Protein AF-A0AAD7C985-F1 (afdb_monomer)

Foldseek 3Di:
DDDDPDDDPPPVVVVVPPDDPDDDDDDDDDDDDDDDDDDDDDDDDDDDDDDDDDDPPPVPVVVVVVVPPDDLDDPVCPVVLSVLVLLLQLDALLADQPADNALVRSLVVSLVVNVVVCVVVVNVNNNVVCCVQDSPPVNVCVRHQHVDNFADLDDVSVVVVVVVVCCCPVPVVVPDPDDPVSSVCCVPPPNVVVVVVLVCQQPDPPVDDRPDDPVLVVVVVVLVCLCPDDDDPPRDPSWDADLVQLHTNDSCLSSDSQSHHSRNSNQWDDDDPCCSVDWDATRHTVRIDDPRSHGDDPDDDDPDPDDDDPPPDPDPPPPDPCPPPPPVPPCPPPPPVDDPVNVVVVVVVVVVVVVVVVVVCVVVVDVVVVVCCCVVCVVVVLLVVLLVVVLVQVPDPDDDDDDPPPPSCVSNVPRDHDDDPDDD

Solvent-accessible surface area (backbone atoms only — not comparable to full-atom values): 27130 Å² total; per-residue (Å²): 134,89,89,79,90,74,81,91,66,68,62,76,58,53,76,77,75,70,88,85,88,75,88,82,76,82,84,77,92,76,84,86,83,84,90,84,90,89,79,88,88,88,81,91,89,78,92,79,92,84,89,78,94,74,84,86,84,60,74,73,55,62,59,54,52,59,74,67,56,76,68,67,72,58,78,82,53,49,64,54,53,50,54,50,50,50,54,49,36,42,36,35,52,94,53,50,70,75,54,48,68,46,48,69,47,34,51,54,50,44,48,49,55,53,48,50,57,25,62,78,70,70,32,59,63,42,45,56,54,44,33,78,63,42,63,37,70,85,34,29,71,75,68,35,46,28,74,50,98,55,53,71,88,64,62,67,66,60,54,51,53,50,52,53,46,48,49,40,60,79,74,36,69,90,48,82,84,67,55,68,67,59,52,51,47,43,45,62,71,53,48,46,56,53,52,49,57,52,49,50,61,70,70,47,87,63,91,58,90,73,85,67,67,70,66,43,61,57,46,50,55,54,48,56,50,30,62,72,46,84,81,68,80,77,70,60,85,74,52,52,68,40,43,88,44,52,37,46,21,42,68,58,25,54,68,30,89,80,54,55,35,40,67,39,53,64,37,28,50,89,68,59,80,63,49,71,77,66,56,44,78,50,47,51,83,43,43,63,52,49,96,62,72,37,51,63,76,96,72,72,94,72,95,69,91,72,78,90,78,83,79,82,66,83,86,76,89,72,82,65,86,80,77,72,76,79,76,75,72,81,74,66,82,78,81,81,82,72,47,77,62,56,61,49,51,53,56,50,48,53,55,51,49,51,51,51,50,55,61,62,52,59,78,74,68,55,63,65,62,52,51,48,50,54,63,79,38,37,68,60,53,52,41,53,49,31,39,53,48,52,38,52,52,76,70,42,96,84,62,84,82,78,65,98,76,44,74,67,52,62,77,28,61,85,61,78,67,77,79,78,82,78,88,127

Organism: NCBI:txid1738132

InterPro domains:
  IPR007527 Zinc finger, SWIM-type [PS50966] (239-272)

Mean predicted aligned error: 19.88 Å

Secondary structure (DSSP, 8-state):
-------SSHHHHHTTSS---------------------------------------SHHHHHHHHHHS--SS-HHHHHHHHHHHHHHHT--TTS-SSS-SSHHHHHHHHHHHHHHHHHHTT-HHHHHHHIIIIISHHHHHHH-GGGSSS--SS-HHHHHHHHHHHIIIIITTT-SS--HHHHHHIIIIIIHHHHHHHHHHHHS--SS-----THHHHHHHHHHHHHTSPPPSSPPTT--EETTTTEE-SHHHHH-TTS--HHHHHTB----TTHHHH-EE-SSSSSEE-TT--BPP------------------------------------------HHHHHHHHHHHHHHHHHHHHHHGGG--HHHHHHHHHHTHHHHHHHHHHHHHHHHHH-SS-PPPPTT-HHHHHTTTPPPPPPPP--

Structure (mmCIF, N/CA/C/O backbone):
data_AF-A0AAD7C985-F1
#
_entry.id   AF-A0AAD7C985-F1
#
loop_
_atom_site.group_PDB
_atom_site.id
_atom_site.type_symbol
_atom_site.label_atom_id
_atom_site.label_alt_id
_atom_site.label_comp_id
_atom_site.label_asym_id
_atom_site.label_entity_id
_atom_site.label_seq_id
_atom_site.pdbx_PDB_ins_code
_atom_site.Cartn_x
_atom_site.Cartn_y
_atom_site.Cartn_z
_atom_site.occupancy
_atom_site.B_iso_or_equiv
_atom_site.auth_seq_id
_atom_site.auth_comp_id
_atom_site.auth_asym_id
_atom_site.auth_atom_id
_atom_site.pdbx_PDB_model_num
ATOM 1 N N . MET A 1 1 ? -13.093 -25.417 -8.597 1.00 26.53 1 MET A N 1
ATOM 2 C CA . MET A 1 1 ? -12.738 -24.517 -7.471 1.00 26.53 1 MET A CA 1
ATOM 3 C C . MET A 1 1 ? -13.458 -23.190 -7.682 1.00 26.53 1 MET A C 1
ATOM 5 O O . MET A 1 1 ? -13.309 -22.627 -8.757 1.00 26.53 1 MET A O 1
ATOM 9 N N . ARG A 1 2 ? -14.305 -22.729 -6.747 1.00 22.62 2 ARG A N 1
ATOM 10 C CA . ARG A 1 2 ? -15.149 -21.534 -6.967 1.00 22.62 2 ARG A CA 1
ATOM 11 C C . ARG A 1 2 ? -14.347 -20.245 -6.746 1.00 22.62 2 ARG A C 1
ATOM 13 O O . ARG A 1 2 ? -13.898 -19.976 -5.637 1.00 22.62 2 ARG A O 1
ATOM 20 N N . THR A 1 3 ? -14.184 -19.459 -7.805 1.00 29.61 3 THR A N 1
ATOM 21 C CA . THR A 1 3 ? -13.484 -18.169 -7.811 1.00 29.61 3 THR A CA 1
ATOM 22 C C . THR A 1 3 ? -14.316 -17.083 -7.127 1.00 29.61 3 THR A C 1
ATOM 24 O O . THR A 1 3 ? -15.326 -16.644 -7.668 1.00 29.61 3 THR A O 1
ATOM 27 N N . GLY A 1 4 ? -13.872 -16.632 -5.951 1.00 27.05 4 GLY A N 1
ATOM 28 C CA . GLY A 1 4 ? -14.490 -15.549 -5.170 1.00 27.05 4 GLY A CA 1
ATOM 29 C C . GLY A 1 4 ? -13.485 -14.477 -4.734 1.00 27.05 4 GLY A C 1
ATOM 30 O O . GLY A 1 4 ? -13.589 -13.945 -3.635 1.00 27.05 4 GLY A O 1
ATOM 31 N N . HIS A 1 5 ? -12.462 -14.215 -5.553 1.00 38.38 5 HIS A N 1
ATOM 32 C CA . HIS A 1 5 ? -11.367 -13.286 -5.248 1.00 38.38 5 HIS A CA 1
ATOM 33 C C . HIS A 1 5 ? -11.362 -12.076 -6.188 1.00 38.38 5 HIS A C 1
ATOM 35 O O . HIS A 1 5 ? -10.422 -11.860 -6.946 1.00 38.38 5 HIS A O 1
ATOM 41 N N . LEU A 1 6 ? -12.423 -11.277 -6.104 1.00 38.41 6 LEU A N 1
ATOM 42 C CA . LEU A 1 6 ? -12.477 -9.892 -6.573 1.00 38.41 6 LEU A CA 1
ATOM 43 C C . LEU A 1 6 ? -13.304 -9.068 -5.571 1.00 38.41 6 LEU A C 1
ATOM 45 O O . LEU A 1 6 ? -13.923 -9.631 -4.671 1.00 38.41 6 LEU A O 1
ATOM 49 N N . TRP A 1 7 ? -13.316 -7.745 -5.761 1.00 39.91 7 TRP A N 1
ATOM 50 C CA . TRP A 1 7 ? -14.138 -6.765 -5.031 1.00 39.91 7 TRP A CA 1
ATOM 51 C C . TRP A 1 7 ? -13.684 -6.397 -3.609 1.00 39.91 7 TRP A C 1
ATOM 53 O O . TRP A 1 7 ? -14.272 -6.795 -2.611 1.00 39.91 7 TRP A O 1
ATOM 63 N N . CYS A 1 8 ? -12.702 -5.492 -3.518 1.00 38.53 8 CYS A N 1
ATOM 64 C CA . CYS A 1 8 ? -12.596 -4.603 -2.347 1.00 38.53 8 CYS A CA 1
ATOM 65 C C . CYS A 1 8 ? -12.147 -3.156 -2.659 1.00 38.53 8 CYS A C 1
ATOM 67 O O . CYS A 1 8 ? -12.119 -2.321 -1.758 1.00 38.53 8 CYS A O 1
ATOM 69 N N . ARG A 1 9 ? -11.804 -2.821 -3.916 1.00 35.59 9 ARG A N 1
ATOM 70 C CA . ARG A 1 9 ? -11.485 -1.438 -4.340 1.00 35.59 9 ARG A CA 1
ATOM 71 C C . ARG A 1 9 ? -12.227 -0.919 -5.584 1.00 35.59 9 ARG A C 1
ATOM 73 O O . ARG A 1 9 ? -12.579 0.257 -5.557 1.00 35.59 9 ARG A O 1
ATOM 80 N N . PRO A 1 10 ? -12.538 -1.717 -6.628 1.00 31.08 10 PRO A N 1
ATOM 81 C CA . PRO A 1 10 ? -13.248 -1.181 -7.797 1.00 31.08 10 PRO A CA 1
ATOM 82 C C . PRO A 1 10 ? -14.712 -0.783 -7.527 1.00 31.08 10 PRO A C 1
ATOM 84 O O . PRO A 1 10 ? -15.149 0.272 -7.976 1.00 31.08 10 PRO A O 1
ATOM 87 N N . TYR A 1 11 ? -15.466 -1.580 -6.756 1.00 31.45 11 TYR A N 1
ATOM 88 C CA . TYR A 1 11 ? -16.925 -1.398 -6.631 1.00 31.45 11 TYR A CA 1
ATOM 89 C C . TYR A 1 11 ? -17.343 -0.139 -5.856 1.00 31.45 11 TYR A C 1
ATOM 91 O O . TYR A 1 11 ? -18.351 0.479 -6.175 1.00 31.45 11 TYR A O 1
ATOM 99 N N . ILE A 1 12 ? -16.533 0.306 -4.889 1.00 39.19 12 ILE A N 1
ATOM 100 C CA . ILE A 1 12 ? -16.826 1.515 -4.097 1.00 39.19 12 ILE A CA 1
ATOM 101 C C . ILE A 1 12 ? -16.729 2.787 -4.964 1.00 39.19 12 ILE A C 1
ATOM 103 O O . ILE A 1 12 ? -17.393 3.780 -4.677 1.00 39.19 12 ILE A O 1
ATOM 107 N N . ARG A 1 13 ? -15.966 2.759 -6.070 1.00 31.72 13 ARG A N 1
ATOM 108 C CA . ARG A 1 13 ? -15.892 3.882 -7.021 1.00 31.72 13 ARG A CA 1
ATOM 109 C C . ARG A 1 13 ? -17.055 3.897 -8.023 1.00 31.72 13 ARG A C 1
ATOM 111 O O . ARG A 1 13 ? -17.411 4.974 -8.486 1.00 31.72 13 ARG A O 1
ATOM 118 N N . ALA A 1 14 ? -17.677 2.749 -8.308 1.00 30.48 14 ALA A N 1
ATOM 119 C CA . ALA A 1 14 ? -18.812 2.650 -9.234 1.00 30.48 14 ALA A CA 1
ATOM 120 C C . ALA A 1 14 ? -20.079 3.352 -8.701 1.00 30.48 14 ALA A C 1
ATOM 122 O O . ALA A 1 14 ? -20.796 3.991 -9.465 1.00 30.48 14 ALA A O 1
ATOM 123 N N . CYS A 1 15 ? -20.291 3.367 -7.378 1.00 31.36 15 CYS A N 1
ATOM 124 C CA . CYS A 1 15 ? -21.374 4.134 -6.744 1.00 31.36 15 CYS A CA 1
ATOM 125 C C . CYS A 1 15 ? -21.214 5.671 -6.818 1.00 31.36 15 CYS A C 1
ATOM 127 O O . CYS A 1 15 ? -22.058 6.381 -6.282 1.00 31.36 15 CYS A O 1
ATOM 129 N N . ARG A 1 16 ? -20.157 6.208 -7.453 1.00 35.59 16 ARG A N 1
ATOM 130 C CA . ARG A 1 16 ? -20.010 7.651 -7.745 1.00 35.59 16 ARG A CA 1
ATOM 131 C C . ARG A 1 16 ? -20.419 8.050 -9.171 1.00 35.59 16 ARG A C 1
ATOM 133 O O . ARG A 1 16 ? -20.313 9.226 -9.496 1.00 35.59 16 ARG A O 1
ATOM 140 N N . GLN A 1 17 ? -20.830 7.107 -10.023 1.00 32.94 17 GLN A N 1
ATOM 141 C CA . GLN A 1 17 ? -21.141 7.366 -11.441 1.00 32.94 17 GLN A CA 1
ATOM 142 C C . GLN A 1 17 ? -22.491 6.774 -11.895 1.00 32.94 17 GLN A C 1
ATOM 144 O O . GLN A 1 17 ? -22.714 6.572 -13.085 1.00 32.94 17 GLN A O 1
ATOM 149 N N . GLY A 1 18 ? -23.410 6.527 -10.954 1.00 31.42 18 GLY A N 1
ATOM 150 C CA . GLY A 1 18 ? -24.818 6.234 -11.237 1.00 31.42 18 GLY A CA 1
ATOM 151 C C . GLY A 1 18 ? -25.695 7.442 -10.901 1.00 31.42 18 GLY A C 1
ATOM 152 O O . GLY A 1 18 ? -25.755 7.821 -9.738 1.00 31.42 18 GLY A O 1
ATOM 153 N N . HIS A 1 19 ? -26.378 7.985 -11.915 1.00 31.58 19 HIS A N 1
ATOM 154 C CA . HIS A 1 19 ? -27.201 9.211 -11.943 1.00 31.58 19 HIS A CA 1
ATOM 155 C C . HIS A 1 19 ? -26.451 10.540 -12.142 1.00 31.58 19 HIS A C 1
ATOM 157 O O . HIS A 1 19 ? -25.822 11.099 -11.250 1.00 31.58 19 HIS A O 1
ATOM 163 N N . GLY A 1 20 ? -26.587 11.058 -13.364 1.00 27.17 20 GLY A N 1
ATOM 164 C CA . GLY A 1 20 ? -26.083 12.356 -13.823 1.00 27.17 20 GLY A CA 1
ATOM 165 C C . GLY A 1 20 ? -26.562 12.689 -15.240 1.00 27.17 20 GLY A C 1
ATOM 166 O O . GLY A 1 20 ? -25.875 13.385 -15.980 1.00 27.17 20 GLY A O 1
ATOM 167 N N . GLY A 1 21 ? -27.706 12.128 -15.639 1.00 30.89 21 GLY A N 1
ATOM 168 C CA . GLY A 1 21 ? -28.330 12.340 -16.938 1.00 30.89 21 GLY A CA 1
ATOM 169 C C . GLY A 1 21 ? -29.630 13.105 -16.773 1.00 30.89 21 GLY A C 1
ATOM 170 O O . GLY A 1 21 ? -30.683 12.522 -16.985 1.00 30.89 21 GLY A O 1
ATOM 171 N N . ASP A 1 22 ? -29.550 14.382 -16.395 1.00 25.94 22 ASP A N 1
ATOM 172 C CA . ASP A 1 22 ? -30.698 15.280 -16.503 1.00 25.94 22 ASP A CA 1
ATOM 173 C C . ASP A 1 22 ? -30.292 16.709 -16.872 1.00 25.94 22 ASP A C 1
ATOM 175 O O . ASP A 1 22 ? -29.299 17.262 -16.387 1.00 25.94 22 ASP A O 1
ATOM 179 N N . ARG A 1 23 ? -31.047 17.297 -17.802 1.00 28.61 23 ARG A N 1
ATOM 180 C CA . ARG A 1 23 ? -30.722 18.580 -18.437 1.00 28.61 23 ARG A CA 1
ATOM 181 C C . ARG A 1 23 ? -31.345 19.732 -17.653 1.00 28.61 23 ARG A C 1
ATOM 183 O O . ARG A 1 23 ? -32.473 20.128 -17.931 1.00 28.61 23 ARG A O 1
ATOM 190 N N . VAL A 1 24 ? -30.589 20.358 -16.753 1.00 26.11 24 VAL A N 1
ATOM 191 C CA . VAL A 1 24 ? -31.020 21.637 -16.158 1.00 26.11 24 VAL A CA 1
ATOM 192 C C . VAL A 1 24 ? -30.734 22.782 -17.132 1.00 26.11 24 VAL A C 1
ATOM 194 O O . VAL A 1 24 ? -29.626 23.323 -17.194 1.00 26.11 24 VAL A O 1
ATOM 197 N N . ALA A 1 25 ? -31.752 23.169 -17.900 1.00 25.16 25 ALA A N 1
ATOM 198 C CA . ALA A 1 25 ? -31.733 24.403 -18.674 1.00 25.16 25 ALA A CA 1
ATOM 199 C C . ALA A 1 25 ? -31.660 25.615 -17.725 1.00 25.16 25 ALA A C 1
ATOM 201 O O . ALA A 1 25 ? -32.510 25.790 -16.852 1.00 25.16 25 ALA A O 1
ATOM 202 N N . LYS A 1 26 ? -30.655 26.482 -17.900 1.00 25.45 26 LYS A N 1
ATOM 203 C CA . LYS A 1 26 ? -30.573 27.744 -17.151 1.00 25.45 26 LYS A CA 1
ATOM 204 C C . LYS A 1 26 ? -31.596 28.737 -17.698 1.00 25.45 26 LYS A C 1
ATOM 206 O O . LYS A 1 26 ? -31.405 29.286 -18.780 1.00 25.45 26 LYS A O 1
ATOM 211 N N . ALA A 1 27 ? -32.645 29.005 -16.928 1.00 23.98 27 ALA A N 1
ATOM 212 C CA . ALA A 1 27 ? -33.577 30.087 -17.211 1.00 23.98 27 ALA A CA 1
ATOM 213 C C . ALA A 1 27 ? -32.914 31.451 -16.932 1.00 23.98 27 ALA A C 1
ATOM 215 O O . ALA A 1 27 ? -32.742 31.846 -15.781 1.00 23.98 27 ALA A O 1
ATOM 216 N N . THR A 1 28 ? -32.547 32.185 -17.984 1.00 26.77 28 THR A N 1
ATOM 217 C CA . THR A 1 28 ? -32.153 33.599 -17.884 1.00 26.77 28 THR A CA 1
ATOM 218 C C . THR A 1 28 ? -33.376 34.504 -17.990 1.00 26.77 28 THR A C 1
ATOM 220 O O . THR A 1 28 ? -34.052 34.538 -19.015 1.00 26.77 28 THR A O 1
ATOM 223 N N . THR A 1 29 ? -33.643 35.274 -16.937 1.00 26.00 29 THR A N 1
ATOM 224 C CA . THR A 1 29 ? -34.715 36.276 -16.886 1.00 26.00 29 THR A CA 1
ATOM 225 C C . THR A 1 29 ? -34.456 37.453 -17.828 1.00 26.00 29 THR A C 1
ATOM 227 O O . THR A 1 29 ? -33.622 38.308 -17.529 1.00 26.00 29 THR A O 1
ATOM 230 N N . THR A 1 30 ? -35.240 37.575 -18.902 1.00 27.05 30 THR A N 1
ATOM 231 C CA . THR A 1 30 ? -35.362 38.813 -19.694 1.00 27.05 30 THR A CA 1
ATOM 232 C C . THR A 1 30 ? -36.818 39.130 -20.072 1.00 27.05 30 THR A C 1
ATOM 234 O O . THR A 1 30 ? -37.659 38.259 -20.273 1.00 27.05 30 THR A O 1
ATOM 237 N N . ARG A 1 31 ? -37.116 40.435 -20.083 1.00 25.02 31 ARG A N 1
ATOM 238 C CA . ARG A 1 31 ? -38.437 41.097 -20.151 1.00 25.02 31 ARG A CA 1
ATOM 239 C C . ARG A 1 31 ? -39.382 40.641 -21.285 1.00 25.02 31 ARG A C 1
ATOM 241 O O . ARG A 1 31 ? -38.967 40.487 -22.427 1.00 25.02 31 ARG A O 1
ATOM 248 N N . LYS A 1 32 ? -40.695 40.635 -20.987 1.00 24.62 32 LYS A N 1
ATOM 249 C CA . LYS A 1 32 ? -41.815 40.643 -21.964 1.00 24.62 32 LYS A CA 1
ATOM 250 C C . LYS A 1 32 ? -41.697 41.801 -22.975 1.00 24.62 32 LYS A C 1
ATOM 252 O O . LYS A 1 32 ? -41.335 42.908 -22.573 1.00 24.62 32 LYS A O 1
ATOM 257 N N . PRO A 1 33 ? -42.204 41.613 -24.212 1.00 24.20 33 PRO A N 1
ATOM 258 C CA . PRO A 1 33 ? -43.354 42.438 -24.611 1.00 24.20 33 PRO A CA 1
ATOM 259 C C . PRO A 1 33 ? -44.510 41.729 -25.368 1.00 24.20 33 PRO A C 1
ATOM 261 O O . PRO A 1 33 ? -44.347 40.768 -26.105 1.00 24.20 33 PRO A O 1
ATOM 264 N N . ARG A 1 34 ? -45.701 42.301 -25.139 1.00 23.78 34 ARG A N 1
ATOM 265 C CA . ARG A 1 34 ? -47.045 42.222 -25.772 1.00 23.78 34 ARG A CA 1
ATOM 266 C C . ARG A 1 34 ? -47.331 41.441 -27.090 1.00 23.78 34 ARG A C 1
ATOM 268 O O . ARG A 1 34 ? -46.803 41.762 -28.141 1.00 23.78 34 ARG A O 1
ATOM 275 N N . LYS A 1 35 ? -48.469 40.716 -27.020 1.00 24.61 35 LYS A N 1
ATOM 276 C CA . LYS A 1 35 ? -49.621 40.609 -27.969 1.00 24.61 35 LYS A CA 1
ATOM 277 C C . LYS A 1 35 ? -49.397 40.196 -29.446 1.00 24.61 35 LYS A C 1
ATOM 279 O O . LYS A 1 35 ? -49.024 41.037 -30.256 1.00 24.61 35 LYS A O 1
ATOM 284 N N . ARG A 1 36 ? -50.069 39.099 -29.850 1.00 25.47 36 ARG A N 1
ATOM 285 C CA . ARG A 1 36 ? -51.282 39.148 -30.718 1.00 25.47 36 ARG A CA 1
ATOM 286 C C . ARG A 1 36 ? -52.086 37.827 -30.713 1.00 25.47 36 ARG A C 1
ATOM 288 O O . ARG A 1 36 ? -51.522 36.769 -30.486 1.00 25.47 36 ARG A O 1
ATOM 295 N N . LYS A 1 37 ? -53.409 37.925 -30.928 1.00 25.62 37 LYS A N 1
ATOM 296 C CA . LYS A 1 37 ? -54.379 36.806 -31.040 1.00 25.62 37 LYS A CA 1
ATOM 297 C C . LYS A 1 37 ? -54.281 36.094 -32.403 1.00 25.62 37 LYS A C 1
ATOM 299 O O . LYS A 1 37 ? -54.021 36.772 -33.397 1.00 25.62 37 LYS A O 1
ATOM 304 N N . ARG A 1 38 ? -54.695 34.818 -32.473 1.00 25.20 38 ARG A N 1
ATOM 305 C CA . ARG A 1 38 ? -55.370 34.231 -33.654 1.00 25.20 38 ARG A CA 1
ATOM 306 C C . ARG A 1 38 ? -56.416 33.167 -33.267 1.00 25.20 38 ARG A C 1
ATOM 308 O O . ARG A 1 38 ? -56.330 32.616 -32.178 1.00 25.20 38 ARG A O 1
ATOM 315 N N . VAL A 1 39 ? -57.430 33.011 -34.128 1.00 25.73 39 VAL A N 1
ATOM 316 C CA . VAL A 1 39 ? -58.789 32.447 -33.910 1.00 25.73 39 VAL A CA 1
ATOM 317 C C . VAL A 1 39 ? -59.334 31.995 -35.290 1.00 25.73 39 VAL A C 1
ATOM 319 O O . VAL A 1 39 ? -58.946 32.624 -36.275 1.00 25.73 39 VAL A O 1
ATOM 322 N N . ALA A 1 40 ? -60.220 31.000 -35.466 1.00 27.14 40 ALA A N 1
ATOM 323 C CA . ALA A 1 40 ? -60.817 30.053 -34.504 1.00 27.14 40 ALA A CA 1
ATOM 324 C C . ALA A 1 40 ? -60.159 28.645 -34.615 1.00 27.14 40 ALA A C 1
ATOM 326 O O . ALA A 1 40 ? -58.948 28.620 -34.416 1.00 27.14 40 ALA A O 1
ATOM 327 N N . VAL A 1 41 ? -60.773 27.476 -34.883 1.00 28.64 41 VAL A N 1
ATOM 328 C CA . VAL A 1 41 ? -62.131 27.043 -35.322 1.00 28.64 41 VAL A CA 1
ATOM 329 C C . VAL A 1 41 ? -62.548 25.798 -34.521 1.00 28.64 41 VAL A C 1
ATOM 331 O O . VAL A 1 41 ? -61.690 25.000 -34.155 1.00 28.64 41 VAL A O 1
ATOM 334 N N . ALA A 1 42 ? -63.847 25.674 -34.239 1.00 28.95 42 ALA A N 1
ATOM 335 C CA . ALA A 1 42 ? -64.464 24.585 -33.481 1.00 28.95 42 ALA A CA 1
ATOM 336 C C . ALA A 1 42 ? -65.159 23.552 -34.387 1.00 28.95 42 ALA A C 1
ATOM 338 O O . ALA A 1 42 ? -65.466 23.847 -35.543 1.00 28.95 42 ALA A O 1
ATOM 339 N N . SER A 1 43 ? -65.475 22.397 -33.807 1.00 29.95 43 SER A N 1
ATOM 340 C CA . SER A 1 43 ? -66.659 21.595 -34.131 1.00 29.95 43 SER A CA 1
ATOM 341 C C . SER A 1 43 ? -67.044 20.803 -32.880 1.00 29.95 43 SER A C 1
ATOM 343 O O . SER A 1 43 ? -66.165 20.215 -32.248 1.00 29.95 43 SER A O 1
ATOM 345 N N . ASP A 1 44 ? -68.319 20.872 -32.519 1.00 28.97 44 ASP A N 1
ATOM 346 C CA . ASP A 1 44 ? -68.897 20.390 -31.262 1.00 28.97 44 ASP A CA 1
ATOM 347 C C . ASP A 1 44 ? -69.239 18.884 -31.279 1.00 28.97 44 ASP A C 1
ATOM 349 O O . ASP A 1 44 ? -69.109 18.237 -32.319 1.00 28.97 44 ASP A O 1
ATOM 353 N N . ASP A 1 45 ? -69.629 18.374 -30.101 1.00 31.77 45 ASP A N 1
ATOM 354 C CA . ASP A 1 45 ? -70.628 17.314 -29.815 1.00 31.77 45 ASP A CA 1
ATOM 355 C C . ASP A 1 45 ? -70.166 16.374 -28.673 1.00 31.77 45 ASP A C 1
ATOM 357 O O . ASP A 1 45 ? -68.989 16.025 -28.592 1.00 31.77 45 ASP A O 1
ATOM 361 N N . ASP A 1 46 ? -71.038 15.792 -27.841 1.00 31.72 46 ASP A N 1
ATOM 362 C CA . ASP A 1 46 ? -72.042 16.359 -26.911 1.00 31.72 46 ASP A CA 1
ATOM 363 C C . ASP A 1 46 ? -72.341 15.261 -25.850 1.00 31.72 46 ASP A C 1
ATOM 365 O O . ASP A 1 46 ? -72.200 14.082 -26.179 1.00 31.72 46 ASP A O 1
ATOM 369 N N . LEU A 1 47 ? -72.814 15.620 -24.643 1.00 31.55 47 LEU A N 1
ATOM 370 C CA . LEU A 1 47 ? -73.397 14.714 -23.611 1.00 31.55 47 LEU A CA 1
ATOM 371 C C . LEU A 1 47 ? -72.476 13.598 -23.024 1.00 31.55 47 LEU A C 1
ATOM 373 O O . LEU A 1 47 ? -71.548 13.116 -23.659 1.00 31.55 47 LEU A O 1
ATOM 377 N N . SER A 1 48 ? -72.658 13.077 -21.803 1.00 32.72 48 SER A N 1
ATOM 378 C CA . SER A 1 48 ? -73.406 13.499 -20.604 1.00 32.72 48 SER A CA 1
ATOM 379 C C . SER A 1 48 ? -72.788 12.824 -19.362 1.00 32.72 48 SER A C 1
ATOM 381 O O . SER A 1 48 ? -71.993 11.893 -19.482 1.00 32.72 48 SER A O 1
ATOM 383 N N . GLU A 1 49 ? -73.159 13.289 -18.171 1.00 35.03 49 GLU A N 1
ATOM 384 C CA . GLU A 1 49 ? -72.748 12.727 -16.876 1.00 35.03 49 GLU A CA 1
ATOM 385 C C . GLU A 1 49 ? -73.266 11.291 -16.668 1.00 35.03 49 GLU A C 1
ATOM 387 O O . GLU A 1 49 ? -74.401 10.998 -17.039 1.00 35.03 49 GLU A O 1
ATOM 392 N N . ASP A 1 50 ? -72.485 10.438 -15.994 1.00 31.86 50 ASP A N 1
ATOM 393 C CA . ASP A 1 50 ? -73.019 9.656 -14.870 1.00 31.86 50 ASP A CA 1
ATOM 394 C C . ASP A 1 50 ? -71.905 9.198 -13.909 1.00 31.86 50 ASP A C 1
ATOM 396 O O . ASP A 1 50 ? -70.752 9.005 -14.306 1.00 31.86 50 ASP A O 1
ATOM 400 N N . VAL A 1 51 ? -72.243 9.075 -12.624 1.00 43.16 51 VAL A N 1
ATOM 401 C CA . VAL A 1 51 ? -71.295 8.839 -11.519 1.00 43.16 51 VAL A CA 1
ATOM 402 C C . VAL A 1 51 ? -71.372 7.390 -11.036 1.00 43.16 51 VAL A C 1
ATOM 404 O O . VAL A 1 51 ? -72.454 6.886 -10.748 1.00 43.16 51 VAL A O 1
ATOM 407 N N . SER A 1 52 ? -70.221 6.747 -10.824 1.00 31.86 52 SER A N 1
ATOM 408 C CA . SER A 1 52 ? -70.131 5.564 -9.958 1.00 31.86 52 SER A CA 1
ATOM 409 C C . SER A 1 52 ? -68.850 5.592 -9.128 1.00 31.86 52 SER A C 1
ATOM 411 O O . SER A 1 52 ? -67.754 5.571 -9.691 1.00 31.86 52 SER A O 1
ATOM 413 N N . ASP A 1 53 ? -68.998 5.621 -7.803 1.00 42.88 53 ASP A N 1
ATOM 414 C CA . ASP A 1 53 ? -67.896 5.559 -6.840 1.00 42.88 53 ASP A CA 1
ATOM 415 C C . ASP A 1 53 ? -67.001 4.328 -7.053 1.00 42.88 53 ASP A C 1
ATOM 417 O O . ASP A 1 53 ? -67.481 3.207 -7.235 1.00 42.88 53 ASP A O 1
ATOM 421 N N . GLY A 1 54 ? -65.686 4.546 -6.986 1.00 34.78 54 GLY A N 1
ATOM 422 C CA . GLY A 1 54 ? -64.664 3.533 -7.246 1.00 34.78 54 GLY A CA 1
ATOM 423 C C . GLY A 1 54 ? -63.365 3.813 -6.496 1.00 34.78 54 GLY A C 1
ATOM 424 O O . GLY A 1 54 ? -62.362 4.128 -7.121 1.00 34.78 54 GLY A O 1
ATOM 425 N N . ASP A 1 55 ? -63.436 3.730 -5.165 1.00 40.28 55 ASP A N 1
ATOM 426 C CA . ASP A 1 55 ? -62.353 3.396 -4.221 1.00 40.28 55 ASP A CA 1
ATOM 427 C C . ASP A 1 55 ? -60.896 3.651 -4.686 1.00 40.28 55 ASP A C 1
ATOM 429 O O . ASP A 1 55 ? -60.176 2.726 -5.065 1.00 40.28 55 ASP A O 1
ATOM 433 N N . ASP A 1 56 ? -60.425 4.903 -4.601 1.00 39.44 56 ASP A N 1
ATOM 434 C CA . ASP A 1 56 ? -59.000 5.236 -4.785 1.00 39.44 56 ASP A CA 1
ATOM 435 C C . ASP A 1 56 ? -58.202 5.056 -3.479 1.00 39.44 56 ASP A C 1
ATOM 437 O O . ASP A 1 56 ? -57.598 5.984 -2.937 1.00 39.44 56 ASP A O 1
ATOM 441 N N . SER A 1 57 ? -58.215 3.832 -2.948 1.00 44.22 57 SER A N 1
ATOM 442 C CA . SER A 1 57 ? -57.381 3.416 -1.814 1.00 44.22 57 SER A CA 1
ATOM 443 C C . SER A 1 57 ? -56.156 2.624 -2.288 1.00 44.22 57 SER A C 1
ATOM 445 O O . SER A 1 57 ? -55.876 1.524 -1.821 1.00 44.22 57 SER A O 1
ATOM 447 N N . SER A 1 58 ? -55.423 3.174 -3.266 1.00 47.97 58 SER A N 1
ATOM 448 C CA . SER A 1 58 ? -54.229 2.527 -3.843 1.00 47.97 58 SER A CA 1
ATOM 449 C C . SER A 1 58 ? -52.947 3.372 -3.759 1.00 47.97 58 SER A C 1
ATOM 451 O O . SER A 1 58 ? -51.856 2.823 -3.606 1.00 47.97 58 SER A O 1
ATOM 453 N N . GLY A 1 59 ? -53.053 4.708 -3.765 1.00 42.72 59 GLY A N 1
ATOM 454 C CA . GLY A 1 59 ? -51.886 5.601 -3.713 1.00 42.72 59 GLY A CA 1
ATOM 455 C C . GLY A 1 59 ? -51.173 5.678 -2.354 1.00 42.72 59 GLY A C 1
ATOM 456 O O . GLY A 1 59 ? -49.972 5.931 -2.304 1.00 42.72 59 GLY A O 1
ATOM 457 N N . GLU A 1 60 ? -51.878 5.448 -1.241 1.00 41.34 60 GLU A N 1
ATOM 458 C CA . GLU A 1 60 ? -51.292 5.588 0.103 1.00 41.34 60 GLU A CA 1
ATOM 459 C C . GLU A 1 60 ? -50.476 4.376 0.582 1.00 41.34 60 GLU A C 1
ATOM 461 O O . GLU A 1 60 ? -49.683 4.516 1.518 1.00 41.34 60 GLU A O 1
ATOM 466 N N . GLU A 1 61 ? -50.662 3.192 -0.007 1.00 44.66 61 GLU A N 1
ATOM 467 C CA . GLU A 1 61 ? -49.930 1.986 0.402 1.00 44.66 61 GLU A CA 1
ATOM 468 C C . GLU A 1 61 ? -48.552 1.894 -0.274 1.00 44.66 61 GLU A C 1
ATOM 470 O O . GLU A 1 61 ? -47.564 1.614 0.408 1.00 44.66 61 GLU A O 1
ATOM 475 N N . GLU A 1 62 ? -48.433 2.235 -1.565 1.00 46.16 62 GLU A N 1
ATOM 476 C CA . GLU A 1 62 ? -47.151 2.168 -2.293 1.00 46.16 62 GLU A CA 1
ATOM 477 C C . GLU A 1 62 ? -46.061 3.094 -1.720 1.00 46.16 62 GLU A C 1
ATOM 479 O O . GLU A 1 62 ? -44.869 2.768 -1.774 1.00 46.16 62 GLU A O 1
ATOM 484 N N . ASP A 1 63 ? -46.430 4.256 -1.173 1.00 44.50 63 ASP A N 1
ATOM 485 C CA . ASP A 1 63 ? -45.461 5.170 -0.554 1.00 44.50 63 ASP A CA 1
ATOM 486 C C . ASP A 1 63 ? -45.093 4.754 0.884 1.00 44.50 63 ASP A C 1
ATOM 488 O O . ASP A 1 63 ? -43.934 4.913 1.284 1.00 44.50 63 ASP A O 1
ATOM 492 N N . LYS A 1 64 ? -45.995 4.080 1.617 1.00 44.03 64 LYS A N 1
ATOM 493 C CA . LYS A 1 64 ? -45.677 3.420 2.902 1.00 44.03 64 LYS A CA 1
ATOM 494 C C . LYS A 1 64 ? -44.795 2.171 2.700 1.00 44.03 64 LYS A C 1
ATOM 496 O O . LYS A 1 64 ? -43.909 1.892 3.516 1.00 44.03 64 LYS A O 1
ATOM 501 N N . GLU A 1 65 ? -44.938 1.445 1.588 1.00 49.56 65 GLU A N 1
ATOM 502 C CA . GLU A 1 65 ? -44.032 0.339 1.226 1.00 49.56 65 GLU A CA 1
ATOM 503 C C . GLU A 1 65 ? -42.592 0.804 0.935 1.00 49.56 65 GLU A C 1
ATOM 505 O O . GLU A 1 65 ? -41.628 0.096 1.243 1.00 49.56 65 GLU A O 1
ATOM 510 N N . LYS A 1 66 ? -42.401 2.011 0.384 1.00 49.16 66 LYS A N 1
ATOM 511 C CA . LYS A 1 66 ? -41.054 2.568 0.148 1.00 49.16 66 LYS A CA 1
ATOM 512 C C . LYS A 1 66 ? -40.350 2.934 1.457 1.00 49.16 66 LYS A C 1
ATOM 514 O O . LYS A 1 66 ? -39.148 2.691 1.573 1.00 49.16 66 LYS A O 1
ATOM 519 N N . GLU A 1 67 ? -41.081 3.441 2.451 1.00 50.66 67 GLU A N 1
ATOM 520 C CA . GLU A 1 67 ? -40.546 3.752 3.787 1.00 50.66 67 GLU A CA 1
ATOM 521 C C . GLU A 1 67 ? -40.174 2.497 4.598 1.00 50.66 67 GLU A C 1
ATOM 523 O O . GLU A 1 67 ? -39.173 2.485 5.318 1.00 50.66 67 GLU A O 1
ATOM 528 N N . THR A 1 68 ? -40.925 1.402 4.447 1.00 56.59 68 THR A N 1
ATOM 529 C CA . THR A 1 68 ? -40.652 0.134 5.154 1.00 56.59 68 THR A CA 1
ATOM 530 C C . THR A 1 68 ? -39.518 -0.694 4.536 1.00 56.59 68 THR A C 1
ATOM 532 O O . THR A 1 68 ? -38.990 -1.613 5.177 1.00 56.59 68 THR A O 1
ATOM 535 N N . ARG A 1 69 ? -39.073 -0.370 3.314 1.00 62.66 69 ARG A N 1
ATOM 536 C CA . ARG A 1 69 ? -38.039 -1.124 2.591 1.00 62.66 69 ARG A CA 1
ATOM 537 C C . ARG A 1 69 ? -36.631 -0.843 3.131 1.00 62.66 69 ARG A C 1
ATOM 539 O O . ARG A 1 69 ? -35.858 -0.077 2.555 1.00 62.66 69 ARG A O 1
ATOM 546 N N . ARG A 1 70 ? -36.279 -1.526 4.231 1.00 68.31 70 ARG A N 1
ATOM 547 C CA . ARG A 1 70 ? -34.960 -1.481 4.898 1.00 68.31 70 ARG A CA 1
ATOM 548 C C . ARG A 1 70 ? -33.799 -1.397 3.900 1.00 68.31 70 ARG A C 1
A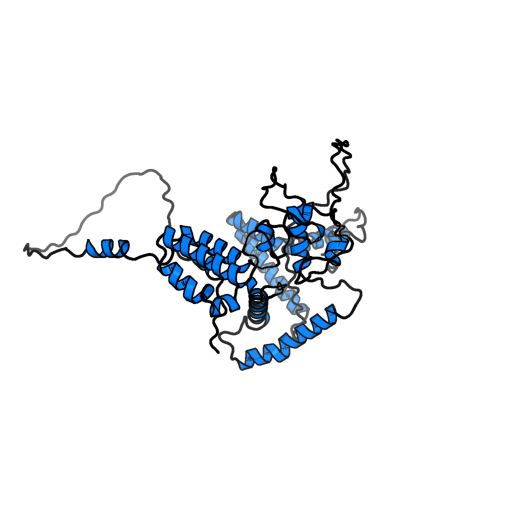TOM 550 O O . ARG A 1 70 ? -33.506 -2.337 3.159 1.00 68.31 70 ARG A O 1
ATOM 557 N N . THR A 1 71 ? -33.093 -0.269 3.920 1.00 79.94 71 THR A N 1
ATOM 558 C CA . THR A 1 71 ? -31.930 -0.041 3.058 1.00 79.94 71 THR A CA 1
ATOM 559 C C . THR A 1 71 ? -30.745 -0.872 3.545 1.00 79.94 71 THR A C 1
ATOM 561 O O . THR A 1 71 ? -30.195 -0.600 4.608 1.00 79.94 71 THR A O 1
ATOM 564 N N . PHE A 1 72 ? -30.301 -1.836 2.728 1.00 83.00 72 PHE A N 1
ATOM 565 C CA . PHE A 1 72 ? -29.239 -2.799 3.066 1.00 83.00 72 PHE A CA 1
ATOM 566 C C . PHE A 1 72 ? -27.988 -2.183 3.715 1.00 83.00 72 PHE A C 1
ATOM 568 O O . PHE A 1 72 ? -27.411 -2.787 4.609 1.00 83.00 72 PHE A O 1
ATOM 575 N N . CYS A 1 73 ? -27.538 -1.009 3.258 1.00 84.56 73 CYS A N 1
ATOM 576 C CA . CYS A 1 73 ? -26.444 -0.271 3.891 1.00 84.56 73 CYS A CA 1
ATOM 577 C C . CYS A 1 73 ? -26.573 1.238 3.595 1.00 84.56 73 CYS A C 1
ATOM 579 O O . CYS A 1 73 ? -26.268 1.652 2.463 1.00 84.56 73 CYS A O 1
ATOM 581 N N . PRO A 1 74 ? -27.012 2.066 4.565 1.00 87.75 74 PRO A N 1
ATOM 582 C CA . PRO A 1 74 ? -27.101 3.521 4.419 1.00 87.75 74 PRO A CA 1
ATOM 583 C C . PRO A 1 74 ? -25.756 4.146 4.035 1.00 87.75 74 PRO A C 1
ATOM 585 O O . PRO A 1 74 ? -24.700 3.653 4.431 1.00 87.75 74 PRO A O 1
ATOM 588 N N . ALA A 1 75 ? -25.778 5.222 3.243 1.00 88.38 75 ALA A N 1
ATOM 589 C CA . ALA A 1 75 ? -24.560 5.824 2.692 1.00 88.38 75 ALA A CA 1
ATOM 590 C C . ALA A 1 75 ? -23.583 6.319 3.776 1.00 88.38 75 ALA A C 1
ATOM 592 O O . ALA A 1 75 ? -22.374 6.140 3.635 1.00 88.38 75 ALA A O 1
ATOM 593 N N . GLU A 1 76 ? -24.123 6.860 4.867 1.00 90.38 76 GLU A N 1
ATOM 594 C CA . GLU A 1 76 ? -23.405 7.446 6.006 1.00 90.38 76 GLU A CA 1
ATOM 595 C C . GLU A 1 76 ? -22.413 6.472 6.660 1.00 90.38 76 GLU A C 1
ATOM 597 O O . GLU A 1 76 ? -21.268 6.826 6.948 1.00 90.38 76 GLU A O 1
ATOM 602 N N . TYR A 1 77 ? -22.813 5.209 6.835 1.00 90.75 77 TYR A N 1
ATOM 603 C CA . TYR A 1 77 ? -22.007 4.218 7.551 1.00 90.75 77 TYR A CA 1
ATOM 604 C C . TYR A 1 77 ? -20.966 3.513 6.673 1.00 90.75 77 TYR A C 1
ATOM 606 O O . TYR A 1 77 ? -20.021 2.926 7.208 1.00 90.75 77 TYR A O 1
ATOM 614 N N . ARG A 1 78 ? -21.083 3.583 5.336 1.00 91.31 78 ARG A N 1
ATOM 615 C CA . ARG A 1 78 ? -20.210 2.852 4.390 1.00 91.31 78 ARG A CA 1
ATOM 616 C C . ARG A 1 78 ? -18.733 3.159 4.618 1.00 91.31 78 ARG A C 1
ATOM 618 O O . ARG A 1 78 ? -17.931 2.241 4.785 1.00 91.31 78 ARG A O 1
ATOM 625 N N . ASP A 1 79 ? -18.381 4.438 4.693 1.00 93.19 79 ASP A N 1
ATOM 626 C CA . ASP A 1 79 ? -16.996 4.872 4.899 1.00 93.19 79 ASP A CA 1
ATOM 627 C C . ASP A 1 79 ? -16.448 4.446 6.267 1.00 93.19 79 ASP A C 1
ATOM 629 O O . ASP A 1 79 ? -15.260 4.135 6.386 1.00 93.19 79 ASP A O 1
ATOM 633 N N . HIS A 1 80 ? -17.288 4.403 7.305 1.00 93.56 80 HIS A N 1
ATOM 634 C CA . HIS A 1 80 ? -16.863 3.965 8.632 1.00 93.56 80 HIS A CA 1
ATOM 635 C C . HIS A 1 80 ? -16.642 2.447 8.686 1.00 93.56 80 HIS A C 1
ATOM 637 O O . HIS A 1 80 ? -15.595 2.002 9.161 1.00 93.56 80 HIS A O 1
ATOM 643 N N . ILE A 1 81 ? -17.552 1.660 8.101 1.00 94.06 81 ILE A N 1
ATOM 644 C CA . ILE A 1 81 ? -17.408 0.205 7.941 1.00 94.06 81 ILE A CA 1
ATOM 645 C C . ILE A 1 81 ? -16.128 -0.119 7.163 1.00 94.06 81 ILE A C 1
ATOM 647 O O . ILE A 1 81 ? -15.341 -0.955 7.604 1.00 94.06 81 ILE A O 1
ATOM 651 N N . VAL A 1 82 ? -15.863 0.575 6.050 1.00 93.00 82 VAL A N 1
ATOM 652 C CA . VAL A 1 82 ? -14.658 0.367 5.226 1.00 93.00 82 VAL A CA 1
ATOM 653 C C . VAL A 1 82 ? -13.378 0.699 6.001 1.00 93.00 82 VAL A C 1
ATOM 655 O O . VAL A 1 82 ? -12.445 -0.107 5.998 1.00 93.00 82 VAL A O 1
ATOM 658 N N . LYS A 1 83 ? -13.331 1.827 6.725 1.00 93.25 83 LYS A N 1
ATOM 659 C CA . LYS A 1 83 ? -12.193 2.181 7.601 1.00 93.25 83 LYS A CA 1
ATOM 660 C C . LYS A 1 83 ? -11.975 1.130 8.695 1.00 93.25 83 LYS A C 1
ATOM 662 O O . LYS A 1 83 ? -10.836 0.763 8.986 1.00 93.25 83 LYS A O 1
ATOM 667 N N . MET A 1 84 ? -13.056 0.612 9.276 1.00 94.19 84 MET A N 1
ATOM 668 C CA . MET A 1 84 ? -13.004 -0.430 10.298 1.00 94.19 84 MET A CA 1
ATOM 669 C C . MET A 1 84 ? -12.520 -1.772 9.722 1.00 94.19 84 MET A C 1
ATOM 671 O O . MET A 1 84 ? -11.645 -2.407 10.307 1.00 94.19 84 MET A O 1
ATOM 675 N N . MET A 1 85 ? -12.986 -2.168 8.533 1.00 94.25 85 MET A N 1
ATOM 676 C CA . MET A 1 85 ? -12.473 -3.340 7.815 1.00 94.25 85 MET A CA 1
ATOM 677 C C . MET A 1 85 ? -10.992 -3.194 7.447 1.00 94.25 85 MET A C 1
ATOM 679 O O . MET A 1 85 ? -10.243 -4.156 7.597 1.00 94.25 85 MET A O 1
ATOM 683 N N . GLU A 1 86 ? -10.528 -2.015 7.019 1.00 91.75 86 GLU A N 1
ATOM 684 C CA . GLU A 1 86 ? -9.102 -1.786 6.748 1.00 91.75 86 GLU A CA 1
ATOM 685 C C . GLU A 1 86 ? -8.254 -1.870 8.028 1.00 91.75 86 GLU A C 1
ATOM 687 O O . GLU A 1 86 ? -7.185 -2.487 8.013 1.00 91.75 86 GLU A O 1
ATOM 692 N N . LYS A 1 87 ? -8.752 -1.344 9.155 1.00 91.88 87 LYS A N 1
ATOM 693 C CA . LYS A 1 87 ? -8.144 -1.516 10.484 1.00 91.88 87 LYS A CA 1
ATOM 694 C C . LYS A 1 87 ? -8.049 -3.002 10.863 1.00 91.88 87 LYS A C 1
ATOM 696 O O 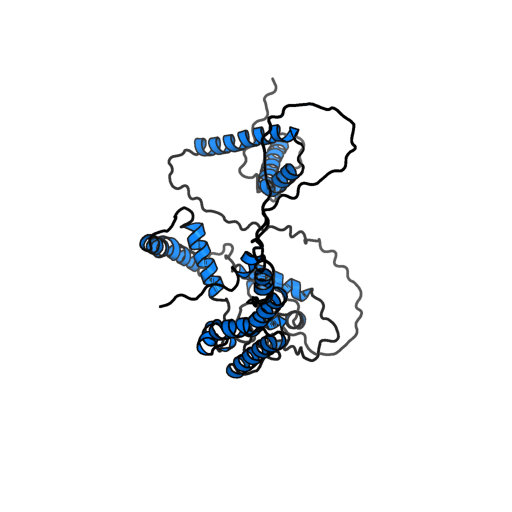. LYS A 1 87 ? -6.983 -3.457 11.268 1.00 91.88 87 LYS A O 1
ATOM 701 N N . HIS A 1 88 ? -9.119 -3.776 10.680 1.00 93.94 88 HIS A N 1
ATOM 702 C CA . HIS A 1 88 ? -9.147 -5.213 10.980 1.00 93.94 88 HIS A CA 1
ATOM 703 C C . HIS A 1 88 ? -8.226 -6.029 10.052 1.00 93.94 88 HIS A C 1
ATOM 705 O O . HIS A 1 88 ? -7.481 -6.885 10.527 1.00 93.94 88 HIS A O 1
ATOM 711 N N . TYR A 1 89 ? -8.190 -5.707 8.753 1.00 91.94 89 TYR A N 1
ATOM 712 C CA . TYR A 1 89 ? -7.247 -6.276 7.782 1.00 91.94 89 TYR A CA 1
ATOM 713 C C . TYR A 1 89 ? -5.788 -6.035 8.180 1.00 91.94 89 TYR A C 1
ATOM 715 O O . TYR A 1 89 ? -4.932 -6.901 7.993 1.00 91.94 89 TYR A O 1
ATOM 723 N N . CYS A 1 90 ? -5.484 -4.840 8.691 1.00 91.25 90 CYS A N 1
ATOM 724 C CA . CYS A 1 90 ? -4.126 -4.431 9.031 1.00 91.25 90 CYS A CA 1
ATOM 725 C C . CYS A 1 90 ? -3.625 -4.963 10.381 1.00 91.25 90 CYS A C 1
ATOM 727 O O . CYS A 1 90 ? -2.446 -4.773 10.693 1.00 91.25 90 CYS A O 1
ATOM 729 N N . ALA A 1 91 ? -4.479 -5.606 11.179 1.00 92.25 91 ALA A N 1
ATOM 730 C CA . ALA A 1 91 ? -4.122 -6.084 12.508 1.00 92.25 91 ALA A CA 1
ATOM 731 C C . ALA A 1 91 ? -3.199 -7.305 12.435 1.00 92.25 91 ALA A C 1
ATOM 733 O O . ALA A 1 91 ? -3.391 -8.210 11.620 1.00 92.25 91 ALA A O 1
ATOM 734 N N . HIS A 1 92 ? -2.157 -7.303 13.268 1.00 92.75 92 HIS A N 1
ATOM 735 C CA . HIS A 1 92 ? -1.109 -8.318 13.268 1.00 92.75 92 HIS A CA 1
ATOM 736 C C . HIS A 1 92 ? -0.390 -8.356 14.626 1.00 92.75 92 HIS A C 1
ATOM 738 O O . HIS A 1 92 ? -0.105 -7.280 15.149 1.00 92.75 92 HIS A O 1
ATOM 744 N N . PRO A 1 93 ? -0.010 -9.533 15.161 1.00 91.56 93 PRO A N 1
ATOM 745 C CA . PRO A 1 93 ? 0.719 -9.643 16.433 1.00 91.56 93 PRO A CA 1
ATOM 746 C C . PRO A 1 93 ? 2.003 -8.800 16.519 1.00 91.56 93 PRO A C 1
ATOM 748 O O . PRO A 1 93 ? 2.299 -8.221 17.557 1.00 91.56 93 PRO A O 1
ATOM 751 N N . LEU A 1 94 ? 2.745 -8.677 15.409 1.00 90.38 94 LEU A N 1
ATOM 752 C CA . LEU A 1 94 ? 3.971 -7.857 15.330 1.00 90.38 94 LEU A CA 1
ATOM 753 C C . LEU A 1 94 ? 3.727 -6.330 15.338 1.00 90.38 94 LEU A C 1
ATOM 755 O O . LEU A 1 94 ? 4.686 -5.568 15.257 1.00 90.38 94 LEU A O 1
ATOM 759 N N . LEU A 1 95 ? 2.471 -5.872 15.370 1.00 88.19 95 LEU A N 1
ATOM 760 C CA . LEU A 1 95 ? 2.091 -4.456 15.375 1.00 88.19 95 LEU A CA 1
ATOM 761 C C . LEU A 1 95 ? 1.342 -4.145 16.685 1.00 88.19 95 LEU A C 1
ATOM 763 O O . LEU A 1 95 ? 0.109 -4.178 16.703 1.00 88.19 95 LEU A O 1
ATOM 767 N N . PRO A 1 96 ? 2.068 -3.902 17.794 1.00 78.19 96 PRO A N 1
ATOM 768 C CA . PRO A 1 96 ? 1.478 -3.810 19.127 1.00 78.19 96 PRO A CA 1
ATOM 769 C C . PRO A 1 96 ? 0.591 -2.570 19.323 1.00 78.19 96 PRO A C 1
ATOM 771 O O . PRO A 1 96 ? 0.644 -1.600 18.569 1.00 78.19 96 PRO A O 1
ATOM 774 N N . GLY A 1 97 ? -0.195 -2.585 20.403 1.00 75.69 97 GLY A N 1
ATOM 775 C CA . GLY A 1 97 ? -0.868 -1.411 20.969 1.00 75.69 97 GLY A CA 1
ATOM 776 C C . GLY A 1 97 ? -2.321 -1.209 20.545 1.00 75.69 97 GLY A C 1
ATOM 777 O O . GLY A 1 97 ? -3.179 -1.077 21.408 1.00 75.69 97 GLY A O 1
ATOM 778 N N . TYR A 1 98 ? -2.628 -1.205 19.245 1.00 78.12 98 TYR A N 1
ATOM 779 C CA . TYR A 1 98 ? -3.987 -0.864 18.782 1.00 78.12 98 TYR A CA 1
ATOM 780 C C . TYR A 1 98 ? -4.966 -2.052 18.698 1.00 78.12 98 TYR A C 1
ATOM 782 O O . TYR A 1 98 ? -6.170 -1.848 18.515 1.00 78.12 98 TYR A O 1
ATOM 790 N N . ALA A 1 99 ? -4.449 -3.279 18.780 1.00 84.19 99 ALA A N 1
ATOM 791 C CA . ALA A 1 99 ? -5.185 -4.533 18.648 1.00 84.19 99 ALA A CA 1
ATOM 792 C C . ALA A 1 99 ? -4.649 -5.581 19.640 1.00 84.19 99 ALA A C 1
ATOM 794 O O . ALA A 1 99 ? -3.582 -5.412 20.231 1.00 84.19 99 ALA A O 1
ATOM 795 N N . HIS A 1 100 ? -5.393 -6.675 19.816 1.00 85.69 100 HIS A N 1
ATOM 796 C CA . HIS A 1 100 ? -5.017 -7.774 20.709 1.00 85.69 100 HIS A CA 1
ATOM 797 C C . HIS A 1 100 ? -3.670 -8.422 20.298 1.00 85.69 100 HIS A C 1
ATOM 799 O O . HIS A 1 100 ? -3.420 -8.564 19.102 1.00 85.69 100 HIS A O 1
ATOM 805 N N . PRO A 1 101 ? -2.813 -8.878 21.234 1.00 86.88 101 PRO A N 1
ATOM 806 C CA . PRO A 1 101 ? -1.498 -9.438 20.890 1.00 86.88 101 PRO A CA 1
ATOM 807 C C . PRO A 1 101 ? -1.542 -10.801 20.173 1.00 86.88 101 PRO A C 1
ATOM 809 O O . PRO A 1 101 ? -0.615 -11.132 19.440 1.00 86.88 101 PRO A O 1
ATOM 812 N N . SER A 1 102 ? -2.594 -11.608 20.358 1.00 91.50 102 SER A N 1
ATOM 813 C CA . SER A 1 102 ? -2.722 -12.940 19.730 1.00 91.50 102 SER A CA 1
ATOM 814 C C . SER A 1 102 ? -3.626 -12.957 18.480 1.00 91.50 102 SER A C 1
ATOM 816 O O . SER A 1 102 ? -4.664 -12.289 18.494 1.00 91.50 102 SER A O 1
ATOM 818 N N . PRO A 1 103 ? -3.331 -13.773 17.440 1.00 92.25 103 PRO A N 1
ATOM 819 C CA . PRO A 1 103 ? -4.155 -13.901 16.225 1.00 92.25 103 PRO A CA 1
ATOM 820 C C . PRO A 1 103 ? -5.642 -14.178 16.481 1.00 92.25 103 PRO A C 1
ATOM 822 O O . PRO A 1 103 ? -6.521 -13.519 15.927 1.00 92.25 103 PRO A O 1
ATOM 825 N N . GLU A 1 104 ? -5.933 -15.136 17.366 1.00 92.44 104 GLU A N 1
ATOM 826 C CA . GLU A 1 104 ? -7.301 -15.484 17.760 1.00 92.44 104 GLU A CA 1
ATOM 827 C C . GLU A 1 104 ? -8.021 -14.304 18.421 1.00 92.44 104 GLU A C 1
ATOM 829 O O . GLU A 1 104 ? -9.184 -14.039 18.116 1.00 92.44 104 GLU A O 1
ATOM 834 N N . GLY A 1 105 ? -7.334 -13.585 19.312 1.00 93.38 105 GLY A N 1
ATOM 835 C CA . GLY A 1 105 ? -7.907 -12.428 19.984 1.00 93.38 105 GLY A CA 1
ATOM 836 C C . GLY A 1 105 ? -8.079 -11.229 19.054 1.00 93.38 105 GLY A C 1
ATOM 837 O O . GLY A 1 105 ? -9.060 -10.512 19.211 1.00 93.38 105 GLY A O 1
ATOM 838 N N . ILE A 1 106 ? -7.229 -11.059 18.030 1.00 94.75 106 ILE A N 1
ATOM 839 C CA . ILE A 1 106 ? -7.442 -10.058 16.969 1.00 94.75 106 ILE A CA 1
ATOM 840 C C . ILE A 1 106 ? -8.757 -10.350 16.243 1.00 94.75 106 ILE A C 1
ATOM 842 O O . ILE A 1 106 ? -9.563 -9.437 16.078 1.00 94.75 106 ILE A O 1
ATOM 846 N N . ARG A 1 107 ? -9.020 -11.612 15.866 1.00 95.19 107 ARG A N 1
ATOM 847 C CA . ARG A 1 107 ? -10.307 -11.990 15.258 1.00 95.19 107 ARG A CA 1
ATOM 848 C C . ARG A 1 107 ? -11.472 -11.688 16.200 1.00 95.19 107 ARG A C 1
ATOM 850 O O . ARG A 1 107 ? -12.426 -11.048 15.779 1.00 95.19 107 ARG A O 1
ATOM 857 N N . ARG A 1 108 ? -11.404 -12.122 17.466 1.00 95.31 108 ARG A N 1
ATOM 858 C CA . ARG A 1 108 ? -12.481 -11.905 18.458 1.00 95.31 108 ARG A CA 1
ATOM 859 C C . ARG A 1 108 ? -12.760 -10.413 18.680 1.00 95.31 108 ARG A C 1
ATOM 861 O O . ARG A 1 108 ? -13.916 -10.010 18.670 1.00 95.31 108 ARG A O 1
ATOM 868 N N . TRP A 1 109 ? -11.712 -9.602 18.812 1.00 95.25 109 TRP A N 1
ATOM 869 C CA . TRP A 1 109 ? -11.794 -8.146 18.929 1.00 95.25 109 TRP A CA 1
ATOM 870 C C . TRP A 1 109 ? -12.431 -7.501 17.690 1.00 95.25 109 TRP A C 1
ATOM 872 O O . TRP A 1 109 ? -13.383 -6.741 17.831 1.00 95.25 109 TRP A O 1
ATOM 882 N N . ALA A 1 110 ? -11.973 -7.854 16.486 1.00 95.69 110 ALA A N 1
ATOM 883 C CA . ALA A 1 110 ? -12.486 -7.312 15.228 1.00 95.69 110 ALA A CA 1
ATOM 884 C C . ALA A 1 110 ? -13.960 -7.687 14.975 1.00 95.69 110 ALA A C 1
ATOM 886 O O . ALA A 1 110 ? -14.763 -6.842 14.576 1.00 95.69 110 ALA A O 1
ATOM 887 N N . VAL A 1 111 ? -14.321 -8.947 15.252 1.00 96.19 111 VAL A N 1
ATOM 888 C CA . VAL A 1 111 ? -15.703 -9.456 15.229 1.00 96.19 111 VAL A CA 1
ATOM 889 C C . VAL A 1 111 ? -16.576 -8.653 16.189 1.00 96.19 111 VAL A C 1
ATOM 891 O O . VAL A 1 111 ? -17.607 -8.134 15.778 1.00 96.19 111 VAL A O 1
ATOM 894 N N . LEU A 1 112 ? -16.150 -8.509 17.449 1.00 96.19 112 LEU A N 1
ATOM 895 C CA . LEU A 1 112 ? -16.921 -7.806 18.473 1.00 96.19 112 LEU A CA 1
ATOM 896 C C . LEU A 1 112 ? -17.052 -6.306 18.174 1.00 96.19 112 LEU A C 1
ATOM 898 O O . LEU A 1 112 ? -18.120 -5.745 18.402 1.00 96.19 112 LEU A O 1
ATOM 902 N N . GLN A 1 113 ? -16.000 -5.663 17.652 1.00 95.19 113 GLN A N 1
ATOM 903 C CA . GLN A 1 113 ? -16.029 -4.246 17.279 1.00 95.19 113 GLN A CA 1
ATOM 904 C C . GLN A 1 113 ? -17.038 -4.003 16.144 1.00 95.19 113 GLN A C 1
ATOM 906 O O . GLN A 1 113 ? -17.873 -3.109 16.259 1.00 95.19 113 GLN A O 1
ATOM 911 N N . MET A 1 114 ? -17.001 -4.820 15.084 1.00 95.94 114 MET A N 1
ATOM 912 C CA . MET A 1 114 ? -17.933 -4.688 13.958 1.00 95.94 114 MET A CA 1
ATOM 913 C C . MET A 1 114 ? -19.370 -5.055 14.350 1.00 95.94 114 MET A C 1
ATOM 915 O O . MET A 1 114 ? -20.300 -4.353 13.965 1.00 95.94 114 MET A O 1
ATOM 919 N N . TYR A 1 115 ? -19.561 -6.110 15.150 1.00 96.69 115 TYR A N 1
ATOM 920 C CA . TYR A 1 115 ? -20.882 -6.513 15.633 1.00 96.69 115 TYR A CA 1
ATOM 921 C C . TYR A 1 115 ? -21.539 -5.418 16.479 1.00 96.69 115 TYR A C 1
ATOM 923 O O . TYR A 1 115 ? -22.666 -5.028 16.188 1.00 96.69 115 TYR A O 1
ATOM 931 N N . LYS A 1 116 ? -20.824 -4.869 17.474 1.00 96.88 116 LYS A N 1
ATOM 932 C CA . LYS A 1 116 ? -21.332 -3.770 18.313 1.00 96.88 116 LYS A CA 1
ATOM 933 C C . LYS A 1 116 ? -21.751 -2.566 17.472 1.00 96.88 116 LYS A C 1
ATOM 935 O O . LYS A 1 116 ? -22.863 -2.088 17.641 1.00 96.88 116 LYS A O 1
ATOM 940 N N . PHE A 1 117 ? -20.908 -2.156 16.523 1.00 95.75 117 PHE A N 1
ATOM 941 C CA . PHE A 1 117 ? -21.213 -1.054 15.610 1.00 95.75 117 PHE A CA 1
ATOM 942 C C . PHE A 1 117 ? -22.463 -1.314 14.750 1.00 95.75 117 PHE A C 1
ATOM 944 O O . PHE A 1 117 ? -23.258 -0.409 14.523 1.00 95.75 117 PHE A O 1
ATOM 951 N N . CYS A 1 118 ? -22.668 -2.552 14.286 1.00 94.94 118 CYS A N 1
ATOM 952 C CA . CYS A 1 118 ? -23.874 -2.892 13.532 1.00 94.94 118 CYS A CA 1
ATOM 953 C C . CYS A 1 118 ? -25.129 -2.916 14.420 1.00 94.94 118 CYS A C 1
ATOM 955 O O . CYS A 1 118 ? -26.186 -2.499 13.965 1.00 94.94 118 CYS A O 1
ATOM 957 N N . VAL A 1 119 ? -25.028 -3.368 15.675 1.00 95.25 119 VAL A N 1
ATOM 958 C CA . VAL A 1 119 ? -26.152 -3.367 16.633 1.00 95.25 119 VAL A CA 1
ATOM 959 C C . VAL A 1 119 ? -26.546 -1.942 17.037 1.00 95.25 119 VAL A C 1
ATOM 961 O O . VAL A 1 119 ? -27.730 -1.631 17.073 1.00 95.25 119 VAL A O 1
ATOM 964 N N . GLU A 1 120 ? -25.569 -1.067 17.283 1.00 95.88 120 GLU A N 1
ATOM 965 C CA . GLU A 1 120 ? -25.767 0.338 17.681 1.00 95.88 120 GLU A CA 1
ATOM 966 C C . GLU A 1 120 ? -26.492 1.185 16.616 1.00 95.88 120 GLU A C 1
ATOM 968 O O . GLU A 1 120 ? -27.127 2.186 16.943 1.00 95.88 120 GLU A O 1
ATOM 973 N N . HIS A 1 121 ? -26.445 0.767 15.347 1.00 92.81 121 HIS A N 1
ATOM 974 C CA . HIS A 1 121 ? -27.094 1.443 14.216 1.00 92.81 121 HIS A CA 1
ATOM 975 C C . HIS A 1 121 ? -28.153 0.574 13.499 1.00 92.81 121 HIS A C 1
ATOM 977 O O . HIS A 1 121 ? -28.518 0.860 12.363 1.00 92.81 121 HIS A O 1
ATOM 983 N N . ASP A 1 122 ? -28.617 -0.507 14.139 1.00 92.62 122 ASP A N 1
ATOM 984 C CA . ASP A 1 122 ? -29.596 -1.490 13.626 1.00 92.62 122 ASP A CA 1
ATOM 985 C C . ASP A 1 122 ? -29.289 -2.112 12.236 1.00 92.62 122 ASP A C 1
ATOM 987 O O . ASP A 1 122 ? -30.172 -2.589 11.521 1.00 92.62 122 ASP A O 1
ATOM 991 N N . LEU A 1 123 ? -28.008 -2.181 11.865 1.00 92.50 123 LEU A N 1
ATOM 992 C CA . LEU A 1 123 ? -27.490 -2.667 10.580 1.00 92.50 123 LEU A CA 1
ATOM 993 C C . LEU A 1 123 ? -27.389 -4.207 10.522 1.00 92.50 123 LEU A C 1
ATOM 995 O O . LEU A 1 123 ? -26.314 -4.781 10.307 1.00 92.50 123 LEU A O 1
ATOM 999 N N . ARG A 1 124 ? -28.507 -4.905 10.739 1.00 91.00 124 ARG A N 1
ATOM 1000 C CA . ARG A 1 124 ? -28.559 -6.379 10.863 1.00 91.00 124 ARG A CA 1
ATOM 1001 C C . ARG A 1 124 ? -28.159 -7.092 9.570 1.00 91.00 124 ARG A C 1
ATOM 1003 O O . ARG A 1 124 ? -27.427 -8.081 9.593 1.00 91.00 124 ARG A O 1
ATOM 1010 N N . GLU A 1 125 ? -28.608 -6.559 8.443 1.00 91.00 125 GLU A N 1
ATOM 1011 C CA . GLU A 1 125 ? -28.401 -7.081 7.094 1.00 91.00 125 GLU A CA 1
ATOM 1012 C C . GLU A 1 125 ? -26.933 -6.905 6.668 1.00 91.00 125 GLU A C 1
ATOM 1014 O O . GLU A 1 125 ? -26.314 -7.835 6.140 1.00 91.00 125 GLU A O 1
ATOM 1019 N N . VAL A 1 126 ? -26.337 -5.749 7.003 1.00 93.12 126 VAL A N 1
ATOM 1020 C CA . VAL A 1 126 ? -24.892 -5.499 6.872 1.00 93.12 126 VAL A CA 1
ATOM 1021 C C . VAL A 1 126 ? -24.105 -6.516 7.688 1.00 93.12 126 VAL A C 1
ATOM 1023 O O . VAL A 1 126 ? -23.162 -7.113 7.168 1.00 93.12 126 VAL A O 1
ATOM 1026 N N . TRP A 1 127 ? -24.479 -6.738 8.954 1.00 95.38 127 TRP A N 1
ATOM 1027 C CA . TRP A 1 127 ? -23.776 -7.684 9.816 1.00 95.38 127 TRP A CA 1
ATOM 1028 C C . TRP A 1 127 ? -23.813 -9.109 9.257 1.00 95.38 127 TRP A C 1
ATOM 1030 O O . TRP A 1 127 ? -22.761 -9.740 9.153 1.00 95.38 127 TRP A O 1
ATOM 1040 N N . ALA A 1 128 ? -24.983 -9.597 8.834 1.00 94.50 128 ALA A N 1
ATOM 1041 C CA . ALA A 1 128 ? -25.125 -10.923 8.233 1.00 94.50 128 ALA A CA 1
ATOM 1042 C C . ALA A 1 128 ? -24.234 -11.088 6.986 1.00 94.50 128 ALA A C 1
ATOM 1044 O O . ALA A 1 128 ? -23.508 -12.078 6.854 1.00 94.50 128 ALA A O 1
ATOM 1045 N N . TYR A 1 129 ? -24.214 -10.080 6.107 1.00 94.31 129 TYR A N 1
ATOM 1046 C CA . TYR A 1 129 ? -23.353 -10.064 4.925 1.00 94.31 129 TYR A CA 1
ATOM 1047 C C . TYR A 1 129 ? -21.857 -10.031 5.274 1.00 94.31 129 TYR A C 1
ATOM 1049 O O . TYR A 1 129 ? -21.066 -10.781 4.691 1.00 94.31 129 TYR A O 1
ATOM 1057 N N . LEU A 1 130 ? -21.458 -9.190 6.234 1.00 94.88 130 LEU A N 1
ATOM 1058 C CA . LEU A 1 130 ? -20.073 -9.082 6.691 1.00 94.88 130 LEU A CA 1
ATOM 1059 C C . LEU A 1 130 ? -19.593 -10.378 7.358 1.00 94.88 130 LEU A C 1
ATOM 1061 O O . LEU A 1 130 ? -18.452 -10.802 7.141 1.00 94.88 130 LEU A O 1
ATOM 1065 N N . TRP A 1 131 ? -20.460 -11.024 8.137 1.00 95.44 131 TRP A N 1
ATOM 1066 C CA . TRP A 1 131 ? -20.185 -12.293 8.797 1.00 95.44 131 TRP A CA 1
ATOM 1067 C C . TRP A 1 131 ? -19.855 -13.397 7.791 1.00 95.44 131 TRP A C 1
ATOM 1069 O O . TRP A 1 131 ? -18.742 -13.927 7.823 1.00 95.44 131 TRP A O 1
ATOM 1079 N N . GLU A 1 132 ? -20.760 -13.692 6.855 1.00 95.19 132 GLU A N 1
ATOM 1080 C CA . GLU A 1 132 ? -20.604 -14.821 5.925 1.00 95.19 132 GLU A CA 1
ATOM 1081 C C . GLU A 1 132 ? -19.463 -14.661 4.910 1.00 95.19 132 GLU A C 1
ATOM 1083 O O . GLU A 1 132 ? -18.916 -15.656 4.419 1.00 95.19 132 GLU A O 1
ATOM 1088 N N . ASN A 1 133 ? -19.067 -13.421 4.612 1.00 92.88 133 ASN A N 1
ATOM 1089 C CA . ASN A 1 133 ? -18.046 -13.132 3.606 1.00 92.88 133 ASN A CA 1
ATOM 1090 C C . ASN A 1 133 ? -16.656 -12.818 4.188 1.00 92.88 133 ASN A C 1
ATOM 1092 O O . ASN A 1 133 ? -15.664 -13.167 3.548 1.00 92.88 133 ASN A O 1
ATOM 1096 N N . TRP A 1 134 ? -16.552 -12.233 5.393 1.00 94.00 134 TRP A N 1
ATOM 1097 C CA . TRP A 1 134 ? -15.262 -11.821 5.981 1.00 94.00 134 TRP A CA 1
ATOM 1098 C C . TRP A 1 134 ? -15.017 -12.305 7.415 1.00 94.00 134 TRP A C 1
ATOM 1100 O O . TRP A 1 134 ? -13.915 -12.772 7.706 1.00 94.00 134 TRP A O 1
ATOM 1110 N N . TYR A 1 135 ? -15.981 -12.177 8.331 1.00 95.12 135 TYR A N 1
ATOM 1111 C CA . TYR A 1 135 ? -15.709 -12.367 9.769 1.00 95.12 135 TYR A CA 1
ATOM 1112 C C . TYR A 1 135 ? -15.835 -13.818 10.265 1.00 95.12 135 TYR A C 1
ATOM 1114 O O . TYR A 1 135 ? -15.226 -14.173 11.280 1.00 95.12 135 TYR A O 1
ATOM 1122 N N . ARG A 1 136 ? -16.543 -14.685 9.530 1.00 94.56 136 ARG A N 1
ATOM 1123 C CA . ARG A 1 136 ? -16.580 -16.140 9.752 1.00 94.56 136 ARG A CA 1
ATOM 1124 C C . ARG A 1 136 ? -15.164 -16.734 9.694 1.00 94.56 136 ARG A C 1
ATOM 1126 O O . ARG A 1 136 ? -14.382 -16.382 8.816 1.00 94.56 136 ARG A O 1
ATOM 1133 N N . ARG A 1 137 ? -14.829 -17.673 10.594 1.00 92.88 137 ARG A N 1
ATOM 1134 C CA . ARG A 1 137 ? -13.454 -18.204 10.782 1.00 92.88 137 ARG A CA 1
ATOM 1135 C C . ARG A 1 137 ? -12.760 -18.628 9.475 1.00 92.88 137 ARG A C 1
ATOM 1137 O O . ARG A 1 137 ? -11.675 -18.137 9.188 1.00 92.88 137 ARG A O 1
ATOM 1144 N N . SER A 1 138 ? -13.423 -19.448 8.659 1.00 92.12 138 SER A N 1
ATOM 1145 C CA . SER A 1 138 ? -12.903 -19.930 7.368 1.00 92.12 138 SER A CA 1
ATOM 1146 C C . SER A 1 138 ? -12.751 -18.845 6.295 1.00 92.12 138 SER A C 1
ATOM 1148 O O . SER A 1 138 ? -12.032 -19.041 5.320 1.00 92.12 138 SER A O 1
ATOM 1150 N N . ARG A 1 139 ? -13.428 -17.698 6.441 1.00 92.94 139 ARG A N 1
ATOM 1151 C CA . ARG A 1 139 ? -13.230 -16.525 5.581 1.00 92.94 139 ARG A CA 1
ATOM 1152 C C . ARG A 1 139 ? -12.105 -15.648 6.094 1.00 92.94 139 ARG A C 1
ATOM 1154 O O . ARG A 1 139 ? -11.274 -15.237 5.295 1.00 92.94 139 ARG A O 1
ATOM 1161 N N . TRP A 1 140 ? -12.052 -15.412 7.405 1.00 93.56 140 TRP A N 1
ATOM 1162 C CA . TRP A 1 140 ? -11.021 -14.616 8.076 1.00 93.56 140 TRP A CA 1
ATOM 1163 C C . TRP A 1 140 ? -9.606 -15.032 7.659 1.00 93.56 140 TRP A C 1
ATOM 1165 O O . TRP A 1 140 ? -8.788 -14.186 7.306 1.00 93.56 140 TRP A O 1
ATOM 1175 N N . GLU A 1 141 ? -9.366 -16.342 7.597 1.00 92.06 141 GLU A N 1
ATOM 1176 C CA . GLU A 1 141 ? -8.108 -16.973 7.173 1.00 92.06 141 GLU A CA 1
ATOM 1177 C C . GLU A 1 141 ? -7.670 -16.634 5.732 1.00 92.06 141 GLU A C 1
ATOM 1179 O O . GLU A 1 141 ? -6.488 -16.740 5.420 1.00 92.06 141 GLU A O 1
ATOM 1184 N N . LEU A 1 142 ? -8.580 -16.159 4.871 1.00 88.94 142 LEU A N 1
ATOM 1185 C CA . LEU A 1 142 ? -8.302 -15.805 3.472 1.00 88.94 142 LEU A CA 1
ATOM 1186 C C . LEU A 1 142 ? -7.979 -14.318 3.246 1.00 88.94 142 LEU A C 1
ATOM 1188 O O . LEU A 1 142 ? -7.465 -13.972 2.182 1.00 88.94 142 LEU A O 1
ATOM 1192 N N . TRP A 1 143 ? -8.304 -13.424 4.192 1.00 88.75 143 TRP A N 1
ATOM 1193 C CA . TRP A 1 143 ? -8.091 -11.975 4.019 1.00 88.75 143 TRP A CA 1
ATOM 1194 C C . TRP A 1 143 ? -7.327 -11.304 5.160 1.00 88.75 143 TRP A C 1
ATOM 1196 O O . TRP A 1 143 ? -6.633 -10.322 4.907 1.00 88.75 143 TRP A O 1
ATOM 1206 N N . ALA A 1 144 ? -7.427 -11.778 6.402 1.00 91.38 144 ALA A N 1
ATOM 1207 C CA . ALA A 1 144 ? -6.847 -11.078 7.540 1.00 91.38 144 ALA A CA 1
ATOM 1208 C C . ALA A 1 144 ? -5.335 -11.318 7.661 1.00 91.38 144 ALA A C 1
ATOM 1210 O O . ALA A 1 144 ? -4.869 -12.454 7.733 1.00 91.38 144 ALA A O 1
ATOM 1211 N N . ARG A 1 145 ? -4.556 -10.234 7.787 1.00 90.50 145 ARG A N 1
ATOM 1212 C CA . ARG A 1 145 ? -3.091 -10.303 7.946 1.00 90.50 145 ARG A CA 1
ATOM 1213 C C . ARG A 1 145 ? -2.677 -11.115 9.180 1.00 90.50 145 ARG A C 1
ATOM 1215 O O . ARG A 1 145 ? -1.692 -11.838 9.114 1.00 90.50 145 ARG A O 1
ATOM 1222 N N . SER A 1 146 ? -3.439 -11.007 10.272 1.00 92.25 146 SER A N 1
ATOM 1223 C CA . SER A 1 146 ? -3.174 -11.621 11.588 1.00 92.25 146 SER A CA 1
ATOM 1224 C C . SER A 1 146 ? -3.012 -13.143 11.614 1.00 92.25 146 SER A C 1
ATOM 1226 O O . SER A 1 146 ? -2.501 -13.661 12.602 1.00 92.25 146 SER A O 1
ATOM 1228 N N . VAL A 1 147 ? -3.460 -13.855 10.578 1.00 91.25 147 VAL A N 1
ATOM 1229 C CA . VAL A 1 147 ? -3.429 -15.327 10.511 1.00 91.25 147 VAL A CA 1
ATOM 1230 C C . VAL A 1 147 ? -2.042 -15.848 10.126 1.00 91.25 147 VAL A C 1
ATOM 1232 O O . VAL A 1 147 ? -1.675 -16.965 10.486 1.00 91.25 147 VAL A O 1
ATOM 1235 N N . HIS A 1 148 ? -1.244 -15.037 9.434 1.00 89.88 148 HIS A N 1
ATOM 1236 C CA . HIS A 1 148 ? 0.137 -15.370 9.107 1.00 89.88 148 HIS A CA 1
ATOM 1237 C C . HIS A 1 148 ? 1.086 -14.894 10.213 1.00 89.88 148 HIS A C 1
ATOM 1239 O O . HIS A 1 148 ? 0.821 -13.912 10.896 1.00 89.88 148 HIS A O 1
ATOM 1245 N N . THR A 1 149 ? 2.223 -15.572 10.376 1.00 90.56 149 THR A N 1
ATOM 1246 C CA . THR A 1 149 ? 3.286 -15.168 11.317 1.00 90.56 149 THR A CA 1
ATOM 1247 C C . THR A 1 149 ? 4.079 -13.950 10.833 1.00 90.56 149 THR A C 1
ATOM 1249 O O . THR A 1 149 ? 4.638 -13.201 11.631 1.00 90.56 149 THR A O 1
ATOM 1252 N N . ASN A 1 150 ? 4.126 -13.761 9.514 1.00 91.50 150 ASN A N 1
ATOM 1253 C CA . ASN A 1 150 ? 4.988 -12.825 8.805 1.00 91.50 150 ASN A CA 1
ATOM 1254 C C . ASN A 1 150 ? 4.154 -11.847 7.972 1.00 91.50 150 ASN A C 1
ATOM 1256 O O . ASN A 1 150 ? 3.255 -12.263 7.237 1.00 91.50 150 ASN A O 1
ATOM 1260 N N . ILE A 1 151 ? 4.504 -10.558 7.988 1.00 90.06 151 ILE A N 1
ATOM 1261 C CA . ILE A 1 151 ? 3.804 -9.558 7.175 1.00 90.06 151 ILE A CA 1
ATOM 1262 C C . ILE A 1 151 ? 4.284 -9.635 5.720 1.00 90.06 151 ILE A C 1
ATOM 1264 O O . ILE A 1 151 ? 5.474 -9.533 5.423 1.00 90.06 151 ILE A O 1
ATOM 1268 N N . ALA A 1 152 ? 3.349 -9.800 4.783 1.00 85.38 152 ALA A N 1
ATOM 1269 C CA . ALA A 1 152 ? 3.650 -9.812 3.355 1.00 85.38 152 ALA A CA 1
ATOM 1270 C C . ALA A 1 152 ? 4.115 -8.433 2.843 1.00 85.38 152 ALA A C 1
ATOM 1272 O O . ALA A 1 152 ? 3.568 -7.396 3.214 1.00 85.38 152 ALA A O 1
ATOM 1273 N N . PHE A 1 153 ? 5.091 -8.422 1.927 1.00 81.25 153 PHE A N 1
ATOM 1274 C CA . PHE A 1 153 ? 5.600 -7.191 1.308 1.00 81.25 153 PHE A CA 1
ATOM 1275 C C . PHE A 1 153 ? 4.553 -6.464 0.450 1.00 81.25 153 PHE A C 1
ATOM 1277 O O . PHE A 1 153 ? 4.507 -5.233 0.425 1.00 81.25 153 PHE A O 1
ATOM 1284 N N . LEU A 1 154 ? 3.723 -7.225 -0.263 1.00 74.19 154 LEU A N 1
ATOM 1285 C CA . LEU A 1 154 ? 2.705 -6.738 -1.188 1.00 74.19 154 LEU A CA 1
ATOM 1286 C C . LEU A 1 154 ? 1.382 -7.453 -0.904 1.00 74.19 154 LEU A C 1
ATOM 1288 O O . LEU A 1 154 ? 1.377 -8.614 -0.491 1.00 74.19 154 LEU A O 1
ATOM 1292 N N . LYS A 1 155 ? 0.258 -6.773 -1.155 1.00 73.62 155 LYS A N 1
ATOM 1293 C CA . LYS A 1 155 ? -1.061 -7.417 -1.158 1.00 73.62 155 LYS A CA 1
ATOM 1294 C C . LYS A 1 155 ? -1.163 -8.256 -2.438 1.00 73.62 155 LYS A C 1
ATOM 1296 O O . LYS A 1 155 ? -0.981 -7.715 -3.527 1.00 73.62 155 LYS A O 1
ATOM 1301 N N . THR A 1 156 ? -1.450 -9.551 -2.323 1.00 67.88 156 THR A N 1
ATOM 1302 C CA . THR A 1 156 ? -1.538 -10.481 -3.470 1.00 67.88 156 THR A CA 1
ATOM 1303 C C . THR A 1 156 ? -2.556 -10.022 -4.513 1.00 67.88 156 THR A C 1
ATOM 1305 O O . THR A 1 156 ? -2.272 -10.079 -5.707 1.00 67.88 156 THR A O 1
ATOM 1308 N N . THR A 1 157 ? -3.684 -9.461 -4.069 1.00 70.38 157 THR A N 1
ATOM 1309 C CA . THR A 1 157 ? -4.701 -8.843 -4.933 1.00 70.38 157 THR A CA 1
ATOM 1310 C C . THR A 1 157 ? -4.131 -7.750 -5.832 1.00 70.38 157 THR A C 1
ATOM 1312 O O . THR A 1 157 ? -4.428 -7.745 -7.017 1.00 70.38 157 THR A O 1
ATOM 1315 N N . MET A 1 158 ? -3.244 -6.882 -5.330 1.00 71.12 158 MET A N 1
ATOM 1316 C CA . MET A 1 158 ? -2.625 -5.825 -6.144 1.00 71.12 158 MET A CA 1
ATOM 1317 C C . MET A 1 158 ? -1.697 -6.389 -7.227 1.00 71.12 158 MET A C 1
ATOM 1319 O O . MET A 1 158 ? -1.632 -5.833 -8.321 1.00 71.12 158 MET A O 1
ATOM 1323 N N . MET A 1 159 ? -0.987 -7.488 -6.942 1.00 75.00 159 MET A N 1
ATOM 1324 C CA . MET A 1 159 ? -0.136 -8.141 -7.944 1.00 75.00 159 MET A CA 1
ATOM 1325 C C . MET A 1 159 ? -0.983 -8.794 -9.039 1.00 75.00 159 MET A C 1
ATOM 1327 O O . MET A 1 159 ? -0.696 -8.611 -10.218 1.00 75.00 159 MET A O 1
ATOM 1331 N N . LEU A 1 160 ? -2.052 -9.499 -8.652 1.00 80.00 160 LEU A N 1
ATOM 1332 C CA . LEU A 1 160 ? -2.980 -10.139 -9.585 1.00 80.00 160 LEU A CA 1
ATOM 1333 C C . LEU A 1 160 ? -3.740 -9.106 -10.429 1.00 80.00 160 LEU A C 1
ATOM 1335 O O . LEU A 1 160 ? -3.776 -9.237 -11.646 1.00 80.00 160 LEU A O 1
ATOM 1339 N N . GLU A 1 161 ? -4.298 -8.056 -9.821 1.00 83.62 161 GLU A N 1
ATOM 1340 C CA . GLU A 1 161 ? -4.994 -6.976 -10.538 1.00 83.62 161 GLU A CA 1
ATOM 1341 C C . GLU A 1 161 ? -4.073 -6.266 -11.541 1.00 83.62 161 GLU A C 1
ATOM 1343 O O . GLU A 1 161 ? -4.493 -6.000 -12.666 1.00 83.62 161 GLU A O 1
ATOM 1348 N N . SER A 1 162 ? -2.817 -5.993 -11.165 1.00 81.75 162 SER A N 1
ATOM 1349 C CA . SER A 1 162 ? -1.821 -5.392 -12.062 1.00 81.75 162 SER A CA 1
ATOM 1350 C C . SER A 1 162 ? -1.449 -6.331 -13.218 1.00 81.75 162 SER A C 1
ATOM 1352 O O . SER A 1 162 ? -1.492 -5.934 -14.380 1.00 81.75 162 SER A O 1
ATOM 1354 N N . HIS A 1 163 ? -1.184 -7.606 -12.922 1.00 84.56 163 HIS A N 1
ATOM 1355 C CA . HIS A 1 163 ? -0.886 -8.630 -13.925 1.00 84.56 163 HIS A CA 1
ATOM 1356 C C . HIS A 1 163 ? -2.036 -8.808 -14.931 1.00 84.56 163 HIS A C 1
ATOM 1358 O O . HIS A 1 163 ? -1.812 -8.763 -16.139 1.00 84.56 163 HIS A O 1
ATOM 1364 N N . TRP A 1 164 ? -3.282 -8.913 -14.455 1.00 86.38 164 TRP A N 1
ATOM 1365 C CA . TRP A 1 164 ? -4.467 -9.003 -15.315 1.00 86.38 164 TRP A CA 1
ATOM 1366 C C . TRP A 1 164 ? -4.772 -7.708 -16.071 1.00 86.38 164 TRP A C 1
ATOM 1368 O O . TRP A 1 164 ? -5.280 -7.778 -17.189 1.00 86.38 164 TRP A O 1
ATOM 1378 N N . ARG A 1 165 ? -4.474 -6.528 -15.508 1.00 87.69 165 ARG A N 1
ATOM 1379 C CA . ARG A 1 165 ? -4.550 -5.262 -16.256 1.00 87.69 165 ARG A CA 1
ATOM 1380 C C . ARG A 1 165 ? -3.592 -5.297 -17.437 1.00 87.69 165 ARG A C 1
ATOM 1382 O O . ARG A 1 165 ? -4.033 -5.041 -18.546 1.00 87.69 165 ARG A O 1
ATOM 1389 N N . ARG A 1 166 ? -2.338 -5.679 -17.196 1.00 86.00 166 ARG A N 1
ATOM 1390 C CA . ARG A 1 166 ? -1.287 -5.760 -18.211 1.00 86.00 166 ARG A CA 1
ATOM 1391 C C . ARG A 1 166 ? -1.603 -6.787 -19.301 1.00 86.00 166 ARG A C 1
ATOM 1393 O O . ARG A 1 166 ? -1.460 -6.503 -20.475 1.00 86.00 166 ARG A O 1
ATOM 1400 N N . ILE A 1 167 ? -2.153 -7.950 -18.943 1.00 89.12 167 ILE A N 1
ATOM 1401 C CA . ILE A 1 167 ? -2.649 -8.918 -19.939 1.00 89.12 167 ILE A CA 1
ATOM 1402 C C . ILE A 1 167 ? -3.750 -8.305 -20.817 1.00 89.12 167 ILE A C 1
ATOM 1404 O O . ILE A 1 167 ? -3.726 -8.456 -22.038 1.00 89.12 167 ILE A O 1
ATOM 1408 N N . LYS A 1 168 ? -4.714 -7.608 -20.202 1.00 87.06 168 LYS A N 1
ATOM 1409 C CA . LYS A 1 168 ? -5.830 -7.000 -20.932 1.00 87.06 168 LYS A CA 1
ATOM 1410 C C . LYS A 1 168 ? -5.402 -5.830 -21.814 1.00 87.06 168 LYS A C 1
ATOM 1412 O O . LYS A 1 168 ? -5.870 -5.752 -22.940 1.00 87.06 168 LYS A O 1
ATOM 1417 N N . HIS A 1 169 ? -4.537 -4.958 -21.306 1.00 86.25 169 HIS A N 1
ATOM 1418 C CA . HIS A 1 169 ? -4.079 -3.765 -22.006 1.00 86.25 169 HIS A CA 1
ATOM 1419 C C . HIS A 1 169 ? -3.053 -4.112 -23.086 1.00 86.25 169 HIS A C 1
ATOM 1421 O O . HIS A 1 169 ? -3.299 -3.832 -24.246 1.00 86.25 169 HIS A O 1
ATOM 1427 N N . ASP A 1 170 ? -1.967 -4.813 -22.758 1.00 85.44 170 ASP A N 1
ATOM 1428 C CA . ASP A 1 170 ? -0.869 -5.063 -23.701 1.00 85.44 170 ASP A CA 1
ATOM 1429 C C . ASP A 1 170 ? -1.251 -6.073 -24.806 1.00 85.44 170 ASP A C 1
ATOM 1431 O O . ASP A 1 170 ? -0.763 -5.973 -25.929 1.00 85.44 170 ASP A O 1
ATOM 1435 N N . PHE A 1 171 ? -2.096 -7.076 -24.507 1.00 87.44 171 PHE A N 1
ATOM 1436 C CA . PHE A 1 171 ? -2.302 -8.231 -25.404 1.00 87.44 171 PHE A CA 1
ATOM 1437 C C . PHE A 1 171 ? -3.747 -8.498 -25.836 1.00 87.44 171 PHE A C 1
ATOM 1439 O O . PHE A 1 171 ? -3.938 -9.140 -26.868 1.00 87.44 171 PHE A O 1
ATOM 1446 N N . LEU A 1 172 ? -4.756 -8.073 -25.066 1.00 87.94 172 LEU A N 1
ATOM 1447 C CA . LEU A 1 172 ? -6.165 -8.409 -25.328 1.00 87.94 172 LEU A CA 1
ATOM 1448 C C . LEU A 1 172 ? -7.053 -7.197 -25.655 1.00 87.94 172 LEU A C 1
ATOM 1450 O O . LEU A 1 172 ? -8.266 -7.360 -25.741 1.00 87.94 172 LEU A O 1
ATOM 1454 N N . HIS A 1 173 ? -6.486 -6.006 -25.867 1.00 85.25 173 HIS A N 1
ATOM 1455 C CA . HIS A 1 173 ? -7.258 -4.776 -26.087 1.00 85.25 173 HIS A CA 1
ATOM 1456 C C . HIS A 1 173 ? -8.151 -4.837 -27.341 1.00 85.25 173 HIS A C 1
ATOM 1458 O O . HIS A 1 173 ? -9.278 -4.356 -27.301 1.00 85.25 173 HIS A O 1
ATOM 1464 N N . HIS A 1 174 ? -7.698 -5.508 -28.406 1.00 84.56 174 HIS A N 1
ATOM 1465 C CA . HIS A 1 174 ? -8.486 -5.763 -29.622 1.00 84.56 174 HIS A CA 1
ATOM 1466 C C . HIS A 1 174 ? -9.349 -7.041 -29.573 1.00 84.56 174 HIS A C 1
ATOM 1468 O O . HIS A 1 174 ? -10.092 -7.320 -30.512 1.00 84.56 174 HIS A O 1
ATOM 1474 N N . PHE A 1 175 ? -9.263 -7.852 -28.512 1.00 83.88 175 PHE A N 1
ATOM 1475 C CA . PHE A 1 175 ? -9.936 -9.151 -28.452 1.00 83.88 175 PHE A CA 1
ATOM 1476 C C . PHE A 1 175 ? -11.188 -9.102 -27.572 1.00 83.88 175 PHE A C 1
ATOM 1478 O O . PHE A 1 175 ? -11.121 -9.184 -26.344 1.00 83.88 175 PHE A O 1
ATOM 1485 N N . HIS A 1 176 ? -12.357 -9.068 -28.208 1.00 81.69 176 HIS A N 1
ATOM 1486 C CA . HIS A 1 176 ? -13.626 -9.317 -27.528 1.00 81.69 176 HIS A CA 1
ATOM 1487 C C . HIS A 1 176 ? -13.785 -10.820 -27.248 1.00 81.69 176 HIS A C 1
ATOM 1489 O O . HIS A 1 176 ? -13.767 -11.632 -28.167 1.00 81.69 176 HIS A O 1
ATOM 1495 N N . MET A 1 177 ? -13.942 -11.189 -25.970 1.00 81.44 177 MET A N 1
ATOM 1496 C CA . MET A 1 177 ? -14.116 -12.579 -25.500 1.00 81.44 177 MET A CA 1
ATOM 1497 C C . MET A 1 177 ? -13.066 -13.581 -26.048 1.00 81.44 177 MET A C 1
ATOM 1499 O O . MET A 1 177 ? -13.423 -14.564 -26.700 1.00 81.44 177 MET A O 1
ATOM 1503 N N . PRO A 1 178 ? -11.762 -13.370 -25.785 1.00 84.56 178 PRO A N 1
ATOM 1504 C CA . PRO A 1 178 ? -10.706 -14.258 -26.265 1.00 84.56 178 PRO A CA 1
ATOM 1505 C C . PRO A 1 178 ? -10.873 -15.682 -25.717 1.00 84.56 178 PRO A C 1
ATOM 1507 O O . PRO A 1 178 ? -11.110 -15.879 -24.523 1.00 84.56 178 PRO A O 1
ATOM 1510 N N . ARG A 1 179 ? -10.681 -16.685 -26.585 1.00 88.81 179 ARG A N 1
ATOM 1511 C CA . ARG A 1 179 ? -10.660 -18.104 -26.189 1.00 88.81 179 ARG A CA 1
ATOM 1512 C C . ARG A 1 179 ? -9.561 -18.371 -25.156 1.00 88.81 179 ARG A C 1
ATOM 1514 O O . ARG A 1 179 ? -8.483 -17.779 -25.219 1.00 88.81 179 ARG A O 1
ATOM 1521 N N . CYS A 1 180 ? -9.800 -19.324 -24.255 1.00 89.69 180 CYS A N 1
ATOM 1522 C CA . CYS A 1 180 ? -8.827 -19.715 -23.231 1.00 89.69 180 CYS A CA 1
ATOM 1523 C C . CYS A 1 180 ? -7.479 -20.159 -23.828 1.00 89.69 180 CYS A C 1
ATOM 1525 O O . CYS A 1 180 ? -6.439 -19.842 -23.257 1.00 89.69 180 CYS A O 1
ATOM 1527 N N . ASP A 1 181 ? -7.487 -20.801 -25.000 1.00 93.06 181 ASP A N 1
ATOM 1528 C CA . ASP A 1 181 ? -6.275 -21.237 -25.710 1.00 93.06 181 ASP A CA 1
ATOM 1529 C C . ASP A 1 181 ? -5.390 -20.051 -26.127 1.00 93.06 181 ASP A C 1
ATOM 1531 O O . ASP A 1 181 ? -4.170 -20.093 -25.977 1.00 93.06 181 ASP A O 1
ATOM 1535 N N . LEU A 1 182 ? -6.007 -18.957 -26.597 1.00 89.75 182 LEU A N 1
ATOM 1536 C CA . LEU A 1 182 ? -5.301 -17.728 -26.968 1.00 89.75 182 LEU A CA 1
ATOM 1537 C C . LEU A 1 182 ? -4.670 -17.074 -25.734 1.00 89.75 182 LEU A C 1
ATOM 1539 O O . LEU A 1 182 ? -3.519 -16.643 -25.787 1.00 89.75 182 LEU A O 1
ATOM 1543 N N . LEU A 1 183 ? -5.390 -17.045 -24.608 1.00 90.19 183 LEU A N 1
ATOM 1544 C CA . LEU A 1 183 ? -4.839 -16.573 -23.338 1.00 90.19 183 LEU A CA 1
ATOM 1545 C C . LEU A 1 183 ? -3.656 -17.445 -22.887 1.00 90.19 183 LEU A C 1
ATOM 1547 O O . LEU A 1 183 ? -2.614 -16.901 -22.531 1.00 90.19 183 LEU A O 1
ATOM 1551 N N . ALA A 1 184 ? -3.777 -18.774 -22.937 1.00 92.19 184 ALA A N 1
ATOM 1552 C CA . ALA A 1 184 ? -2.691 -19.688 -22.584 1.00 92.19 184 ALA A CA 1
ATOM 1553 C C . ALA A 1 184 ? -1.452 -19.476 -23.473 1.00 92.19 184 ALA A C 1
ATOM 1555 O O . ALA A 1 184 ? -0.336 -19.368 -22.961 1.00 92.19 184 ALA A O 1
ATOM 1556 N N . TRP A 1 185 ? -1.646 -19.319 -24.786 1.00 93.88 185 TRP A N 1
ATOM 1557 C CA . TRP A 1 185 ? -0.571 -19.005 -25.727 1.00 93.88 185 TRP A CA 1
ATOM 1558 C C . TRP A 1 185 ? 0.088 -17.648 -25.431 1.00 93.88 185 TRP A C 1
ATOM 1560 O O . TRP A 1 185 ? 1.313 -17.569 -25.367 1.00 93.88 185 TRP A O 1
ATOM 1570 N N . ILE A 1 186 ? -0.688 -16.591 -25.154 1.00 91.38 186 ILE A N 1
ATOM 1571 C CA . ILE A 1 186 ? -0.152 -15.279 -24.743 1.00 91.38 186 ILE A CA 1
ATOM 1572 C C . ILE A 1 186 ? 0.680 -15.405 -23.460 1.00 91.38 186 ILE A C 1
ATOM 1574 O O . ILE A 1 186 ? 1.783 -14.858 -23.393 1.00 91.38 186 ILE A O 1
ATOM 1578 N N . LEU A 1 187 ? 0.182 -16.131 -22.454 1.00 91.25 187 LEU A N 1
ATOM 1579 C CA . LEU A 1 187 ? 0.875 -16.324 -21.178 1.00 91.25 187 LEU A CA 1
ATOM 1580 C C . LEU A 1 187 ? 2.231 -17.022 -21.365 1.00 91.25 187 LEU A C 1
ATOM 1582 O O . LEU A 1 187 ? 3.235 -16.547 -20.834 1.00 91.25 187 LEU A O 1
ATOM 1586 N N . VAL A 1 188 ? 2.267 -18.112 -22.137 1.00 93.62 188 VAL A N 1
ATOM 1587 C CA . VAL A 1 188 ? 3.468 -18.942 -22.331 1.00 93.62 188 VAL A CA 1
ATOM 1588 C C . VAL A 1 188 ? 4.456 -18.322 -23.322 1.00 93.62 188 VAL A C 1
ATOM 1590 O O . VAL A 1 188 ? 5.653 -18.312 -23.051 1.00 93.62 188 VAL A O 1
ATOM 1593 N N . VAL A 1 189 ? 3.985 -17.796 -24.456 1.00 92.25 189 VAL A N 1
ATOM 1594 C CA . VAL A 1 189 ? 4.848 -17.395 -25.585 1.00 92.25 189 VAL A CA 1
ATOM 1595 C C . VAL A 1 189 ? 5.228 -15.915 -25.541 1.00 92.25 189 VAL A C 1
ATOM 1597 O O . VAL A 1 189 ? 6.349 -15.561 -25.901 1.00 92.25 189 VAL A O 1
ATOM 1600 N N . LYS A 1 190 ? 4.334 -15.032 -25.074 1.00 89.25 190 LYS A N 1
ATOM 1601 C CA . LYS A 1 190 ? 4.607 -13.584 -24.999 1.00 89.25 190 LYS A CA 1
ATOM 1602 C C . LYS A 1 190 ? 4.985 -13.140 -23.586 1.00 89.25 190 LYS A C 1
ATOM 1604 O O . LYS A 1 190 ? 6.023 -12.510 -23.385 1.00 89.25 190 LYS A O 1
ATOM 1609 N N . LEU A 1 191 ? 4.153 -13.454 -22.595 1.00 90.75 191 LEU A N 1
ATOM 1610 C CA . LEU A 1 191 ? 4.248 -12.840 -21.273 1.00 90.75 191 LEU A CA 1
ATOM 1611 C C . LEU A 1 191 ? 5.378 -13.423 -20.412 1.00 90.75 191 LEU A C 1
ATOM 1613 O O . LEU A 1 191 ? 6.161 -12.655 -19.849 1.00 90.75 191 LEU A O 1
ATOM 1617 N N . ALA A 1 192 ? 5.486 -14.751 -20.312 1.00 90.38 192 ALA A N 1
ATOM 1618 C CA . ALA A 1 192 ? 6.517 -15.391 -19.496 1.00 90.38 192 ALA A CA 1
ATOM 1619 C C . ALA A 1 192 ? 7.950 -15.062 -19.977 1.00 90.38 192 ALA A C 1
ATOM 1621 O O . ALA A 1 192 ? 8.740 -14.616 -19.143 1.00 90.38 192 ALA A O 1
ATOM 1622 N N . PRO A 1 193 ? 8.301 -15.126 -21.282 1.00 92.75 193 PRO A N 1
ATOM 1623 C CA . PRO A 1 193 ? 9.628 -14.729 -21.762 1.00 92.75 193 PRO A CA 1
ATOM 1624 C C . PRO A 1 193 ? 9.955 -13.257 -21.496 1.00 92.75 193 PRO A C 1
ATOM 1626 O O . PRO A 1 193 ? 11.099 -12.931 -21.183 1.00 92.75 193 PRO A O 1
ATOM 1629 N N . ASN A 1 194 ? 8.962 -12.361 -21.554 1.00 87.12 194 ASN A N 1
ATOM 1630 C CA . ASN A 1 194 ? 9.150 -10.958 -21.176 1.00 87.12 194 ASN A CA 1
ATOM 1631 C C . ASN A 1 194 ? 9.473 -10.806 -19.678 1.00 87.12 194 ASN A C 1
ATOM 1633 O O . ASN A 1 194 ? 10.328 -9.994 -19.323 1.00 87.12 194 ASN A O 1
ATOM 1637 N N . TYR A 1 195 ? 8.846 -11.596 -18.799 1.00 87.06 195 TYR A N 1
ATOM 1638 C CA . TYR A 1 195 ? 9.185 -11.602 -17.373 1.00 87.06 195 TYR A CA 1
ATOM 1639 C C . TYR A 1 195 ? 10.557 -12.218 -17.085 1.00 87.06 195 TYR A C 1
ATOM 1641 O O . TYR A 1 195 ? 11.288 -11.638 -16.285 1.00 87.06 195 TYR A O 1
ATOM 1649 N N . TYR A 1 196 ? 10.939 -13.316 -17.747 1.00 89.56 196 TYR A N 1
ATOM 1650 C CA . TYR A 1 196 ? 12.278 -13.899 -17.599 1.00 89.56 196 TYR A CA 1
ATOM 1651 C C . TYR A 1 196 ? 13.363 -12.913 -18.044 1.00 89.56 196 TYR A C 1
ATOM 1653 O O . TYR A 1 196 ? 14.188 -12.531 -17.223 1.00 89.56 196 TYR A O 1
ATOM 1661 N N . ARG A 1 197 ? 13.267 -12.342 -19.256 1.00 86.44 197 ARG A N 1
ATOM 1662 C CA . ARG A 1 197 ? 14.229 -11.324 -19.724 1.00 86.44 197 ARG A CA 1
ATOM 1663 C C . ARG A 1 197 ? 14.313 -10.105 -18.797 1.00 86.44 197 ARG A C 1
ATOM 1665 O O . ARG A 1 197 ? 15.389 -9.529 -18.645 1.00 86.44 197 ARG A O 1
ATOM 1672 N N . LYS A 1 198 ? 13.202 -9.686 -18.175 1.00 83.38 198 LYS A N 1
ATOM 1673 C CA . LYS A 1 198 ? 13.215 -8.592 -17.188 1.00 83.38 198 LYS A CA 1
ATOM 1674 C C . LYS A 1 198 ? 13.862 -9.013 -15.865 1.00 83.38 198 LYS A C 1
ATOM 1676 O O . LYS A 1 198 ? 14.583 -8.214 -15.278 1.00 83.38 198 LYS A O 1
ATOM 1681 N N . LEU A 1 199 ? 13.644 -10.245 -15.408 1.00 85.44 199 LEU A N 1
ATOM 1682 C CA . LEU A 1 199 ? 14.313 -10.794 -14.230 1.00 85.44 199 LEU A CA 1
ATOM 1683 C C . LEU A 1 199 ? 15.828 -10.900 -14.458 1.00 85.44 199 LEU A C 1
ATOM 1685 O O . LEU A 1 199 ? 16.592 -10.429 -13.619 1.00 85.44 199 LEU A O 1
ATOM 1689 N N . ASP A 1 200 ? 16.255 -11.405 -15.615 1.00 85.31 200 ASP A N 1
ATOM 1690 C CA . ASP A 1 200 ? 17.668 -11.530 -15.985 1.00 85.31 200 ASP A CA 1
ATOM 1691 C C . ASP A 1 200 ? 18.369 -10.163 -15.990 1.00 85.31 200 ASP A C 1
ATOM 1693 O O . ASP A 1 200 ? 19.450 -10.026 -15.422 1.00 85.31 200 ASP A O 1
ATOM 1697 N N . ARG A 1 201 ? 17.721 -9.118 -16.531 1.00 79.94 201 ARG A N 1
ATOM 1698 C CA . ARG A 1 201 ? 18.203 -7.720 -16.471 1.00 79.94 201 ARG A CA 1
ATOM 1699 C C . ARG A 1 201 ? 18.278 -7.136 -15.052 1.00 79.94 201 ARG A C 1
ATOM 1701 O O . ARG A 1 201 ? 19.046 -6.212 -14.824 1.00 79.94 201 ARG A O 1
ATOM 1708 N N . LEU A 1 202 ? 17.468 -7.620 -14.106 1.00 76.12 202 LEU A N 1
ATOM 1709 C CA . LEU A 1 202 ? 17.460 -7.142 -12.712 1.00 76.12 202 LEU A CA 1
ATOM 1710 C C . LEU A 1 202 ? 18.480 -7.870 -11.818 1.00 76.12 202 LEU A C 1
ATOM 1712 O O . LEU A 1 202 ? 18.900 -7.321 -10.787 1.00 76.12 202 LEU A O 1
ATOM 1716 N N . LEU A 1 203 ? 18.831 -9.105 -12.194 1.00 79.69 203 LEU A N 1
ATOM 1717 C CA . LEU A 1 203 ? 19.807 -9.963 -11.520 1.00 79.69 203 LEU A CA 1
ATOM 1718 C C . LEU A 1 203 ? 21.229 -9.786 -12.067 1.00 79.69 203 LEU A C 1
ATOM 1720 O O . LEU A 1 203 ? 22.176 -9.816 -11.285 1.00 79.69 203 LEU A O 1
ATOM 1724 N N . THR A 1 204 ? 21.378 -9.586 -13.377 1.00 78.56 204 THR A N 1
ATOM 1725 C CA . THR A 1 204 ? 22.675 -9.357 -14.029 1.00 78.56 204 THR A CA 1
ATOM 1726 C C . THR A 1 204 ? 23.108 -7.914 -13.815 1.00 78.56 204 THR A C 1
ATOM 1728 O O . THR A 1 204 ? 22.371 -6.992 -14.161 1.00 78.56 204 THR A O 1
ATOM 1731 N N . ASP A 1 205 ? 24.311 -7.701 -13.283 1.00 63.06 205 ASP A N 1
ATOM 1732 C CA . ASP A 1 205 ? 24.840 -6.359 -13.020 1.00 63.06 205 ASP A CA 1
ATOM 1733 C C . ASP A 1 205 ? 25.409 -5.718 -14.298 1.00 63.06 205 ASP A C 1
ATOM 1735 O O . ASP A 1 205 ? 26.610 -5.508 -14.468 1.00 63.06 205 ASP A O 1
ATOM 1739 N N . THR A 1 206 ? 24.528 -5.442 -15.262 1.00 59.44 206 THR A N 1
ATOM 1740 C CA . THR A 1 206 ? 24.870 -4.579 -16.391 1.00 59.44 206 THR A CA 1
ATOM 1741 C C . THR A 1 206 ? 24.930 -3.145 -15.874 1.00 59.44 206 THR A C 1
ATOM 1743 O O . THR A 1 206 ? 23.876 -2.555 -15.653 1.00 59.44 206 THR A O 1
ATOM 1746 N N . GLY A 1 207 ? 26.134 -2.582 -15.714 1.00 56.06 207 GLY A N 1
ATOM 1747 C CA . GLY A 1 207 ? 26.409 -1.271 -15.088 1.00 56.06 207 GLY A CA 1
ATOM 1748 C C . GLY A 1 207 ? 25.827 -0.011 -15.762 1.00 56.06 207 GLY A C 1
ATOM 1749 O O . GLY A 1 207 ? 26.353 1.085 -15.589 1.00 56.06 207 GLY A O 1
ATOM 1750 N N . ARG A 1 208 ? 24.753 -0.145 -16.546 1.00 56.78 208 ARG A N 1
ATOM 1751 C CA . ARG A 1 208 ? 23.824 0.942 -16.883 1.00 56.78 208 ARG A CA 1
ATOM 1752 C C . ARG A 1 208 ? 22.811 1.115 -15.743 1.00 56.78 208 ARG A C 1
ATOM 1754 O O . ARG A 1 208 ? 22.772 0.316 -14.813 1.00 56.78 208 ARG A O 1
ATOM 1761 N N . TYR A 1 209 ? 21.978 2.154 -15.827 1.00 56.34 209 TYR A N 1
ATOM 1762 C CA . TYR A 1 209 ? 20.892 2.425 -14.878 1.00 56.34 209 TYR A CA 1
ATOM 1763 C C . TYR A 1 209 ? 20.124 1.151 -14.494 1.00 56.34 209 TYR A C 1
ATOM 1765 O O . TYR A 1 209 ? 19.360 0.604 -15.290 1.00 56.34 209 TYR A O 1
ATOM 1773 N N . ARG A 1 210 ? 20.311 0.691 -13.252 1.00 63.06 210 ARG A N 1
ATOM 1774 C CA . ARG A 1 210 ? 19.557 -0.436 -12.707 1.00 63.06 210 ARG A CA 1
ATOM 1775 C C . ARG A 1 210 ? 18.092 -0.026 -12.618 1.00 63.06 210 ARG A C 1
ATOM 1777 O O . ARG A 1 210 ? 17.778 0.916 -11.892 1.00 63.06 210 ARG A O 1
ATOM 1784 N N . GLU A 1 211 ? 17.201 -0.733 -13.312 1.00 66.56 211 GLU A N 1
ATOM 1785 C CA . GLU A 1 211 ? 15.754 -0.533 -13.173 1.00 66.56 211 GLU A CA 1
ATOM 1786 C C . GLU A 1 211 ? 15.347 -0.775 -11.710 1.00 66.56 211 GLU A C 1
ATOM 1788 O O . GLU A 1 211 ? 15.219 -1.908 -11.239 1.00 66.56 211 GLU A O 1
ATOM 1793 N N . LEU A 1 212 ? 15.191 0.306 -10.948 1.00 73.38 212 LEU A N 1
ATOM 1794 C CA . LEU A 1 212 ? 14.839 0.219 -9.541 1.00 73.38 212 LEU A CA 1
ATOM 1795 C C . LEU A 1 212 ? 13.346 -0.108 -9.389 1.00 73.38 212 LEU A C 1
ATOM 1797 O O . LEU A 1 212 ? 12.517 0.408 -10.139 1.00 73.38 212 LEU A O 1
ATOM 1801 N N . PRO A 1 213 ? 12.957 -0.914 -8.384 1.00 77.69 213 PRO A N 1
ATOM 1802 C CA . PRO A 1 213 ? 11.550 -1.186 -8.123 1.00 77.69 213 PRO A CA 1
ATOM 1803 C C . PRO A 1 213 ? 10.745 0.105 -7.911 1.00 77.69 213 PRO A C 1
ATOM 1805 O O . PRO A 1 213 ? 11.067 0.894 -7.020 1.00 77.69 213 PRO A O 1
ATOM 1808 N N . CYS A 1 214 ? 9.655 0.281 -8.665 1.00 80.88 214 CYS A N 1
ATOM 1809 C CA . CYS A 1 214 ? 8.816 1.491 -8.655 1.00 80.88 214 CYS A CA 1
ATOM 1810 C C . CYS A 1 214 ? 8.342 1.922 -7.252 1.00 80.88 214 CYS A C 1
ATOM 1812 O O . CYS A 1 214 ? 8.207 3.114 -6.975 1.00 80.88 214 CYS A O 1
ATOM 1814 N N . TRP A 1 215 ? 8.191 0.972 -6.316 1.00 85.38 215 TRP A N 1
ATOM 1815 C CA . TRP A 1 215 ? 7.842 1.266 -4.923 1.00 85.38 215 TRP A CA 1
ATOM 1816 C C . TRP A 1 215 ? 8.844 2.192 -4.216 1.00 85.38 215 TRP A C 1
ATOM 1818 O O . TRP A 1 215 ? 8.466 2.806 -3.221 1.00 85.38 215 TRP A O 1
ATOM 1828 N N . ARG A 1 216 ? 10.089 2.329 -4.701 1.00 88.25 216 ARG A N 1
ATOM 1829 C CA . ARG A 1 216 ? 11.087 3.249 -4.130 1.00 88.25 216 ARG A CA 1
ATOM 1830 C C . ARG A 1 216 ? 10.711 4.729 -4.323 1.00 88.25 216 ARG A C 1
ATOM 1832 O O . ARG A 1 216 ? 10.912 5.492 -3.380 1.00 88.25 216 ARG A O 1
ATOM 1839 N N . LYS A 1 217 ? 10.109 5.129 -5.463 1.00 88.81 217 LYS A N 1
ATOM 1840 C CA . LYS A 1 217 ? 9.599 6.509 -5.703 1.00 88.81 217 LYS A CA 1
ATOM 1841 C C . LYS A 1 217 ? 8.512 6.836 -4.669 1.00 88.81 217 LYS A C 1
ATOM 1843 O O . LYS A 1 217 ? 8.639 7.798 -3.911 1.00 88.81 217 LYS A O 1
ATOM 1848 N N . ASP A 1 218 ? 7.525 5.946 -4.545 1.00 90.00 218 ASP A N 1
ATOM 1849 C CA . ASP A 1 218 ? 6.450 6.021 -3.545 1.00 90.00 218 ASP A CA 1
ATOM 1850 C C . ASP A 1 218 ? 6.972 6.060 -2.097 1.00 90.00 218 ASP A C 1
ATOM 1852 O O . ASP A 1 218 ? 6.479 6.834 -1.276 1.00 90.00 218 ASP A O 1
ATOM 1856 N N . PHE A 1 219 ? 7.954 5.216 -1.766 1.00 92.38 219 PHE A N 1
ATOM 1857 C CA . PHE A 1 219 ? 8.524 5.119 -0.422 1.00 92.38 219 PHE A CA 1
ATOM 1858 C C . PHE A 1 219 ? 9.304 6.381 -0.045 1.00 92.38 219 PHE A C 1
ATOM 1860 O O . PHE A 1 219 ? 9.070 6.922 1.033 1.00 92.38 219 PHE A O 1
ATOM 1867 N N . LYS A 1 220 ? 10.155 6.905 -0.942 1.00 93.56 220 LYS A N 1
ATOM 1868 C CA . LYS A 1 220 ? 10.857 8.188 -0.752 1.00 93.56 220 LYS A CA 1
ATOM 1869 C C . LYS A 1 220 ? 9.855 9.323 -0.515 1.00 93.56 220 LYS A C 1
ATOM 1871 O O . LYS A 1 220 ? 9.997 10.061 0.459 1.00 93.56 220 LYS A O 1
ATOM 1876 N N . ARG A 1 221 ? 8.808 9.418 -1.347 1.00 93.44 221 ARG A N 1
ATOM 1877 C CA . ARG A 1 221 ? 7.729 10.418 -1.221 1.00 93.44 221 ARG A CA 1
ATOM 1878 C C . ARG A 1 221 ? 7.000 10.299 0.126 1.00 93.44 221 ARG A C 1
ATOM 1880 O O . ARG A 1 221 ? 6.820 11.299 0.819 1.00 93.44 221 ARG A O 1
ATOM 1887 N N . ALA A 1 222 ? 6.630 9.084 0.537 1.00 93.06 222 ALA A N 1
ATOM 1888 C CA . ALA A 1 222 ? 5.975 8.836 1.823 1.00 93.06 222 ALA A CA 1
ATOM 1889 C C . ALA A 1 222 ? 6.882 9.159 3.025 1.00 93.06 222 ALA A C 1
ATOM 1891 O O . ALA A 1 222 ? 6.419 9.771 3.986 1.00 93.06 222 ALA A O 1
ATOM 1892 N N . TRP A 1 223 ? 8.167 8.798 2.962 1.00 94.31 223 TRP A N 1
ATOM 1893 C CA . TRP A 1 223 ? 9.147 9.078 4.011 1.00 94.31 223 TRP A CA 1
ATOM 1894 C C . TRP A 1 223 ? 9.359 10.581 4.199 1.00 94.31 223 TRP A C 1
ATOM 1896 O O . TRP A 1 223 ? 9.150 11.086 5.297 1.00 94.31 223 TRP A O 1
ATOM 1906 N N . ARG A 1 224 ? 9.684 11.316 3.122 1.00 93.88 224 ARG A N 1
ATOM 1907 C CA . ARG A 1 224 ? 9.902 12.774 3.178 1.00 93.88 224 ARG A CA 1
ATOM 1908 C C . ARG A 1 224 ? 8.656 13.530 3.650 1.00 93.88 224 ARG A C 1
ATOM 1910 O O . ARG A 1 224 ? 8.778 14.507 4.383 1.00 93.88 224 ARG A O 1
ATOM 1917 N N . LYS A 1 225 ? 7.452 13.058 3.302 1.00 94.06 225 LYS A N 1
ATOM 1918 C CA . LYS A 1 225 ? 6.201 13.612 3.845 1.00 94.06 225 LYS A CA 1
ATOM 1919 C C . LYS A 1 225 ? 6.107 13.428 5.363 1.00 94.06 225 LYS A C 1
ATOM 1921 O O . LYS A 1 225 ? 5.735 14.367 6.059 1.00 94.06 225 LYS A O 1
ATOM 1926 N N . LEU A 1 226 ? 6.434 12.242 5.879 1.00 92.00 226 LEU A N 1
ATOM 1927 C CA . LEU A 1 226 ? 6.393 11.956 7.317 1.00 92.00 226 LEU A CA 1
ATOM 1928 C C . LEU A 1 226 ? 7.499 12.680 8.096 1.00 92.00 226 LEU A C 1
ATOM 1930 O O . LEU A 1 226 ? 7.223 13.145 9.194 1.00 92.00 226 LEU A O 1
ATOM 1934 N N . GLU A 1 227 ? 8.689 12.845 7.518 1.00 91.69 227 GLU A N 1
ATOM 1935 C CA . GLU A 1 227 ? 9.788 13.670 8.052 1.00 91.69 227 GLU A CA 1
ATOM 1936 C C . GLU A 1 227 ? 9.332 15.124 8.274 1.00 91.69 227 GLU A C 1
ATOM 1938 O O . GLU A 1 227 ? 9.534 15.663 9.354 1.00 91.69 227 GLU A O 1
ATOM 1943 N N . LYS A 1 228 ? 8.611 15.721 7.308 1.00 90.25 228 LYS A N 1
ATOM 1944 C CA . LYS A 1 228 ? 8.066 17.093 7.402 1.00 90.25 228 LYS A CA 1
ATOM 1945 C C . LYS A 1 228 ? 6.758 17.227 8.220 1.00 90.25 228 LYS A C 1
ATOM 1947 O O . LYS A 1 228 ? 6.296 18.343 8.431 1.00 90.25 228 LYS A O 1
ATOM 1952 N N . THR A 1 229 ? 6.097 16.138 8.637 1.00 89.56 229 THR A N 1
ATOM 1953 C CA . THR A 1 229 ? 4.754 16.214 9.267 1.00 89.56 229 THR A CA 1
ATOM 1954 C C . THR A 1 229 ? 4.853 16.455 10.781 1.00 89.56 229 THR A C 1
ATOM 1956 O O . THR A 1 229 ? 5.279 15.536 11.480 1.00 89.56 229 THR A O 1
ATOM 1959 N N . PRO A 1 230 ? 4.379 17.582 11.347 1.00 85.12 230 PRO A N 1
ATOM 1960 C CA . PRO A 1 230 ? 4.537 17.856 12.775 1.00 85.12 230 PRO A CA 1
ATOM 1961 C C . PRO A 1 230 ? 3.869 16.793 13.661 1.00 85.12 230 PRO A C 1
ATOM 1963 O O . PRO A 1 230 ? 2.766 16.297 13.383 1.00 85.12 230 PRO A O 1
ATOM 1966 N N . ILE A 1 231 ? 4.534 16.437 14.759 1.00 82.00 231 ILE A N 1
ATOM 1967 C CA . ILE A 1 231 ? 3.935 15.669 15.850 1.00 82.00 231 ILE A CA 1
ATOM 1968 C C . ILE A 1 231 ? 3.114 16.637 16.706 1.00 82.00 231 ILE A C 1
ATOM 1970 O O . ILE A 1 231 ? 3.579 17.700 17.093 1.00 82.00 231 ILE A O 1
ATOM 1974 N N . THR A 1 232 ? 1.859 16.275 16.962 1.00 75.62 232 THR A N 1
ATOM 1975 C CA . THR A 1 232 ? 0.978 17.019 17.865 1.00 75.62 232 THR A CA 1
ATOM 1976 C C . THR A 1 232 ? 1.433 16.746 19.291 1.00 75.62 232 THR A C 1
ATOM 1978 O O . THR A 1 232 ? 1.424 15.583 19.700 1.00 75.62 232 THR A O 1
ATOM 1981 N N . LEU A 1 233 ? 1.839 17.791 20.010 1.00 70.25 233 LEU A N 1
ATOM 1982 C CA . LEU A 1 233 ? 2.230 17.717 21.415 1.00 70.25 233 LEU A CA 1
ATOM 1983 C C . LEU A 1 233 ? 1.035 18.084 22.323 1.00 70.25 233 LEU A C 1
ATOM 1985 O O . LEU A 1 233 ? 0.277 18.984 21.958 1.00 70.25 233 LEU A O 1
ATOM 1989 N N . PRO A 1 234 ? 0.857 17.422 23.483 1.00 65.88 234 PRO A N 1
ATOM 1990 C CA . PRO A 1 234 ? 1.607 16.251 23.942 1.00 65.88 234 PRO A CA 1
ATOM 1991 C C . PRO A 1 234 ? 1.341 15.021 23.059 1.00 65.88 234 PRO A C 1
ATOM 1993 O O . PRO A 1 234 ? 0.245 14.838 22.522 1.00 65.88 234 PRO A O 1
ATOM 1996 N N . VAL A 1 235 ? 2.351 14.160 22.909 1.00 67.88 235 VAL A N 1
ATOM 1997 C CA . VAL A 1 235 ? 2.155 12.858 22.258 1.00 67.88 235 VAL A CA 1
ATOM 1998 C C . VAL A 1 235 ? 1.179 12.062 23.117 1.00 67.88 235 VAL A C 1
ATOM 2000 O O . VAL A 1 235 ? 1.420 11.873 24.304 1.00 67.88 235 VAL A O 1
ATOM 2003 N N . ASN A 1 236 ? 0.075 11.599 22.526 1.00 71.56 236 ASN A N 1
ATOM 2004 C CA . ASN A 1 236 ? -0.893 10.762 23.233 1.00 71.56 236 ASN A CA 1
ATOM 2005 C C . ASN A 1 236 ? -0.169 9.547 23.842 1.00 71.56 236 ASN A C 1
ATOM 2007 O O . ASN A 1 236 ? 0.489 8.807 23.113 1.00 71.56 236 ASN A O 1
ATOM 2011 N N . GLU A 1 237 ? -0.309 9.335 25.152 1.00 65.19 237 GLU A N 1
ATOM 2012 C CA . GLU A 1 237 ? 0.409 8.309 25.928 1.00 65.19 237 GLU A CA 1
ATOM 2013 C C . GLU A 1 237 ? 0.213 6.875 25.400 1.00 65.19 237 GLU A C 1
ATOM 2015 O O . GLU A 1 237 ? 1.059 5.996 25.602 1.00 65.19 237 GLU A O 1
ATOM 2020 N N . ALA A 1 238 ? -0.877 6.631 24.663 1.00 66.94 238 ALA A N 1
ATOM 2021 C CA . ALA A 1 238 ? -1.122 5.375 23.963 1.00 66.94 238 ALA A CA 1
ATOM 2022 C C . ALA A 1 238 ? -0.153 5.124 22.786 1.00 66.94 238 ALA A C 1
ATOM 2024 O O . ALA A 1 238 ? -0.077 3.995 22.293 1.00 66.94 238 ALA A O 1
ATOM 2025 N N . TYR A 1 239 ? 0.586 6.136 22.313 1.00 79.44 239 TYR A N 1
ATOM 2026 C CA . TYR A 1 239 ? 1.519 6.087 21.177 1.00 79.44 239 TYR A CA 1
ATOM 2027 C C . TYR A 1 239 ? 2.982 5.951 21.620 1.00 79.44 239 TYR A C 1
ATOM 2029 O O . TYR A 1 239 ? 3.820 6.821 21.382 1.00 79.44 239 TYR A O 1
ATOM 2037 N N . ARG A 1 240 ? 3.316 4.800 22.204 1.00 82.00 240 ARG A N 1
ATOM 2038 C CA . ARG A 1 240 ? 4.702 4.407 22.477 1.00 82.00 240 ARG A CA 1
ATOM 2039 C C . ARG A 1 240 ? 5.420 4.067 21.169 1.00 82.00 240 ARG A C 1
ATOM 2041 O O . ARG A 1 240 ? 4.890 3.329 20.334 1.00 82.00 240 ARG A O 1
ATOM 2048 N N . THR A 1 241 ? 6.629 4.595 21.007 1.00 85.31 241 THR A N 1
ATOM 2049 C CA . THR A 1 241 ? 7.486 4.394 19.830 1.00 85.31 241 THR A CA 1
ATOM 2050 C C . THR A 1 241 ? 8.784 3.716 20.262 1.00 85.31 241 THR A C 1
ATOM 2052 O O . THR A 1 241 ? 9.407 4.136 21.226 1.00 85.31 241 THR A O 1
ATOM 2055 N N . ASP A 1 242 ? 9.173 2.657 19.558 1.00 85.50 242 ASP A N 1
ATOM 2056 C CA . ASP A 1 242 ? 10.429 1.924 19.721 1.00 85.50 242 ASP A CA 1
ATOM 2057 C C . ASP A 1 242 ? 11.244 2.134 18.439 1.00 85.50 242 ASP A C 1
ATOM 2059 O O . ASP A 1 242 ? 11.038 1.454 17.426 1.00 85.50 242 ASP A O 1
ATOM 2063 N N . ALA A 1 243 ? 12.147 3.117 18.474 1.00 83.94 243 ALA A N 1
ATOM 2064 C CA . ALA A 1 243 ? 13.000 3.471 17.343 1.00 83.94 243 ALA A CA 1
ATOM 2065 C C . ALA A 1 243 ? 13.958 2.329 16.955 1.00 83.94 243 ALA A C 1
ATOM 2067 O O . ALA A 1 243 ? 14.196 2.108 15.770 1.00 83.94 243 ALA A O 1
ATOM 2068 N N . LYS A 1 244 ? 14.435 1.536 17.929 1.00 83.38 244 LYS A N 1
ATOM 2069 C CA . LYS A 1 244 ? 15.343 0.394 17.699 1.00 83.38 244 LYS A CA 1
ATOM 2070 C C . LYS A 1 244 ? 14.668 -0.721 16.896 1.00 83.38 244 LYS A C 1
ATOM 2072 O O . LYS A 1 244 ? 15.306 -1.333 16.044 1.00 83.38 244 LYS A O 1
ATOM 2077 N N . LYS A 1 245 ? 13.377 -0.977 17.132 1.00 84.38 245 LYS A N 1
ATOM 2078 C CA . LYS A 1 245 ? 12.583 -1.953 16.357 1.00 84.38 245 LYS A CA 1
ATOM 2079 C C . LYS A 1 245 ? 11.838 -1.338 15.168 1.00 84.38 245 LYS A C 1
ATOM 2081 O O . LYS A 1 245 ? 11.203 -2.077 14.416 1.00 84.38 245 LYS A O 1
ATOM 2086 N N . GLY A 1 246 ? 11.874 -0.016 14.994 1.00 85.62 246 GLY A N 1
ATOM 2087 C CA . GLY A 1 246 ? 11.067 0.696 13.999 1.00 85.62 246 GLY A CA 1
ATOM 2088 C C . GLY A 1 246 ? 9.557 0.509 14.206 1.00 85.62 246 GLY A C 1
ATOM 2089 O O . GLY A 1 246 ? 8.804 0.429 13.235 1.00 85.62 246 GLY A O 1
ATOM 2090 N N . LEU A 1 247 ? 9.117 0.372 15.461 1.00 89.06 247 LEU A N 1
ATOM 2091 C CA . LEU A 1 247 ? 7.727 0.110 15.834 1.00 89.06 247 LEU A CA 1
ATOM 2092 C C . LEU A 1 247 ? 7.106 1.313 16.545 1.00 89.06 247 LEU A C 1
ATOM 2094 O O . LEU A 1 247 ? 7.770 2.087 17.221 1.00 89.06 247 LEU A O 1
ATOM 2098 N N . CYS A 1 248 ? 5.795 1.452 16.419 1.00 89.38 248 CYS A N 1
ATOM 2099 C CA . CYS A 1 248 ? 4.995 2.448 17.115 1.00 89.38 248 CYS A CA 1
ATOM 2100 C C . CYS A 1 248 ? 3.572 1.917 17.254 1.00 89.38 248 CYS A C 1
ATOM 2102 O O . CYS A 1 248 ? 3.022 1.355 16.307 1.00 89.38 248 CYS A O 1
ATOM 2104 N N . THR A 1 249 ? 2.963 2.124 18.414 1.00 88.56 249 THR A N 1
ATOM 2105 C CA . THR A 1 249 ? 1.602 1.658 18.714 1.00 88.56 249 THR A CA 1
ATOM 2106 C C . THR A 1 249 ? 0.497 2.486 18.047 1.00 88.56 249 THR A C 1
ATOM 2108 O O . THR A 1 249 ? -0.685 2.166 18.175 1.00 88.56 249 THR A O 1
ATOM 2111 N N . CYS A 1 250 ? 0.848 3.551 17.315 1.00 87.31 250 CYS A N 1
ATOM 2112 C CA . CYS A 1 250 ? -0.131 4.391 16.631 1.00 87.31 250 CYS A CA 1
ATOM 2113 C C . CYS A 1 250 ? -0.818 3.664 15.445 1.00 87.31 250 CYS A C 1
ATOM 2115 O O . CYS A 1 250 ? -0.153 2.955 14.679 1.00 87.31 250 CYS A O 1
ATOM 2117 N N . PRO A 1 251 ? -2.128 3.886 15.203 1.00 85.38 251 PRO A N 1
ATOM 2118 C CA . PRO A 1 251 ? -2.861 3.217 14.121 1.00 85.38 251 PRO A CA 1
ATOM 2119 C C . PRO A 1 251 ? -2.281 3.440 12.716 1.00 85.38 251 PRO A C 1
ATOM 2121 O O . PRO A 1 251 ? -2.407 2.572 11.852 1.00 85.38 251 PRO A O 1
ATOM 2124 N N . SER A 1 252 ? -1.629 4.587 12.480 1.00 88.12 252 SER A N 1
ATOM 2125 C CA . SER A 1 252 ? -1.076 4.941 11.168 1.00 88.12 252 SER A CA 1
ATOM 2126 C C . SER A 1 252 ? 0.080 4.039 10.732 1.00 88.12 252 SER A C 1
ATOM 2128 O O . SER A 1 252 ? 0.266 3.852 9.532 1.00 88.12 252 SER A O 1
ATOM 2130 N N . LEU A 1 253 ? 0.811 3.414 11.665 1.00 90.31 253 LEU A N 1
ATOM 2131 C CA . LEU A 1 253 ? 1.849 2.441 11.316 1.00 90.31 253 LEU A CA 1
ATOM 2132 C C . LEU A 1 253 ? 1.248 1.206 10.630 1.00 90.31 253 LEU A C 1
ATOM 2134 O O . LEU A 1 253 ? 1.783 0.722 9.635 1.00 90.31 253 LEU A O 1
ATOM 2138 N N . ALA A 1 254 ? 0.124 0.705 11.147 1.00 88.19 254 ALA A N 1
ATOM 2139 C CA . ALA A 1 254 ? -0.479 -0.535 10.672 1.00 88.19 254 ALA A CA 1
ATOM 2140 C C . ALA A 1 254 ? -1.192 -0.381 9.321 1.00 88.19 254 ALA A C 1
ATOM 2142 O O . ALA A 1 254 ? -1.139 -1.301 8.491 1.00 88.19 254 ALA A O 1
ATOM 2143 N N . THR A 1 255 ? -1.834 0.773 9.103 1.00 87.69 255 THR A N 1
ATOM 2144 C CA . THR A 1 255 ? -2.514 1.126 7.845 1.00 87.69 255 THR A CA 1
ATOM 2145 C C . THR A 1 255 ? -1.544 1.590 6.753 1.00 87.69 255 THR A C 1
ATOM 2147 O O . THR A 1 255 ? -1.840 1.440 5.567 1.00 87.69 255 THR A O 1
ATOM 2150 N N . SER A 1 256 ? -0.358 2.090 7.118 1.00 89.31 256 SER A N 1
ATOM 2151 C CA . SER A 1 256 ? 0.696 2.478 6.174 1.00 89.31 256 SER A CA 1
ATOM 2152 C C . SER A 1 256 ? 1.131 1.313 5.275 1.00 89.31 256 SER A C 1
ATOM 2154 O O . SER A 1 256 ? 1.579 0.267 5.747 1.00 89.31 256 SER A O 1
ATOM 2156 N N . ARG A 1 257 ? 1.089 1.520 3.946 1.00 87.25 257 ARG A N 1
ATOM 2157 C CA . ARG A 1 257 ? 1.589 0.572 2.919 1.00 87.25 257 ARG A CA 1
ATOM 2158 C C . ARG A 1 257 ? 3.021 0.104 3.203 1.00 87.25 257 ARG A C 1
ATOM 2160 O O . ARG A 1 257 ? 3.375 -1.041 2.907 1.00 87.25 257 ARG A O 1
ATOM 2167 N N . PHE A 1 258 ? 3.827 1.003 3.759 1.00 90.94 258 PHE A N 1
ATOM 2168 C CA . PHE A 1 258 ? 5.249 0.811 4.007 1.00 90.94 258 PHE A CA 1
ATOM 2169 C C . PHE A 1 258 ? 5.578 0.491 5.467 1.00 90.94 258 PHE A C 1
ATOM 2171 O O . PHE A 1 258 ? 6.751 0.305 5.757 1.00 90.94 258 PHE A O 1
ATOM 2178 N N . LEU A 1 259 ? 4.591 0.378 6.368 1.00 91.50 259 LEU A N 1
ATOM 2179 C CA . LEU A 1 259 ? 4.824 0.176 7.808 1.00 91.50 259 LEU A CA 1
ATOM 2180 C C . LEU A 1 259 ? 5.754 1.255 8.396 1.00 91.50 259 LEU A C 1
ATOM 2182 O O . LEU A 1 259 ? 6.713 0.958 9.099 1.00 91.50 259 LEU A O 1
ATOM 2186 N N . ILE A 1 260 ? 5.469 2.516 8.060 1.00 92.12 260 ILE A N 1
ATOM 2187 C CA . ILE A 1 260 ? 6.129 3.716 8.601 1.00 92.12 260 ILE A CA 1
ATOM 2188 C C . ILE A 1 260 ? 5.072 4.718 9.074 1.00 92.12 260 ILE A C 1
ATOM 2190 O O . ILE A 1 260 ? 4.009 4.835 8.456 1.00 92.12 260 ILE A O 1
ATOM 2194 N N . CYS A 1 261 ? 5.373 5.455 10.142 1.00 91.69 261 CYS A N 1
ATOM 2195 C CA . CYS A 1 261 ? 4.572 6.566 10.658 1.00 91.69 261 CYS A CA 1
ATOM 2196 C C . CYS A 1 261 ? 5.484 7.744 11.045 1.00 91.69 261 CYS A C 1
ATOM 2198 O O . CYS A 1 261 ? 6.699 7.572 11.138 1.00 91.69 261 CYS A O 1
ATOM 2200 N N . LYS A 1 262 ? 4.908 8.929 11.302 1.00 91.06 262 LYS A N 1
ATOM 2201 C CA . LYS A 1 262 ? 5.690 10.131 11.651 1.00 91.06 262 LYS A CA 1
ATOM 2202 C C . LYS A 1 262 ? 6.562 9.930 12.896 1.00 91.06 262 LYS A C 1
ATOM 2204 O O . LYS A 1 262 ? 7.719 10.318 12.875 1.00 91.06 262 LYS A O 1
ATOM 2209 N N . HIS A 1 263 ? 6.054 9.226 13.912 1.00 89.62 263 HIS A N 1
ATOM 2210 C CA . HIS A 1 263 ? 6.800 8.965 15.147 1.00 89.62 263 HIS A CA 1
ATOM 2211 C C . HIS A 1 263 ? 8.043 8.090 14.905 1.00 89.62 263 HIS A C 1
ATOM 2213 O O . HIS A 1 263 ? 9.113 8.424 15.387 1.00 89.62 263 HIS A O 1
ATOM 2219 N N . VAL A 1 264 ? 7.940 7.013 14.110 1.00 90.00 264 VAL A N 1
ATOM 2220 C CA . VAL A 1 264 ? 9.104 6.158 13.779 1.00 90.00 264 VAL A CA 1
ATOM 2221 C C . VAL A 1 264 ? 10.110 6.895 12.894 1.00 90.00 264 VAL A C 1
ATOM 2223 O O . VAL A 1 264 ? 11.308 6.753 13.098 1.00 90.00 264 VAL A O 1
ATOM 2226 N N . VAL A 1 265 ? 9.635 7.677 11.918 1.00 91.00 265 VAL A N 1
ATOM 2227 C CA . VAL A 1 265 ? 10.510 8.409 10.985 1.00 91.00 265 VAL A CA 1
ATOM 2228 C C . VAL A 1 265 ? 11.274 9.538 11.687 1.00 91.00 265 VAL A C 1
ATOM 2230 O O . VAL A 1 265 ? 12.425 9.769 11.345 1.00 91.00 265 VAL A O 1
ATOM 2233 N N . GLN A 1 266 ? 10.658 10.219 12.659 1.00 89.50 266 GLN A N 1
ATOM 2234 C CA . GLN A 1 266 ? 11.276 11.336 13.391 1.00 89.50 266 GLN A CA 1
ATOM 2235 C C . GLN A 1 266 ? 12.054 10.905 14.642 1.00 89.50 266 GLN A C 1
ATOM 2237 O O . GLN A 1 266 ? 12.861 11.679 15.135 1.00 89.50 266 GLN A O 1
ATOM 2242 N N . ALA A 1 267 ? 11.865 9.676 15.133 1.00 87.00 267 ALA A N 1
ATOM 2243 C CA . ALA A 1 267 ? 12.692 9.092 16.195 1.00 87.00 267 ALA A CA 1
ATOM 2244 C C . 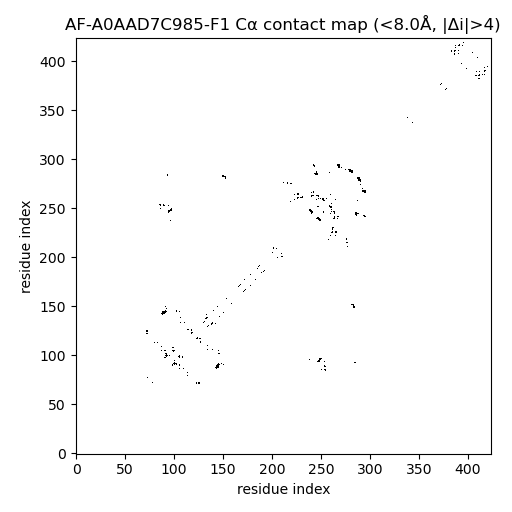ALA A 1 267 ? 14.013 8.476 15.675 1.00 87.00 267 ALA A C 1
ATOM 2246 O O . ALA A 1 267 ? 14.721 7.795 16.419 1.00 87.00 267 ALA A O 1
ATOM 2247 N N . ALA A 1 268 ? 14.333 8.682 14.395 1.00 87.94 268 ALA A N 1
ATOM 2248 C CA . ALA A 1 268 ? 15.561 8.234 13.753 1.00 87.94 268 ALA A CA 1
ATOM 2249 C C . ALA A 1 268 ? 16.335 9.421 13.159 1.00 87.94 268 ALA A C 1
ATOM 2251 O O . ALA A 1 268 ? 15.747 10.428 12.764 1.00 87.94 268 ALA A O 1
ATOM 2252 N N . GLU A 1 269 ? 17.656 9.277 13.061 1.00 87.44 269 GLU A N 1
ATOM 2253 C CA . GLU A 1 269 ? 18.538 10.228 12.387 1.00 87.44 269 GLU A CA 1
ATOM 2254 C C . GLU A 1 269 ? 18.126 10.474 10.923 1.00 87.44 269 GLU A C 1
ATOM 2256 O O . GLU A 1 269 ? 17.547 9.621 10.236 1.00 87.44 269 GLU A O 1
ATOM 2261 N N . ARG A 1 270 ? 18.476 11.658 10.408 1.00 87.88 270 ARG A N 1
ATOM 2262 C CA . ARG A 1 270 ? 18.131 12.067 9.045 1.00 87.88 270 ARG A CA 1
ATOM 2263 C C . ARG A 1 270 ? 18.855 11.208 8.005 1.00 87.88 270 ARG A C 1
ATOM 2265 O O . ARG A 1 270 ? 20.071 11.271 7.849 1.00 87.88 270 ARG A O 1
ATOM 2272 N N . VAL A 1 271 ? 18.087 10.447 7.227 1.00 89.88 271 VAL A N 1
ATOM 2273 C CA . VAL A 1 271 ? 18.641 9.503 6.246 1.00 89.88 271 VAL A CA 1
ATOM 2274 C C . VAL A 1 271 ? 19.269 10.192 5.011 1.00 89.88 271 VAL A C 1
ATOM 2276 O O . VAL A 1 271 ? 18.638 11.076 4.407 1.00 89.88 271 VAL A O 1
ATOM 2279 N N . PRO A 1 272 ? 20.477 9.768 4.575 1.00 90.12 272 PRO A N 1
ATOM 2280 C CA . PRO A 1 272 ? 21.139 10.281 3.373 1.00 90.12 272 PRO A CA 1
ATOM 2281 C C . PRO A 1 272 ? 20.428 9.801 2.092 1.00 90.12 272 PRO A C 1
ATOM 2283 O O . PRO A 1 272 ? 19.733 8.788 2.129 1.00 90.12 272 PRO A O 1
ATOM 2286 N N . PRO A 1 273 ? 20.612 10.445 0.922 1.00 87.50 273 PRO A N 1
ATOM 2287 C CA . PRO A 1 273 ? 19.937 10.040 -0.320 1.00 87.50 273 PRO A CA 1
ATOM 2288 C C . PRO A 1 273 ? 20.152 8.568 -0.721 1.00 87.50 273 PRO A C 1
ATOM 2290 O O . PRO A 1 273 ? 19.216 7.924 -1.198 1.00 87.50 273 PRO A O 1
ATOM 2293 N N . VAL A 1 274 ? 21.347 8.023 -0.458 1.00 88.44 274 VAL A N 1
ATOM 2294 C CA . VAL A 1 274 ? 21.737 6.626 -0.740 1.00 88.44 274 VAL A CA 1
ATOM 2295 C C . VAL A 1 274 ? 20.825 5.607 -0.040 1.00 88.44 274 VAL A C 1
ATOM 2297 O O . VAL A 1 274 ? 20.507 4.569 -0.621 1.00 88.44 274 VAL A O 1
ATOM 2300 N N . PHE A 1 275 ? 20.287 5.939 1.143 1.00 91.56 275 PHE A N 1
ATOM 2301 C CA . PHE A 1 275 ? 19.323 5.105 1.875 1.00 91.56 275 PHE A CA 1
ATOM 2302 C C . PHE A 1 275 ? 18.176 4.617 0.983 1.00 91.56 275 PHE A C 1
ATOM 2304 O O . PHE A 1 275 ? 17.828 3.438 0.993 1.00 91.56 275 PHE A O 1
ATOM 2311 N N . PHE A 1 276 ? 17.604 5.498 0.159 1.00 89.88 276 PHE A N 1
ATOM 2312 C CA . PHE A 1 276 ? 16.449 5.153 -0.674 1.00 89.88 276 PHE A CA 1
ATOM 2313 C C . PHE A 1 276 ? 16.792 4.179 -1.813 1.00 89.88 276 PHE A C 1
ATOM 2315 O O . PHE A 1 276 ? 15.889 3.514 -2.329 1.00 89.88 276 PHE A O 1
ATOM 2322 N N . LEU A 1 277 ? 18.074 4.049 -2.169 1.00 85.88 277 LEU A N 1
ATOM 2323 C CA . LEU A 1 277 ? 18.592 3.114 -3.172 1.00 85.88 277 LEU A CA 1
ATOM 2324 C C . LEU A 1 277 ? 18.906 1.741 -2.558 1.00 85.88 277 LEU A C 1
ATOM 2326 O O . LEU A 1 277 ? 18.615 0.712 -3.167 1.00 85.88 277 LEU A O 1
ATOM 2330 N N . GLU A 1 278 ? 19.427 1.718 -1.330 1.00 88.25 278 GLU A N 1
ATOM 2331 C CA . GLU A 1 278 ? 19.983 0.510 -0.705 1.00 88.25 278 GLU A CA 1
ATOM 2332 C C . GLU A 1 278 ? 19.069 -0.155 0.331 1.00 88.25 278 GLU A C 1
ATOM 2334 O O . GLU A 1 278 ? 19.190 -1.361 0.559 1.00 88.25 278 GLU A O 1
ATOM 2339 N N . VAL A 1 279 ? 18.119 0.581 0.927 1.00 90.25 279 VAL A N 1
ATOM 2340 C CA . VAL A 1 279 ? 17.259 0.067 2.006 1.00 90.25 279 VAL A CA 1
ATOM 2341 C C . VAL A 1 279 ? 16.556 -1.239 1.618 1.00 90.25 279 VAL A C 1
ATOM 2343 O O . VAL A 1 279 ? 15.995 -1.373 0.520 1.00 90.25 279 VAL A O 1
ATOM 2346 N N . LYS A 1 280 ? 16.576 -2.204 2.547 1.00 89.38 280 LYS A N 1
ATOM 2347 C CA . LYS A 1 280 ? 15.954 -3.527 2.407 1.00 89.38 280 LYS A CA 1
ATOM 2348 C C . LYS A 1 280 ? 14.746 -3.638 3.334 1.00 89.38 280 LYS A C 1
ATOM 2350 O O . LYS A 1 280 ? 14.812 -3.240 4.496 1.00 89.38 280 LYS A O 1
ATOM 2355 N N . ARG A 1 281 ? 13.647 -4.202 2.824 1.00 90.62 281 ARG A N 1
ATOM 2356 C CA . ARG A 1 281 ? 12.424 -4.463 3.596 1.00 90.62 281 ARG A CA 1
ATOM 2357 C C . ARG A 1 281 ? 12.436 -5.879 4.171 1.00 90.62 281 ARG A C 1
ATOM 2359 O O . ARG A 1 281 ? 12.798 -6.817 3.464 1.00 90.62 281 ARG A O 1
ATOM 2366 N N . GLN A 1 282 ? 11.960 -6.046 5.400 1.00 89.88 282 GLN A N 1
ATOM 2367 C CA . GLN A 1 282 ? 11.745 -7.342 6.050 1.00 89.88 282 GLN A CA 1
ATOM 2368 C C . GLN A 1 282 ? 10.256 -7.648 6.280 1.00 89.88 282 GLN A C 1
ATOM 2370 O O . GLN A 1 282 ? 9.391 -6.778 6.160 1.00 89.88 282 GLN A O 1
ATOM 2375 N N . ARG A 1 283 ? 9.954 -8.924 6.560 1.00 89.75 283 ARG A N 1
ATOM 2376 C CA . ARG A 1 283 ? 8.600 -9.416 6.890 1.00 89.75 283 ARG A CA 1
ATOM 2377 C C . ARG A 1 283 ? 8.292 -9.382 8.394 1.00 89.75 283 ARG A C 1
ATOM 2379 O O . ARG A 1 283 ? 7.132 -9.492 8.790 1.00 89.75 283 ARG A O 1
ATOM 2386 N N . THR A 1 284 ? 9.332 -9.224 9.202 1.00 90.50 284 THR A N 1
ATOM 2387 C CA . THR A 1 284 ? 9.340 -9.101 10.662 1.00 90.50 284 THR A CA 1
ATOM 2388 C C . THR A 1 284 ? 9.849 -7.715 11.057 1.00 90.50 284 THR A C 1
ATOM 2390 O O . THR A 1 284 ? 10.422 -7.013 10.226 1.00 90.50 284 THR A O 1
ATOM 2393 N N . ALA A 1 285 ? 9.646 -7.311 12.312 1.00 86.38 285 ALA A N 1
ATOM 2394 C CA . ALA A 1 285 ? 10.284 -6.109 12.844 1.00 86.38 285 ALA A CA 1
ATOM 2395 C C . ALA A 1 285 ? 11.782 -6.382 13.126 1.00 86.38 285 ALA A C 1
ATOM 2397 O O . ALA A 1 285 ? 12.079 -7.458 13.653 1.00 86.38 285 ALA A O 1
ATOM 2398 N N . PRO A 1 286 ? 12.709 -5.450 12.825 1.00 89.62 286 PRO A N 1
ATOM 2399 C CA . PRO A 1 286 ? 12.488 -4.160 12.166 1.00 89.62 286 PRO A CA 1
ATOM 2400 C C . PRO A 1 286 ? 12.173 -4.302 10.667 1.00 89.62 286 PRO A C 1
ATOM 2402 O O . PRO A 1 286 ? 12.910 -4.926 9.909 1.00 89.62 286 PRO A O 1
ATOM 2405 N N . PHE A 1 287 ? 11.079 -3.677 10.214 1.00 90.38 287 PHE A N 1
ATOM 2406 C CA . PHE A 1 287 ? 10.577 -3.853 8.841 1.00 90.38 287 PHE A CA 1
ATOM 2407 C C . PHE A 1 287 ? 11.468 -3.238 7.756 1.00 90.38 287 PHE A C 1
ATOM 2409 O O . PHE A 1 287 ? 11.295 -3.561 6.579 1.00 90.38 287 PHE A O 1
ATOM 2416 N N . TRP A 1 288 ? 12.408 -2.373 8.133 1.00 91.44 288 TRP A N 1
ATOM 2417 C CA . TRP A 1 288 ? 13.377 -1.739 7.247 1.00 91.44 288 TRP A CA 1
ATOM 2418 C C . TRP A 1 288 ? 14.760 -1.815 7.882 1.00 91.44 288 TRP A C 1
ATOM 2420 O O . TRP A 1 288 ? 14.910 -1.499 9.059 1.00 91.44 288 TRP A O 1
ATOM 2430 N N . ILE A 1 289 ? 15.760 -2.219 7.099 1.00 88.88 289 ILE A N 1
ATOM 2431 C CA . ILE A 1 289 ? 17.155 -2.286 7.540 1.00 88.88 289 ILE A CA 1
ATOM 2432 C C . ILE A 1 289 ? 18.037 -1.491 6.582 1.00 88.88 289 ILE A C 1
ATOM 2434 O O . ILE A 1 289 ? 17.993 -1.686 5.363 1.00 88.88 289 ILE A O 1
ATOM 2438 N N . HIS A 1 290 ? 18.852 -0.616 7.170 1.00 90.25 290 HIS A N 1
ATOM 2439 C CA . HIS A 1 290 ? 19.949 0.100 6.532 1.00 90.25 290 HIS A CA 1
ATOM 2440 C C . HIS A 1 290 ? 20.927 0.614 7.612 1.00 90.25 290 HIS A C 1
ATOM 2442 O O . HIS A 1 290 ? 20.446 1.026 8.668 1.00 90.25 290 HIS A O 1
ATOM 2448 N N . PRO A 1 291 ? 22.255 0.670 7.382 1.00 86.94 291 PRO A N 1
ATOM 2449 C CA . PRO A 1 291 ? 23.224 1.165 8.376 1.00 86.94 291 PRO A CA 1
ATOM 2450 C C . PRO A 1 291 ? 23.020 2.622 8.832 1.00 86.94 291 PRO A C 1
ATOM 2452 O O . PRO A 1 291 ? 23.508 3.014 9.891 1.00 86.94 291 PRO A O 1
ATOM 2455 N N . SER A 1 292 ? 22.299 3.425 8.040 1.00 86.88 292 SER A N 1
ATOM 2456 C CA . SER A 1 292 ? 21.935 4.812 8.371 1.00 86.88 292 SER A CA 1
ATOM 2457 C C . SER A 1 292 ? 20.609 4.958 9.132 1.00 86.88 292 SER A C 1
ATOM 2459 O O . SER A 1 292 ? 20.172 6.083 9.344 1.00 86.88 292 SER A O 1
ATOM 2461 N N . LEU A 1 293 ? 19.909 3.866 9.461 1.00 86.00 293 LEU A N 1
ATOM 2462 C CA . LEU A 1 293 ? 18.733 3.921 10.335 1.00 86.00 293 LEU A CA 1
ATOM 2463 C C . LEU A 1 293 ? 19.200 3.794 11.781 1.00 86.00 293 LEU A C 1
ATOM 2465 O O . LEU A 1 293 ? 19.248 2.700 12.342 1.00 86.00 293 LEU A O 1
ATOM 2469 N N . ARG A 1 294 ? 19.576 4.932 12.358 1.00 85.44 294 ARG A N 1
ATOM 2470 C CA . ARG A 1 294 ? 20.012 5.048 13.747 1.00 85.44 29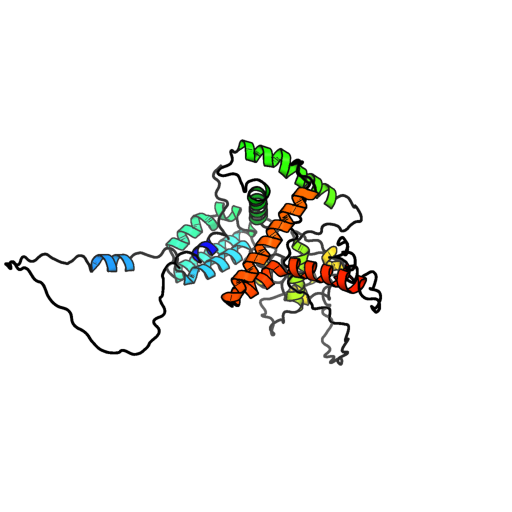4 ARG A CA 1
ATOM 2471 C C . ARG A 1 294 ? 18.912 5.728 14.561 1.00 85.44 294 ARG A C 1
ATOM 2473 O O . ARG A 1 294 ? 18.413 6.759 14.113 1.00 85.44 294 ARG A O 1
ATOM 2480 N N . PRO A 1 295 ? 18.490 5.164 15.703 1.00 86.69 295 PRO A N 1
ATOM 2481 C CA . PRO A 1 295 ? 17.661 5.880 16.665 1.00 86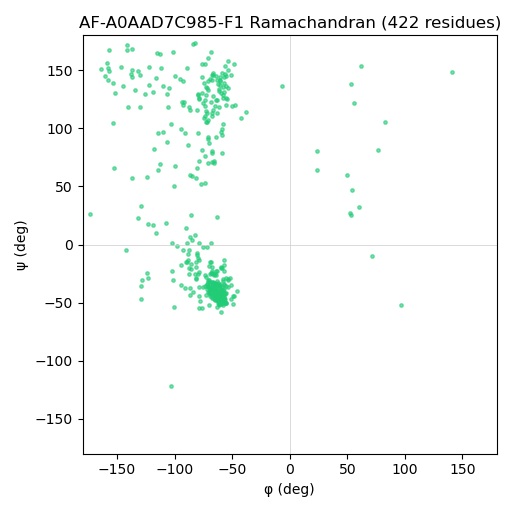.69 295 PRO A CA 1
ATOM 2482 C C . PRO A 1 295 ? 18.347 7.166 17.115 1.00 86.69 295 PRO A C 1
ATOM 2484 O O . PRO A 1 295 ? 19.559 7.155 17.323 1.00 86.69 295 PRO A O 1
ATOM 2487 N N . LEU A 1 296 ? 17.574 8.227 17.340 1.00 83.12 296 LEU A N 1
ATOM 2488 C CA . LEU A 1 296 ? 18.052 9.335 18.164 1.00 83.12 296 LEU A CA 1
ATOM 2489 C C . LEU A 1 296 ? 18.334 8.795 19.578 1.00 83.12 296 LEU A C 1
ATOM 2491 O O . LEU A 1 296 ? 17.552 8.003 20.108 1.00 83.12 296 LEU A O 1
ATOM 2495 N N . SER A 1 297 ? 19.478 9.155 20.156 1.00 63.34 297 SER A N 1
ATOM 2496 C CA . SER A 1 297 ? 19.857 8.755 21.513 1.00 63.34 297 SER A CA 1
ATOM 2497 C C . SER A 1 297 ? 19.086 9.567 22.551 1.00 63.34 297 SER A C 1
ATOM 2499 O O . SER A 1 297 ? 19.101 10.795 22.492 1.00 63.34 297 SER A O 1
ATOM 2501 N N . ASP A 1 298 ? 18.483 8.890 23.531 1.00 53.28 298 ASP A N 1
ATOM 2502 C CA . ASP A 1 298 ? 17.820 9.504 24.692 1.00 53.28 298 ASP A CA 1
ATOM 2503 C C . ASP A 1 298 ? 18.848 10.078 25.703 1.00 53.28 298 ASP A C 1
ATOM 2505 O O . ASP A 1 298 ? 18.833 9.737 26.885 1.00 53.28 298 ASP A O 1
ATOM 2509 N N . GLU A 1 299 ? 19.774 10.930 25.248 1.00 41.34 299 GLU A N 1
ATOM 2510 C CA . GLU A 1 299 ? 20.713 11.663 26.109 1.00 41.34 299 GLU A CA 1
ATOM 2511 C C . GLU A 1 299 ? 20.321 13.144 26.204 1.00 41.34 299 GLU A C 1
ATOM 2513 O O . GLU A 1 299 ? 20.800 13.981 25.449 1.00 41.34 299 GLU A O 1
ATOM 2518 N N . ASN A 1 300 ? 19.453 13.406 27.1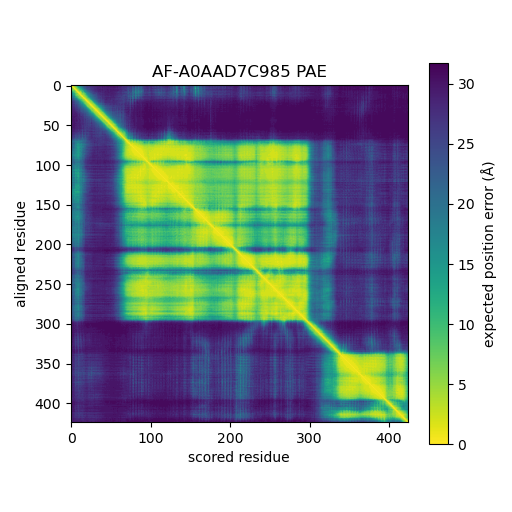88 1.00 36.72 300 ASN A N 1
ATOM 2519 C CA . ASN A 1 300 ? 19.103 14.677 27.837 1.00 36.72 300 ASN A CA 1
ATOM 2520 C C . ASN A 1 300 ? 18.669 15.905 27.015 1.00 36.72 300 ASN A C 1
ATOM 2522 O O . ASN A 1 300 ? 19.314 16.371 26.079 1.00 36.72 300 ASN A O 1
ATOM 2526 N N . ASP A 1 301 ? 17.637 16.558 27.558 1.00 42.16 301 ASP A N 1
ATOM 2527 C CA . ASP A 1 301 ? 17.350 17.969 27.330 1.00 42.16 301 ASP A CA 1
ATOM 2528 C C . ASP A 1 301 ? 18.605 18.836 27.500 1.00 42.16 301 ASP A C 1
ATOM 2530 O O . ASP A 1 301 ? 19.143 18.990 28.598 1.00 42.16 301 ASP A O 1
ATOM 2534 N N . THR A 1 302 ? 18.978 19.535 26.432 1.00 32.62 302 THR A N 1
ATOM 2535 C CA . THR A 1 302 ? 19.421 20.923 26.570 1.00 32.62 302 THR A CA 1
ATOM 2536 C C . THR A 1 302 ? 18.662 21.778 25.572 1.00 32.62 302 THR A C 1
ATOM 2538 O O . THR A 1 302 ? 18.768 21.610 24.358 1.00 32.62 302 THR A O 1
ATOM 2541 N N . HIS A 1 303 ? 17.905 22.738 26.102 1.00 46.75 303 HIS A N 1
ATOM 2542 C CA . HIS A 1 303 ? 17.428 23.881 25.336 1.00 46.75 303 HIS A CA 1
ATOM 2543 C C . HIS A 1 303 ? 18.643 24.636 24.781 1.00 46.75 303 HIS A C 1
ATOM 2545 O O . HIS A 1 303 ? 19.203 25.501 25.449 1.00 46.75 303 HIS A O 1
ATOM 2551 N N . THR A 1 304 ? 19.038 24.320 23.549 1.00 30.92 304 THR A N 1
ATOM 2552 C CA . THR A 1 304 ? 19.970 25.143 22.779 1.00 30.92 304 THR A CA 1
ATOM 2553 C C . THR A 1 304 ? 19.199 25.792 21.644 1.00 30.92 304 THR A C 1
ATOM 2555 O O . THR A 1 304 ? 18.984 25.207 20.584 1.00 30.92 304 THR A O 1
ATOM 2558 N N . THR A 1 305 ? 18.778 27.033 21.870 1.00 44.06 305 THR A N 1
ATOM 2559 C CA . THR A 1 305 ? 18.503 27.973 20.784 1.00 44.06 305 THR A CA 1
ATOM 2560 C C . THR A 1 305 ? 19.821 28.243 20.059 1.00 44.06 305 THR A C 1
ATOM 2562 O O . THR A 1 305 ? 20.584 29.106 20.484 1.00 44.06 305 THR A O 1
ATOM 2565 N N . SER A 1 306 ? 20.123 27.479 19.008 1.00 35.53 306 SER A N 1
ATOM 2566 C CA . SER A 1 306 ? 21.231 27.785 18.100 1.00 35.53 306 SER A CA 1
ATOM 2567 C C . SER A 1 306 ? 20.707 28.585 16.913 1.00 35.53 306 SER A C 1
ATOM 2569 O O . SER A 1 306 ? 19.807 28.123 16.208 1.00 35.53 306 SER A O 1
ATOM 2571 N N . ASP A 1 307 ? 21.284 29.768 16.724 1.00 28.62 307 ASP A N 1
ATOM 2572 C CA . ASP A 1 307 ? 20.940 30.749 15.699 1.00 28.62 307 ASP A CA 1
ATOM 2573 C C . ASP A 1 307 ? 20.808 30.201 14.274 1.00 28.62 307 ASP A C 1
ATOM 2575 O O . ASP A 1 307 ? 21.408 29.199 13.875 1.00 28.62 307 ASP A O 1
ATOM 2579 N N . GLY A 1 308 ? 20.024 30.926 13.477 1.00 37.78 308 GLY A N 1
ATOM 2580 C CA . GLY A 1 308 ? 19.807 30.609 12.076 1.00 37.78 308 GLY A CA 1
ATOM 2581 C C . GLY A 1 308 ? 21.070 30.796 11.240 1.00 37.78 308 GLY A C 1
ATOM 2582 O O . GLY A 1 308 ? 21.476 31.923 10.965 1.00 37.78 308 GLY A O 1
ATOM 2583 N N . LEU A 1 309 ? 21.606 29.692 10.722 1.00 31.31 309 LEU A N 1
ATOM 2584 C CA . LEU A 1 309 ? 22.433 29.715 9.523 1.00 31.31 309 LEU A CA 1
ATOM 2585 C C . LEU A 1 309 ? 21.529 29.421 8.319 1.00 31.31 309 LEU A C 1
ATOM 2587 O O . LEU A 1 309 ? 21.167 28.273 8.058 1.00 31.31 309 LEU A O 1
ATOM 2591 N N . GLN A 1 310 ? 21.119 30.477 7.611 1.00 35.84 310 GLN A N 1
ATOM 2592 C CA . GLN A 1 310 ? 20.418 30.348 6.334 1.00 35.84 310 GLN A CA 1
ATOM 2593 C C . GLN A 1 310 ? 21.403 29.852 5.272 1.00 35.84 310 GLN A C 1
ATOM 2595 O O . GLN A 1 310 ? 22.075 30.649 4.622 1.00 35.84 310 GLN A O 1
ATOM 2600 N N . ASP A 1 311 ? 21.480 28.534 5.090 1.00 30.56 311 ASP A N 1
ATOM 2601 C CA . ASP A 1 311 ? 22.109 27.950 3.907 1.00 30.56 311 ASP A CA 1
ATOM 2602 C C . ASP A 1 311 ? 21.203 28.196 2.693 1.00 30.56 311 ASP A C 1
ATOM 2604 O O . ASP A 1 311 ? 20.289 27.424 2.396 1.00 30.56 311 ASP A O 1
ATOM 2608 N N . THR A 1 312 ? 21.436 29.314 2.006 1.00 36.81 312 THR A N 1
ATOM 2609 C CA . THR A 1 312 ? 20.829 29.651 0.712 1.00 36.81 312 THR A CA 1
ATOM 2610 C C . THR A 1 312 ? 21.500 28.878 -0.428 1.00 36.81 312 THR A C 1
ATOM 2612 O O . THR A 1 312 ? 21.909 29.439 -1.447 1.00 3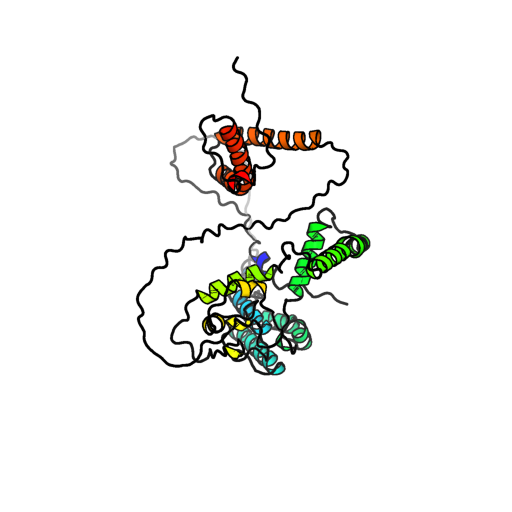6.81 312 THR A O 1
ATOM 2615 N N . GLY A 1 313 ? 21.579 27.554 -0.272 1.00 31.56 313 GLY A N 1
ATOM 2616 C CA . GLY A 1 313 ? 21.832 26.640 -1.378 1.00 31.56 313 GLY A CA 1
ATOM 2617 C C . GLY A 1 313 ? 20.719 26.769 -2.429 1.00 31.56 313 GLY A C 1
ATOM 2618 O O . GLY A 1 313 ? 19.559 26.965 -2.059 1.00 31.56 313 GLY A O 1
ATOM 2619 N N . PRO A 1 314 ? 21.040 26.700 -3.736 1.00 31.58 314 PRO A N 1
ATOM 2620 C CA . PRO A 1 314 ? 20.071 26.967 -4.790 1.00 31.58 314 PRO A CA 1
ATOM 2621 C C . PRO A 1 314 ? 18.880 26.014 -4.710 1.00 31.58 314 PRO A C 1
ATOM 2623 O O . PRO A 1 314 ? 19.038 24.795 -4.622 1.00 31.58 314 PRO A O 1
ATOM 2626 N N . ASP A 1 315 ? 17.697 26.615 -4.756 1.00 31.34 315 ASP A N 1
ATOM 2627 C CA . ASP A 1 315 ? 16.412 25.940 -4.727 1.00 31.34 315 ASP A CA 1
ATOM 2628 C C . ASP A 1 315 ? 16.248 25.040 -5.962 1.00 31.34 315 ASP A C 1
ATOM 2630 O O . ASP A 1 315 ? 16.183 25.515 -7.098 1.00 31.34 315 ASP A O 1
ATOM 2634 N N . TRP A 1 316 ? 16.215 23.727 -5.727 1.00 36.97 316 TRP A N 1
ATOM 2635 C CA . TRP A 1 316 ? 15.884 22.717 -6.734 1.00 36.97 316 TRP A CA 1
ATOM 2636 C C . TRP A 1 316 ? 14.487 22.110 -6.491 1.00 36.97 316 TRP A C 1
ATOM 2638 O O . TRP A 1 316 ? 14.200 21.049 -7.047 1.00 36.97 316 TRP A O 1
ATOM 2648 N N . ASP A 1 317 ? 13.601 22.757 -5.717 1.00 36.44 317 ASP A N 1
ATOM 2649 C CA . ASP A 1 317 ? 12.169 22.422 -5.704 1.00 36.44 317 ASP A CA 1
ATOM 2650 C C . ASP A 1 317 ? 11.485 23.035 -6.946 1.00 36.44 317 ASP A C 1
ATOM 2652 O O . ASP A 1 317 ? 10.680 23.960 -6.878 1.00 36.44 317 ASP A O 1
ATOM 2656 N N . ASN A 1 318 ? 11.772 22.448 -8.112 1.00 33.41 318 ASN A N 1
ATOM 2657 C CA . ASN A 1 318 ? 10.841 22.460 -9.242 1.00 33.41 318 ASN A CA 1
ATOM 2658 C C . ASN A 1 318 ? 10.562 21.015 -9.685 1.00 33.41 318 ASN A C 1
ATOM 2660 O O . ASN A 1 318 ? 10.812 20.628 -10.828 1.00 33.41 318 ASN A O 1
ATOM 2664 N N . ASP A 1 319 ? 10.060 20.214 -8.735 1.00 38.97 319 ASP A N 1
ATOM 2665 C CA . ASP A 1 319 ? 9.294 18.989 -9.006 1.00 38.97 319 ASP A CA 1
ATOM 2666 C C . ASP A 1 319 ? 7.964 19.412 -9.685 1.00 38.97 319 ASP A C 1
ATOM 2668 O O . ASP A 1 319 ? 6.886 19.341 -9.087 1.00 38.97 319 ASP A O 1
ATOM 2672 N N . GLU A 1 320 ? 8.038 19.886 -10.939 1.00 36.56 320 GLU A N 1
ATOM 2673 C CA . GLU A 1 320 ? 6.876 19.875 -11.834 1.00 36.56 320 GLU A CA 1
ATOM 2674 C C . GLU A 1 320 ? 6.361 18.430 -11.923 1.00 36.56 320 GLU A C 1
ATOM 2676 O O . GLU A 1 320 ? 7.127 17.464 -11.836 1.00 36.56 320 GLU A O 1
ATOM 2681 N N . GLU A 1 321 ? 5.041 18.268 -12.024 1.00 40.62 321 GLU A N 1
ATOM 2682 C CA . GLU A 1 321 ? 4.394 16.957 -12.009 1.00 40.62 321 GLU A CA 1
ATOM 2683 C C . GLU A 1 321 ? 4.629 16.207 -13.333 1.00 40.62 321 GLU A C 1
ATOM 2685 O O . GLU A 1 321 ? 3.721 16.072 -14.151 1.00 40.62 321 GLU A O 1
ATOM 2690 N N . ASP A 1 322 ? 5.842 15.671 -13.512 1.00 34.91 322 ASP A N 1
ATOM 2691 C CA . ASP A 1 322 ? 6.153 14.620 -14.484 1.00 34.91 322 ASP A CA 1
ATOM 2692 C C . ASP A 1 322 ? 5.437 13.325 -14.039 1.00 34.91 322 ASP A C 1
ATOM 2694 O O . ASP A 1 322 ? 6.007 12.410 -13.420 1.00 34.91 322 ASP A O 1
ATOM 2698 N N . ASP A 1 323 ? 4.136 13.294 -14.334 1.00 42.53 323 ASP A N 1
ATOM 2699 C CA . ASP A 1 323 ? 3.263 12.113 -14.355 1.00 42.53 323 ASP A CA 1
ATOM 2700 C C . ASP A 1 323 ? 3.343 11.406 -15.728 1.00 42.53 323 ASP A C 1
ATOM 2702 O O . ASP A 1 323 ? 2.435 10.683 -16.135 1.00 42.53 323 ASP A O 1
ATOM 2706 N N . ASP A 1 324 ? 4.472 11.588 -16.421 1.00 38.66 324 ASP A N 1
ATOM 2707 C CA . ASP A 1 324 ? 4.896 10.773 -17.550 1.00 38.66 324 ASP A CA 1
ATOM 2708 C C . ASP A 1 324 ? 5.290 9.379 -17.011 1.00 38.66 324 ASP A C 1
ATOM 2710 O O . ASP A 1 324 ? 6.444 9.082 -16.677 1.00 38.66 324 ASP A O 1
ATOM 2714 N N . GLU A 1 325 ? 4.298 8.485 -16.900 1.00 39.62 325 GLU A N 1
ATOM 2715 C CA . GLU A 1 325 ? 4.565 7.073 -17.171 1.00 39.62 325 GLU A CA 1
ATOM 2716 C C . GLU A 1 325 ? 5.056 7.010 -18.623 1.00 39.62 325 GLU A C 1
ATOM 2718 O O . GLU A 1 325 ? 4.249 6.994 -19.549 1.00 39.62 325 GLU A O 1
ATOM 2723 N N . ASP A 1 326 ? 6.384 6.989 -18.802 1.00 37.81 326 ASP A N 1
ATOM 2724 C CA . ASP A 1 326 ? 7.044 6.570 -20.041 1.00 37.81 326 ASP A CA 1
ATOM 2725 C C . ASP A 1 326 ? 6.627 5.120 -20.341 1.00 37.81 326 ASP A C 1
ATOM 2727 O O . ASP A 1 326 ? 7.372 4.158 -20.112 1.00 37.81 326 ASP A O 1
ATOM 2731 N N . ASP A 1 327 ? 5.419 4.955 -20.880 1.00 39.09 327 ASP A N 1
ATOM 2732 C CA . ASP A 1 327 ? 5.037 3.805 -21.683 1.00 39.09 327 ASP A CA 1
ATOM 2733 C C . ASP A 1 327 ? 5.800 3.952 -23.004 1.00 39.09 327 ASP A C 1
ATOM 2735 O O . ASP A 1 327 ? 5.260 4.297 -24.056 1.00 39.09 327 ASP A O 1
ATOM 2739 N N . LEU A 1 328 ? 7.122 3.762 -22.909 1.00 37.53 328 LEU A N 1
ATOM 2740 C CA . LEU A 1 328 ? 8.019 3.626 -24.039 1.00 37.53 328 LEU A CA 1
ATOM 2741 C C . LEU A 1 328 ? 7.646 2.309 -24.714 1.00 37.53 328 LEU A C 1
ATOM 2743 O O . LEU A 1 328 ? 8.275 1.266 -24.497 1.00 37.53 328 LEU A O 1
ATOM 2747 N N . VAL A 1 329 ? 6.580 2.368 -25.508 1.00 37.47 329 VAL A N 1
ATOM 2748 C CA . VAL A 1 329 ? 6.212 1.318 -26.435 1.00 37.47 329 VAL A CA 1
ATOM 2749 C C . VAL A 1 329 ? 7.419 1.158 -27.350 1.00 37.47 329 VAL A C 1
ATOM 2751 O O . VAL A 1 329 ? 7.676 1.992 -28.213 1.00 37.47 329 VAL A O 1
ATOM 2754 N N . ASP A 1 330 ? 8.195 0.094 -27.126 1.00 35.38 330 ASP A N 1
ATOM 2755 C CA . ASP A 1 330 ? 9.205 -0.401 -28.063 1.00 35.38 330 ASP A CA 1
ATOM 2756 C C . ASP A 1 330 ? 8.442 -0.936 -29.283 1.00 35.38 330 ASP A C 1
ATOM 2758 O O . ASP A 1 330 ? 8.340 -2.150 -29.491 1.00 35.38 330 ASP A O 1
ATOM 2762 N N . THR A 1 331 ? 7.855 -0.020 -30.067 1.00 42.59 331 THR A N 1
ATOM 2763 C CA . THR A 1 331 ? 7.431 -0.235 -31.448 1.00 42.59 331 THR A CA 1
ATOM 2764 C C . THR A 1 331 ? 8.689 -0.467 -32.266 1.00 42.59 331 THR A C 1
ATOM 2766 O O . THR A 1 331 ? 9.124 0.360 -33.066 1.00 42.59 331 THR A O 1
ATOM 2769 N N . ARG A 1 332 ? 9.277 -1.646 -32.062 1.00 44.00 332 ARG A N 1
ATOM 2770 C CA . ARG A 1 332 ? 10.021 -2.331 -33.105 1.00 44.00 332 ARG A CA 1
ATOM 2771 C C . ARG A 1 332 ? 9.098 -2.351 -34.321 1.00 44.00 332 ARG A C 1
ATOM 2773 O O . ARG A 1 332 ? 8.013 -2.924 -34.183 1.00 44.00 332 ARG A O 1
ATOM 2780 N N . PRO A 1 333 ? 9.482 -1.743 -35.454 1.00 44.41 333 PRO A N 1
ATOM 2781 C CA . PRO A 1 333 ? 8.672 -1.797 -36.659 1.00 44.41 333 PRO A CA 1
ATOM 2782 C C . PRO A 1 333 ? 8.420 -3.261 -37.002 1.00 44.41 333 PRO A C 1
ATOM 2784 O O . PRO A 1 333 ? 9.358 -4.052 -37.147 1.00 44.41 333 PRO A O 1
ATOM 2787 N N . GLY A 1 334 ? 7.147 -3.634 -37.025 1.00 45.53 334 GLY A N 1
ATOM 2788 C CA . GLY A 1 334 ? 6.708 -4.983 -37.332 1.00 45.53 334 GLY A CA 1
ATOM 2789 C C . GLY A 1 334 ? 6.549 -5.152 -38.831 1.00 45.53 334 GLY A C 1
ATOM 2790 O O . GLY A 1 334 ? 5.437 -5.441 -39.241 1.00 45.53 334 GLY A O 1
ATOM 2791 N N . ASP A 1 335 ? 7.641 -4.953 -39.583 1.00 49.75 335 ASP A N 1
ATOM 2792 C CA . ASP A 1 335 ? 7.781 -5.122 -41.043 1.00 49.75 335 ASP A CA 1
ATOM 2793 C C . ASP A 1 335 ? 6.460 -5.021 -41.830 1.00 49.75 335 ASP A C 1
ATOM 2795 O O . ASP A 1 335 ? 5.971 -5.978 -42.429 1.00 49.75 335 ASP A O 1
ATOM 2799 N N . ASP A 1 336 ? 5.864 -3.833 -41.776 1.00 53.56 336 ASP A N 1
ATOM 2800 C CA . ASP A 1 336 ? 4.616 -3.452 -42.432 1.00 53.56 336 ASP A CA 1
ATOM 2801 C C . ASP A 1 336 ? 4.832 -2.987 -43.887 1.00 53.56 336 ASP A C 1
ATOM 2803 O O . ASP A 1 336 ? 3.888 -2.595 -44.571 1.00 53.56 336 ASP A O 1
ATOM 2807 N N . GLY A 1 337 ? 6.070 -3.057 -44.393 1.00 60.66 337 GLY A N 1
ATOM 2808 C CA . GLY A 1 337 ? 6.442 -2.711 -45.770 1.00 60.66 337 GLY A CA 1
ATOM 2809 C C . GLY A 1 337 ? 6.417 -1.213 -46.100 1.00 60.66 337 GLY A C 1
ATOM 2810 O O . GLY A 1 337 ? 6.921 -0.825 -47.152 1.00 60.66 337 GLY A O 1
ATOM 2811 N N . VAL A 1 338 ? 5.878 -0.380 -45.205 1.00 65.25 338 VAL A N 1
ATOM 2812 C CA . VAL A 1 338 ? 5.827 1.082 -45.331 1.00 65.25 338 VAL A CA 1
ATOM 2813 C C . VAL A 1 338 ? 7.242 1.652 -45.266 1.00 65.25 338 VAL A C 1
ATOM 2815 O O . VAL A 1 338 ? 8.017 1.367 -44.348 1.00 65.25 338 VAL A O 1
ATOM 2818 N N . THR A 1 339 ? 7.611 2.469 -46.249 1.00 82.94 339 THR A N 1
ATOM 2819 C CA . THR A 1 339 ? 8.919 3.122 -46.260 1.00 82.94 339 THR A CA 1
ATOM 2820 C C . THR A 1 339 ? 8.981 4.245 -45.223 1.00 82.94 339 THR A C 1
ATOM 2822 O O . THR A 1 339 ? 7.980 4.864 -44.869 1.00 82.94 339 THR A O 1
ATOM 2825 N N . PHE A 1 340 ? 10.193 4.580 -44.768 1.00 83.75 340 PHE A N 1
ATOM 2826 C CA . PHE A 1 340 ? 10.416 5.718 -43.864 1.00 83.75 340 PHE A CA 1
ATOM 2827 C C . PHE A 1 340 ? 9.836 7.042 -44.398 1.00 83.75 340 PHE A C 1
ATOM 2829 O O . PHE A 1 340 ? 9.462 7.900 -43.604 1.00 83.75 340 PHE A O 1
ATOM 2836 N N . ALA A 1 341 ? 9.789 7.219 -45.724 1.00 83.25 341 ALA A N 1
ATOM 2837 C CA . ALA A 1 341 ? 9.213 8.407 -46.343 1.00 83.25 341 ALA A CA 1
ATOM 2838 C C . ALA A 1 341 ? 7.688 8.433 -46.173 1.00 83.25 341 ALA A C 1
ATOM 2840 O O . ALA A 1 341 ? 7.171 9.394 -45.620 1.00 83.25 341 ALA A O 1
ATOM 2841 N N . GLU A 1 342 ? 6.998 7.352 -46.547 1.00 85.81 342 GLU A N 1
ATOM 2842 C CA . GLU A 1 342 ? 5.538 7.229 -46.424 1.00 85.81 342 GLU A CA 1
ATOM 2843 C C . GLU A 1 342 ? 5.079 7.406 -44.968 1.00 85.81 342 GLU A C 1
ATOM 2845 O O . GLU A 1 342 ? 4.226 8.246 -44.695 1.00 85.81 342 GLU A O 1
ATOM 2850 N N . ALA A 1 343 ? 5.726 6.727 -44.013 1.00 82.25 343 ALA A N 1
ATOM 2851 C CA . ALA A 1 343 ? 5.405 6.863 -42.589 1.00 82.25 343 ALA A CA 1
ATOM 2852 C C . ALA A 1 343 ? 5.644 8.286 -42.038 1.00 82.25 343 ALA A C 1
ATOM 2854 O O . ALA A 1 343 ? 4.959 8.727 -41.117 1.00 82.25 343 ALA A O 1
ATOM 2855 N N . LEU A 1 344 ? 6.622 9.024 -42.579 1.00 87.25 344 LEU A N 1
ATOM 2856 C CA . LEU A 1 344 ? 6.869 10.413 -42.188 1.00 87.25 344 LEU A CA 1
ATOM 2857 C C . LEU A 1 344 ? 5.875 11.380 -42.851 1.00 87.25 344 LEU A C 1
ATOM 2859 O O . LEU A 1 344 ? 5.468 12.355 -42.217 1.00 87.25 344 LEU A O 1
ATOM 2863 N N . ASP A 1 345 ? 5.486 11.118 -44.098 1.00 90.50 345 ASP A N 1
ATOM 2864 C CA . ASP A 1 345 ? 4.526 11.928 -44.847 1.00 90.50 345 ASP A CA 1
ATOM 2865 C C . ASP A 1 345 ? 3.100 11.795 -44.273 1.00 90.50 345 ASP A C 1
ATOM 2867 O O . ASP A 1 345 ? 2.410 12.809 -44.149 1.00 90.50 345 ASP A O 1
ATOM 2871 N N . GLU A 1 346 ? 2.695 10.604 -43.813 1.00 90.25 346 GLU A N 1
ATOM 2872 C CA . GLU A 1 346 ? 1.432 10.380 -43.083 1.00 90.25 346 GLU A CA 1
ATOM 2873 C C . GLU A 1 346 ? 1.341 11.248 -41.810 1.00 90.25 346 GLU A C 1
ATOM 2875 O O . GLU A 1 346 ? 0.376 11.994 -41.614 1.00 90.25 346 GLU A O 1
ATOM 2880 N N . GLU A 1 347 ? 2.380 11.234 -40.969 1.00 90.69 347 GLU A N 1
ATOM 2881 C CA . GLU A 1 347 ? 2.447 12.059 -39.751 1.00 90.69 347 GLU A CA 1
ATOM 2882 C C . GLU A 1 347 ? 2.465 13.569 -40.069 1.00 90.69 347 GLU A C 1
ATOM 2884 O O . GLU A 1 347 ? 1.855 14.384 -39.364 1.00 90.69 347 GLU A O 1
ATOM 2889 N N . ILE A 1 348 ? 3.122 13.972 -41.164 1.00 91.75 348 ILE A N 1
ATOM 2890 C CA . ILE A 1 348 ? 3.097 15.358 -41.655 1.00 91.75 348 ILE A CA 1
ATOM 2891 C C . ILE A 1 348 ? 1.680 15.762 -42.085 1.00 91.75 348 ILE A C 1
ATOM 2893 O O . ILE A 1 348 ? 1.254 16.879 -41.765 1.00 91.75 348 ILE A O 1
ATOM 2897 N N . GLU A 1 349 ? 0.939 14.892 -42.778 1.00 94.19 349 GLU A N 1
ATOM 2898 C CA . GLU A 1 349 ? -0.432 15.169 -43.212 1.00 94.19 349 GLU A CA 1
ATOM 2899 C C . GLU A 1 349 ? -1.379 15.340 -42.017 1.00 94.19 349 GLU A C 1
ATOM 2901 O O . GLU A 1 349 ? -2.086 16.354 -41.949 1.00 94.19 349 GLU A O 1
ATOM 2906 N N . VAL A 1 350 ? -1.320 14.444 -41.025 1.00 93.31 350 VAL A N 1
ATOM 2907 C CA . VAL A 1 350 ? -2.116 14.539 -39.786 1.00 93.31 350 VAL A CA 1
ATOM 2908 C C . VAL A 1 350 ? -1.852 15.861 -39.057 1.00 93.31 350 VAL A C 1
ATOM 2910 O O . VAL A 1 350 ? -2.789 16.585 -38.700 1.00 93.31 350 VAL A O 1
ATOM 2913 N N . ILE A 1 351 ? -0.581 16.243 -38.882 1.00 94.06 351 ILE A N 1
ATOM 2914 C CA . ILE A 1 351 ? -0.208 17.519 -38.247 1.00 94.06 351 ILE A CA 1
ATOM 2915 C C . ILE A 1 351 ? -0.698 18.715 -39.082 1.00 94.06 351 ILE A C 1
ATOM 2917 O O . ILE A 1 351 ? -1.165 19.719 -38.526 1.00 94.06 351 ILE A O 1
ATOM 2921 N N . ALA A 1 352 ? -0.623 18.633 -40.413 1.00 94.38 352 ALA A N 1
ATOM 2922 C CA . ALA A 1 352 ? -1.068 19.692 -41.313 1.00 94.38 352 ALA A CA 1
ATOM 2923 C C . ALA A 1 352 ? -2.596 19.864 -41.307 1.00 94.38 352 ALA A C 1
ATOM 2925 O O . ALA A 1 352 ? -3.078 21.002 -41.286 1.00 94.38 352 ALA A O 1
ATOM 2926 N N . GLU A 1 353 ? -3.370 18.777 -41.297 1.00 94.38 353 GLU A N 1
ATOM 2927 C CA . GLU A 1 353 ? -4.828 18.825 -41.179 1.00 94.38 353 GLU A CA 1
ATOM 2928 C C . GLU A 1 353 ? -5.262 19.328 -39.799 1.00 94.38 353 GLU A C 1
ATOM 2930 O O . GLU A 1 353 ? -6.065 20.264 -39.712 1.00 94.38 353 GLU A O 1
ATOM 2935 N N . PHE A 1 354 ? -4.653 18.829 -38.722 1.00 93.62 354 PHE A N 1
ATOM 2936 C CA . PHE A 1 354 ? -4.903 19.330 -37.372 1.00 93.62 354 PHE A CA 1
ATOM 2937 C C . PHE A 1 354 ? -4.633 20.842 -37.265 1.00 93.62 354 PHE A C 1
ATOM 2939 O O . PHE A 1 354 ? -5.444 21.593 -36.714 1.00 93.62 354 PHE A O 1
ATOM 2946 N N . ALA A 1 355 ? -3.555 21.337 -37.883 1.00 94.62 355 ALA A N 1
ATOM 2947 C CA . ALA A 1 355 ? -3.260 22.767 -37.950 1.00 94.62 355 ALA A CA 1
ATOM 2948 C C . ALA A 1 355 ? -4.294 23.576 -38.768 1.00 94.62 355 ALA A C 1
ATOM 2950 O O . ALA A 1 355 ? -4.570 24.730 -38.419 1.00 94.62 355 ALA A O 1
ATOM 2951 N N . LYS A 1 356 ? -4.898 23.007 -39.826 1.00 94.19 356 LYS A N 1
ATOM 2952 C CA . LYS A 1 356 ? -6.053 23.614 -40.529 1.00 94.19 356 LYS A CA 1
ATOM 2953 C C . LYS A 1 356 ? -7.269 23.678 -39.593 1.00 94.19 356 LYS A C 1
ATOM 2955 O O . LYS A 1 356 ? -7.881 24.741 -39.468 1.00 94.19 356 LYS A O 1
ATOM 2960 N N . GLY A 1 357 ? -7.554 22.595 -38.867 1.00 93.25 357 GLY A N 1
ATOM 2961 C CA . GLY A 1 357 ? -8.614 22.526 -37.857 1.00 93.25 357 GLY A CA 1
ATOM 2962 C C . GLY A 1 357 ? -8.466 23.595 -36.770 1.00 93.25 357 GLY A C 1
ATOM 2963 O O . GLY A 1 357 ? -9.391 24.369 -36.529 1.00 93.25 357 GLY A O 1
ATOM 2964 N N . LEU A 1 358 ? -7.279 23.737 -36.173 1.00 92.44 358 LEU A N 1
ATOM 2965 C CA . LEU A 1 358 ? -7.005 24.771 -35.165 1.00 92.44 358 LEU A CA 1
ATOM 2966 C C . LEU A 1 358 ? -7.179 26.204 -35.702 1.00 92.44 358 LEU A C 1
ATOM 2968 O O . LEU A 1 358 ? -7.678 27.074 -34.983 1.00 92.44 358 LEU A O 1
ATOM 2972 N N . LYS A 1 359 ? -6.829 26.464 -36.972 1.00 92.88 359 LYS A N 1
ATOM 2973 C CA . LYS A 1 359 ? -7.098 27.763 -37.620 1.00 92.88 359 LYS A CA 1
ATOM 2974 C C . LYS A 1 359 ? -8.598 28.038 -37.735 1.00 92.88 359 LYS A C 1
ATOM 2976 O O . LYS A 1 359 ? -9.012 29.161 -37.455 1.00 92.88 359 LYS A O 1
ATOM 2981 N N . PHE A 1 360 ? -9.405 27.033 -38.081 1.00 92.62 360 PHE A N 1
ATOM 2982 C CA . PHE A 1 360 ? -10.867 27.145 -38.101 1.00 92.62 360 PHE A CA 1
ATOM 2983 C C . PHE A 1 360 ? -11.444 27.375 -36.694 1.00 92.62 360 PHE A C 1
ATOM 2985 O O . PHE A 1 360 ? -12.314 28.229 -36.517 1.00 92.62 360 PHE A O 1
ATOM 2992 N N . GLN A 1 361 ? -10.918 26.697 -35.667 1.00 90.44 361 GLN A N 1
ATOM 2993 C CA . GLN A 1 361 ? -11.388 26.851 -34.282 1.00 90.44 361 GLN A CA 1
ATOM 2994 C C . GLN A 1 361 ? -11.165 28.264 -33.704 1.00 90.44 361 GLN A C 1
ATOM 2996 O O . GLN A 1 361 ? -11.899 28.698 -32.813 1.00 90.44 361 GLN A O 1
ATOM 3001 N N . ARG A 1 362 ? -10.209 29.037 -34.247 1.00 91.75 362 ARG A N 1
ATOM 3002 C CA . ARG A 1 362 ? -9.912 30.420 -33.823 1.00 91.75 362 ARG A CA 1
ATOM 3003 C C . ARG A 1 362 ? -11.137 31.347 -33.837 1.00 91.75 362 ARG A C 1
ATOM 3005 O O . ARG A 1 362 ? -11.187 32.281 -33.036 1.00 91.75 362 ARG A O 1
ATOM 3012 N N . GLN A 1 363 ? -12.116 31.105 -34.714 1.00 92.19 363 GLN A N 1
ATOM 3013 C CA . GLN A 1 363 ? -13.315 31.946 -34.824 1.00 92.19 363 GLN A CA 1
ATOM 3014 C C . GLN A 1 363 ? -14.223 31.867 -33.583 1.00 92.19 363 GLN A C 1
ATOM 3016 O O . GLN A 1 363 ? -14.818 32.873 -33.205 1.00 92.19 363 GLN A O 1
ATOM 3021 N N . PHE A 1 364 ? -14.279 30.711 -32.908 1.00 90.94 364 PHE A N 1
ATOM 3022 C CA . PHE A 1 364 ? -15.172 30.483 -31.763 1.00 90.94 364 PHE A CA 1
ATOM 3023 C C . PHE A 1 364 ? -14.627 31.044 -30.443 1.00 90.94 364 PHE A C 1
ATOM 3025 O O . PHE A 1 364 ? -15.379 31.185 -29.484 1.00 90.94 364 PHE A O 1
ATOM 3032 N N . ARG A 1 365 ? -13.327 31.378 -30.389 1.00 85.75 365 ARG A N 1
ATOM 3033 C CA . ARG A 1 365 ? -12.636 31.962 -29.219 1.00 85.75 365 ARG A CA 1
ATOM 3034 C C . ARG A 1 365 ? -12.806 31.173 -27.902 1.00 85.75 365 ARG A C 1
ATOM 3036 O O . ARG A 1 365 ? -12.678 31.759 -26.827 1.00 85.75 365 ARG A O 1
ATOM 3043 N N . ASP A 1 366 ? -13.058 29.861 -27.955 1.00 92.00 366 ASP A N 1
ATOM 3044 C CA . ASP A 1 366 ? -13.237 29.044 -26.746 1.00 92.00 366 ASP A CA 1
ATOM 3045 C C . ASP A 1 366 ? -11.900 28.827 -26.014 1.00 92.00 366 ASP A C 1
ATOM 3047 O O . ASP A 1 366 ? -10.995 28.138 -26.493 1.00 92.00 366 ASP A O 1
ATOM 3051 N N . GLN A 1 367 ? -11.786 29.409 -24.819 1.00 88.88 367 GLN A N 1
ATOM 3052 C CA . GLN A 1 367 ? -10.603 29.290 -23.965 1.00 88.88 367 GLN A CA 1
ATOM 3053 C C . GLN A 1 367 ? -10.357 27.855 -23.477 1.00 88.88 367 GLN A C 1
ATOM 3055 O O . GLN A 1 367 ? -9.210 27.499 -23.216 1.00 88.88 367 GLN A O 1
ATOM 3060 N N . ARG A 1 368 ? -11.392 27.008 -23.391 1.00 89.25 368 ARG A N 1
ATOM 3061 C CA . ARG A 1 368 ? -11.250 25.609 -22.954 1.00 89.25 368 ARG A CA 1
ATOM 3062 C C . ARG A 1 368 ? -10.507 24.784 -23.998 1.00 89.25 368 ARG A C 1
ATOM 3064 O O . ARG A 1 368 ? -9.634 24.008 -23.634 1.00 89.25 368 ARG A O 1
ATOM 3071 N N . MET A 1 369 ? -10.782 25.010 -25.285 1.00 90.12 369 MET A N 1
ATOM 3072 C CA . MET A 1 369 ? -10.041 24.360 -26.374 1.00 90.12 369 MET A CA 1
ATOM 3073 C C . MET A 1 369 ? -8.560 24.768 -26.364 1.00 90.12 369 MET A C 1
ATOM 3075 O O . MET A 1 369 ? -7.685 23.933 -26.579 1.00 90.12 369 MET A O 1
ATOM 3079 N N . LEU A 1 370 ? -8.263 26.035 -26.049 1.00 89.38 370 LEU A N 1
ATOM 3080 C CA . LEU A 1 370 ? -6.884 26.501 -25.885 1.00 89.38 370 LEU A CA 1
ATOM 3081 C C . LEU A 1 370 ? -6.188 25.842 -24.681 1.00 89.38 370 LEU A C 1
ATOM 3083 O O . LEU A 1 370 ? -5.039 25.431 -24.809 1.00 89.38 370 LEU A O 1
ATOM 3087 N N . GLN A 1 371 ? -6.875 25.702 -23.542 1.00 88.44 371 GLN A N 1
ATOM 3088 C CA . GLN A 1 371 ? -6.343 25.017 -22.355 1.00 88.44 371 GLN A CA 1
ATOM 3089 C C . GLN A 1 371 ? -6.084 23.525 -22.610 1.00 88.44 371 GLN A C 1
ATOM 3091 O O . GLN A 1 371 ? -5.033 23.021 -22.224 1.00 88.44 371 GLN A O 1
ATOM 3096 N N . VAL A 1 372 ? -7.000 22.833 -23.298 1.00 88.81 372 VAL A N 1
ATOM 3097 C CA . VAL A 1 372 ? -6.827 21.432 -23.724 1.00 88.81 372 VAL A CA 1
ATOM 3098 C C . VAL A 1 372 ? -5.598 21.301 -24.627 1.00 88.81 372 VAL A C 1
ATOM 3100 O O . VAL A 1 372 ? -4.694 20.535 -24.307 1.00 88.81 372 VAL A O 1
ATOM 3103 N N . LEU A 1 373 ? -5.491 22.127 -25.675 1.00 90.50 373 LEU A N 1
ATOM 3104 C CA . LEU A 1 373 ? -4.334 22.142 -26.579 1.00 90.50 373 LEU A CA 1
ATOM 3105 C C . LEU A 1 373 ? -3.009 22.427 -25.849 1.00 90.50 373 LEU A C 1
ATOM 3107 O O . LEU A 1 373 ? -1.985 21.832 -26.175 1.00 90.50 373 LEU A O 1
ATOM 3111 N N . GLN A 1 374 ? -3.010 23.341 -24.875 1.00 89.75 374 GLN A N 1
ATOM 3112 C CA . GLN A 1 374 ? -1.816 23.683 -24.097 1.00 89.75 374 GLN A CA 1
ATOM 3113 C C . GLN A 1 374 ? -1.402 22.581 -23.119 1.00 89.75 374 GLN A C 1
ATOM 3115 O O . GLN A 1 374 ? -0.204 22.409 -22.908 1.00 89.75 374 GLN A O 1
ATOM 3120 N N . ARG A 1 375 ? -2.363 21.854 -22.536 1.00 87.12 375 ARG A N 1
ATOM 3121 C CA . ARG A 1 375 ? -2.114 20.762 -21.586 1.00 87.12 375 ARG A CA 1
ATOM 3122 C C . ARG A 1 375 ? -1.696 19.478 -22.298 1.00 87.12 375 ARG A C 1
ATOM 3124 O O . ARG A 1 375 ? -0.649 18.927 -21.994 1.00 87.12 375 ARG A O 1
ATOM 3131 N N . GLU A 1 376 ? -2.503 19.015 -23.246 1.00 88.56 376 GLU A N 1
ATOM 3132 C CA . GLU A 1 376 ? -2.310 17.718 -23.913 1.00 88.56 376 GLU A CA 1
ATOM 3133 C C . GLU A 1 376 ? -1.263 17.802 -25.032 1.00 88.56 376 GLU A C 1
ATOM 3135 O O . GLU A 1 376 ? -0.514 16.859 -25.253 1.00 88.56 376 GLU A O 1
ATOM 3140 N N . GLY A 1 377 ? -1.120 18.966 -25.675 1.00 88.00 377 GLY A N 1
ATOM 3141 C CA . GLY A 1 377 ? -0.057 19.230 -26.648 1.00 88.00 377 GLY A CA 1
ATOM 3142 C C . GLY A 1 377 ? 1.261 19.728 -26.041 1.00 88.00 377 GLY A C 1
ATOM 3143 O O . GLY A 1 377 ? 2.143 20.137 -26.796 1.00 88.00 377 GLY A O 1
ATOM 3144 N N . ALA A 1 378 ? 1.415 19.761 -24.710 1.00 84.94 378 ALA A N 1
ATOM 3145 C CA . ALA A 1 378 ? 2.543 20.420 -24.040 1.00 84.94 378 ALA A CA 1
ATOM 3146 C C . ALA A 1 378 ? 3.916 19.905 -24.513 1.00 84.94 378 ALA A C 1
ATOM 3148 O O . ALA A 1 378 ? 4.777 20.699 -24.899 1.00 84.94 378 ALA A O 1
ATOM 3149 N N . SER A 1 379 ? 4.109 18.585 -24.523 1.00 83.12 379 SER A N 1
ATOM 3150 C CA . SER A 1 379 ? 5.349 17.912 -24.935 1.00 83.12 379 SER A CA 1
ATOM 3151 C C . SER A 1 379 ? 5.695 18.189 -26.403 1.00 83.12 379 SER A C 1
ATOM 3153 O O . SER A 1 379 ? 6.791 18.673 -26.700 1.00 83.12 379 SER A O 1
ATOM 3155 N N . PHE A 1 380 ? 4.735 17.990 -27.309 1.00 90.19 380 PHE A N 1
ATOM 3156 C CA . PHE A 1 380 ? 4.871 18.281 -28.738 1.00 90.19 380 PHE A CA 1
ATOM 3157 C C . PHE A 1 380 ? 5.190 19.760 -29.006 1.00 90.19 380 PHE A C 1
ATOM 3159 O O . PHE A 1 380 ? 6.104 20.079 -29.768 1.00 90.19 380 PHE A O 1
ATOM 3166 N N . LEU A 1 381 ? 4.503 20.690 -28.333 1.00 89.94 381 LEU A N 1
ATOM 3167 C CA . LEU A 1 381 ? 4.756 22.126 -28.477 1.00 89.94 381 LEU A CA 1
ATOM 3168 C C . LEU A 1 381 ? 6.128 22.539 -27.920 1.00 89.94 381 LEU A C 1
ATOM 3170 O O . LEU A 1 381 ? 6.746 23.448 -28.478 1.00 89.94 381 LEU A O 1
ATOM 3174 N N . ARG A 1 382 ? 6.635 21.885 -26.861 1.00 88.12 382 ARG A N 1
ATOM 3175 C CA . ARG A 1 382 ? 8.021 22.066 -26.385 1.00 88.12 382 ARG A CA 1
ATOM 3176 C C . ARG A 1 382 ? 9.027 21.611 -27.448 1.00 88.12 382 ARG A C 1
ATOM 3178 O O . ARG A 1 382 ? 9.925 22.383 -27.781 1.00 88.12 382 ARG A O 1
ATOM 3185 N N . LEU A 1 383 ? 8.841 20.422 -28.030 1.00 87.75 383 LEU A N 1
ATOM 3186 C CA . LEU A 1 383 ? 9.690 19.897 -29.107 1.00 87.75 383 LEU A CA 1
ATOM 3187 C C . LEU A 1 383 ? 9.687 20.818 -30.340 1.00 87.75 383 LEU A C 1
ATOM 3189 O O . LEU A 1 383 ? 10.746 21.240 -30.801 1.00 87.75 383 LEU A O 1
ATOM 3193 N N . ALA A 1 384 ? 8.507 21.207 -30.828 1.00 88.50 384 ALA A N 1
ATOM 3194 C CA . ALA A 1 384 ? 8.366 22.088 -31.987 1.00 88.50 384 ALA A CA 1
ATOM 3195 C C . ALA A 1 384 ? 9.046 23.454 -31.770 1.00 88.50 384 ALA A C 1
ATOM 3197 O O . ALA A 1 384 ? 9.726 23.961 -32.665 1.00 88.50 384 ALA A O 1
ATOM 3198 N N . ARG A 1 385 ? 8.921 24.041 -30.568 1.00 88.12 385 ARG A N 1
ATOM 3199 C CA . ARG A 1 385 ? 9.631 25.280 -30.201 1.00 88.12 385 ARG A CA 1
ATOM 3200 C C . ARG A 1 385 ? 11.146 25.085 -30.201 1.00 88.12 385 ARG A C 1
ATOM 3202 O O . ARG A 1 385 ? 11.831 25.905 -30.803 1.00 88.12 385 ARG A O 1
ATOM 3209 N N . ALA A 1 386 ? 11.655 24.002 -29.610 1.00 84.38 386 ALA A N 1
ATOM 3210 C CA . ALA A 1 386 ? 13.087 23.701 -29.581 1.00 84.38 386 ALA A CA 1
ATOM 3211 C C . ALA A 1 386 ? 13.672 23.522 -30.998 1.00 84.38 386 ALA A C 1
ATOM 3213 O O . ALA A 1 386 ? 14.729 24.078 -31.304 1.00 84.38 386 ALA A O 1
ATOM 3214 N N . CYS A 1 387 ? 12.959 22.839 -31.900 1.00 86.31 387 CYS A N 1
ATOM 3215 C CA . CYS A 1 387 ? 13.347 22.698 -33.309 1.00 86.31 387 CYS A CA 1
ATOM 3216 C C . CYS A 1 387 ? 13.391 24.051 -34.042 1.00 86.31 387 CYS A C 1
ATOM 3218 O O . CYS A 1 387 ? 14.388 24.378 -34.691 1.00 86.31 387 CYS A O 1
ATOM 3220 N N . LEU A 1 388 ? 12.354 24.884 -33.888 1.00 86.19 388 LEU A N 1
ATOM 3221 C CA . LEU A 1 388 ? 12.309 26.228 -34.479 1.00 86.19 388 LEU A CA 1
ATOM 3222 C C . LEU A 1 388 ? 13.374 27.166 -33.890 1.00 86.19 388 LEU A C 1
ATOM 3224 O O . LEU A 1 388 ? 13.912 28.017 -34.594 1.00 86.19 388 LEU A O 1
ATOM 3228 N N . GLU A 1 389 ? 13.702 27.024 -32.609 1.00 83.94 389 GLU A N 1
ATOM 3229 C CA . GLU A 1 389 ? 14.753 27.796 -31.951 1.00 83.94 389 GLU A CA 1
ATOM 3230 C C . GLU A 1 389 ? 16.156 27.346 -32.378 1.00 83.94 389 GLU A C 1
ATOM 3232 O O . GLU A 1 389 ? 17.034 28.186 -32.572 1.00 83.94 389 GLU A O 1
ATOM 3237 N N . LYS A 1 390 ? 16.371 26.044 -32.608 1.00 83.00 390 LYS A N 1
ATOM 3238 C CA . LYS A 1 390 ? 17.586 25.517 -33.251 1.00 83.00 390 LYS A CA 1
ATOM 3239 C C . LYS A 1 390 ? 17.753 26.093 -34.664 1.00 83.00 390 LYS A C 1
ATOM 3241 O O . LYS A 1 390 ? 18.843 26.533 -35.017 1.00 83.00 390 LYS A O 1
ATOM 3246 N N . GLU A 1 391 ? 16.670 26.176 -35.442 1.00 83.62 391 GLU A N 1
ATOM 3247 C CA . GLU A 1 391 ? 16.669 26.785 -36.783 1.00 83.62 391 GLU A CA 1
ATOM 3248 C C . GLU A 1 391 ? 16.965 28.296 -36.746 1.00 83.62 391 GLU A C 1
ATOM 3250 O O . GLU A 1 391 ? 17.790 28.781 -37.520 1.00 83.62 391 GLU A O 1
ATOM 3255 N N . LYS A 1 392 ? 16.357 29.044 -35.812 1.00 82.44 392 LYS A N 1
ATOM 3256 C CA . LYS A 1 392 ? 16.651 30.474 -35.596 1.00 82.44 392 LYS A CA 1
ATOM 3257 C C . LYS A 1 392 ? 18.105 30.714 -35.186 1.00 82.44 392 LYS A C 1
ATOM 3259 O O . LYS A 1 392 ? 18.727 31.634 -35.709 1.00 82.44 392 LYS A O 1
ATOM 3264 N N . ARG A 1 393 ? 18.649 29.888 -34.281 1.00 75.81 393 ARG A N 1
ATOM 3265 C CA . ARG A 1 393 ? 20.053 29.957 -33.842 1.00 75.81 393 ARG A CA 1
ATOM 3266 C C . ARG A 1 393 ? 21.010 29.743 -35.017 1.00 75.81 393 ARG A C 1
ATOM 3268 O O . ARG A 1 393 ? 21.888 30.569 -35.221 1.00 75.81 393 ARG A O 1
ATOM 3275 N N . LEU A 1 394 ? 20.789 28.709 -35.831 1.00 74.00 394 LEU A N 1
ATOM 3276 C CA . LEU A 1 394 ? 21.631 28.398 -36.996 1.00 74.00 394 LEU A CA 1
ATOM 3277 C C . LEU A 1 394 ? 21.552 29.440 -38.126 1.00 74.00 394 LEU A C 1
ATOM 3279 O O . LEU A 1 394 ? 22.485 29.545 -38.916 1.00 74.00 394 LEU A O 1
ATOM 3283 N N . ARG A 1 395 ? 20.472 30.230 -38.198 1.00 76.62 395 ARG A N 1
ATOM 3284 C CA . ARG A 1 395 ? 20.349 31.376 -39.118 1.00 76.62 395 ARG A CA 1
ATOM 3285 C C . ARG A 1 395 ? 20.876 32.700 -38.547 1.00 76.62 395 ARG A C 1
ATOM 3287 O O . ARG A 1 395 ? 20.940 33.680 -39.283 1.00 76.62 395 ARG A O 1
ATOM 3294 N N . SER A 1 396 ? 21.241 32.760 -37.264 1.00 73.88 396 SER A N 1
ATOM 3295 C CA . SER A 1 396 ? 21.777 33.973 -36.639 1.00 73.88 396 SER A CA 1
ATOM 3296 C C . SER A 1 396 ? 23.301 34.000 -36.702 1.00 73.88 396 SER A C 1
ATOM 3298 O O . SER A 1 396 ? 23.976 33.170 -36.100 1.00 73.88 396 SER A O 1
ATOM 3300 N N . THR A 1 397 ? 23.860 35.021 -37.349 1.00 59.88 397 THR A N 1
ATOM 3301 C CA . THR A 1 397 ? 25.308 35.299 -37.360 1.00 59.88 397 THR A CA 1
ATOM 3302 C C . THR A 1 397 ? 25.809 35.992 -36.082 1.00 59.88 397 THR A C 1
ATOM 3304 O O . THR A 1 397 ? 26.993 36.301 -35.972 1.00 59.88 397 THR A O 1
ATOM 3307 N N . ARG A 1 398 ? 24.926 36.251 -35.104 1.00 58.19 398 ARG A N 1
ATOM 3308 C CA . ARG A 1 398 ? 25.226 36.920 -33.823 1.00 58.19 398 ARG A CA 1
ATOM 3309 C C . ARG A 1 398 ? 24.530 36.224 -32.645 1.00 58.19 398 ARG A C 1
ATOM 3311 O O . ARG A 1 398 ? 23.737 36.833 -31.931 1.00 58.19 398 ARG A O 1
ATOM 3318 N N . GLY A 1 399 ? 24.793 34.931 -32.462 1.00 57.66 399 GLY A N 1
ATOM 3319 C CA . GLY A 1 399 ? 24.316 34.152 -31.313 1.00 57.66 399 GLY A CA 1
ATOM 3320 C C . GLY A 1 399 ? 25.463 33.642 -30.440 1.00 57.66 399 GLY A C 1
ATOM 3321 O O . GLY A 1 399 ? 26.501 33.237 -30.958 1.00 57.66 399 GLY A O 1
ATOM 3322 N N . THR A 1 400 ? 25.266 33.622 -29.120 1.00 56.53 400 THR A N 1
ATOM 3323 C CA . THR A 1 400 ? 26.160 32.919 -28.185 1.00 56.53 400 THR A CA 1
ATOM 3324 C C . THR A 1 400 ? 26.163 31.420 -28.517 1.00 56.53 400 THR A C 1
ATOM 3326 O O . THR A 1 400 ? 25.077 30.852 -28.680 1.00 56.53 400 THR A O 1
ATOM 3329 N N . PRO A 1 401 ? 27.328 30.750 -28.619 1.00 54.66 401 PRO A N 1
ATOM 3330 C CA . PRO A 1 401 ? 27.362 29.310 -28.854 1.00 54.66 401 PRO A CA 1
ATOM 3331 C C . PRO A 1 401 ? 26.694 28.564 -27.685 1.00 54.66 401 PRO A C 1
ATOM 3333 O O . PRO A 1 401 ? 26.902 28.938 -26.527 1.00 54.66 401 PRO A O 1
ATOM 3336 N N . PRO A 1 402 ? 25.874 27.531 -27.951 1.00 57.75 402 PRO A N 1
ATOM 3337 C CA . PRO A 1 402 ? 25.192 26.799 -26.894 1.00 57.75 402 PRO A CA 1
ATOM 3338 C C . PRO A 1 402 ? 26.188 26.013 -26.035 1.00 57.75 402 PRO A C 1
ATOM 3340 O O . PRO A 1 402 ? 27.160 25.455 -26.544 1.00 57.75 402 PRO A O 1
ATOM 3343 N N . SER A 1 403 ? 25.894 25.904 -24.738 1.00 54.47 403 SER A N 1
ATOM 3344 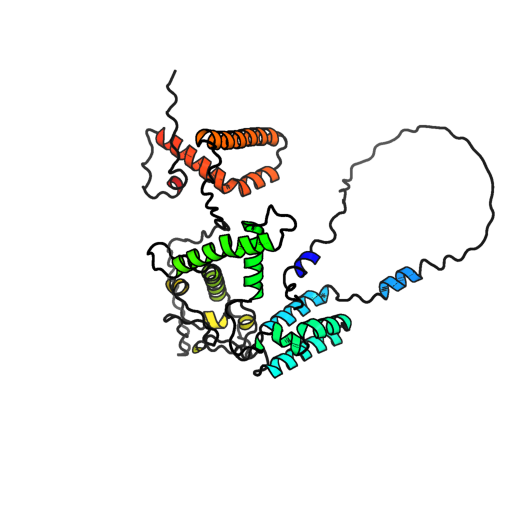C CA . SER A 1 403 ? 26.520 24.889 -23.890 1.00 54.47 403 SER A CA 1
ATOM 3345 C C . SER A 1 403 ? 26.232 23.502 -24.464 1.00 54.47 403 SER A C 1
ATOM 3347 O O . SER A 1 403 ? 25.086 23.197 -24.802 1.00 54.47 403 SER A O 1
ATOM 3349 N N . THR A 1 404 ? 27.248 22.639 -24.511 1.00 49.00 404 THR A N 1
ATOM 3350 C CA . THR A 1 404 ? 27.158 21.244 -24.983 1.00 49.00 404 THR A CA 1
ATOM 3351 C C . THR A 1 404 ? 26.129 20.403 -24.212 1.00 49.00 404 THR A C 1
ATOM 3353 O O . THR A 1 404 ? 25.778 19.312 -24.652 1.00 49.00 404 THR A O 1
ATOM 3356 N N . TRP A 1 405 ? 25.645 20.912 -23.073 1.00 51.50 405 TRP A N 1
ATOM 3357 C CA . TRP A 1 405 ? 24.729 20.247 -22.144 1.00 51.50 405 TRP A CA 1
ATOM 3358 C C . TRP A 1 405 ? 23.434 21.035 -21.882 1.00 51.50 405 TRP A C 1
ATOM 3360 O O . TRP A 1 405 ? 22.743 20.776 -20.897 1.00 51.50 405 TRP A O 1
ATOM 3370 N N . ASP A 1 406 ? 23.089 22.006 -22.733 1.00 58.53 406 ASP A N 1
ATOM 3371 C CA . ASP A 1 406 ? 21.805 22.705 -22.637 1.00 58.53 406 ASP A CA 1
ATOM 3372 C C . ASP A 1 406 ? 20.633 21.718 -22.829 1.00 58.53 406 ASP A C 1
ATOM 3374 O O . ASP A 1 406 ? 20.471 21.111 -23.892 1.00 58.53 406 ASP A O 1
ATOM 3378 N N . ARG A 1 407 ? 19.782 21.581 -21.801 1.00 56.09 407 ARG A N 1
ATOM 3379 C CA . ARG A 1 407 ? 18.573 20.738 -21.829 1.00 56.09 407 ARG A CA 1
ATOM 3380 C C . ARG A 1 407 ? 17.637 21.093 -22.994 1.00 56.09 407 ARG A C 1
ATOM 3382 O O . ARG A 1 407 ? 16.977 20.195 -23.511 1.00 56.09 407 ARG A O 1
ATOM 3389 N N . SER A 1 408 ? 17.620 22.350 -23.457 1.00 54.09 408 SER A N 1
ATOM 3390 C CA . SER A 1 408 ? 16.833 22.776 -24.628 1.00 54.09 408 SER A CA 1
ATOM 3391 C C . SER A 1 408 ? 17.313 22.144 -25.943 1.00 54.09 408 SER A C 1
ATOM 3393 O O . SER A 1 408 ? 16.530 21.978 -26.878 1.00 54.09 408 SER A O 1
ATOM 3395 N N . ALA A 1 409 ? 18.595 21.771 -26.027 1.00 57.88 409 ALA A N 1
ATOM 3396 C CA . ALA A 1 409 ? 19.203 21.197 -27.224 1.00 57.88 409 ALA A CA 1
ATOM 3397 C C . ALA A 1 409 ? 19.009 19.673 -27.328 1.00 57.88 409 ALA A C 1
ATOM 3399 O O . ALA A 1 409 ? 19.082 19.128 -28.431 1.00 57.88 409 ALA A O 1
ATOM 3400 N N . GLY A 1 410 ? 18.736 18.990 -26.208 1.00 65.12 410 GLY A N 1
ATOM 3401 C CA . GLY A 1 410 ? 18.577 17.533 -26.160 1.00 65.12 410 GLY A CA 1
ATOM 3402 C C . GLY A 1 410 ? 17.368 17.021 -26.948 1.00 65.12 410 GLY A C 1
ATOM 3403 O O . GLY A 1 410 ? 17.503 16.093 -27.742 1.00 65.12 410 GLY A O 1
ATOM 3404 N N . SER A 1 411 ? 16.202 17.657 -26.799 1.00 67.88 411 SER A N 1
ATOM 3405 C CA . SER A 1 411 ? 14.970 17.256 -27.503 1.00 67.88 411 SER A CA 1
ATOM 3406 C C . SER A 1 411 ? 15.044 17.496 -29.015 1.00 67.88 411 SER A C 1
ATOM 3408 O O . SER A 1 411 ? 14.574 16.680 -29.802 1.00 67.88 411 SER A O 1
ATOM 3410 N N . ALA A 1 412 ? 15.698 18.579 -29.442 1.00 75.50 412 ALA A N 1
ATOM 3411 C CA . ALA A 1 412 ? 15.878 18.926 -30.850 1.00 75.50 412 ALA A CA 1
ATOM 3412 C C . ALA A 1 412 ? 17.157 18.329 -31.478 1.00 75.50 412 ALA A C 1
ATOM 3414 O O . ALA A 1 412 ? 17.568 18.771 -32.556 1.00 75.50 412 ALA A O 1
ATOM 3415 N N 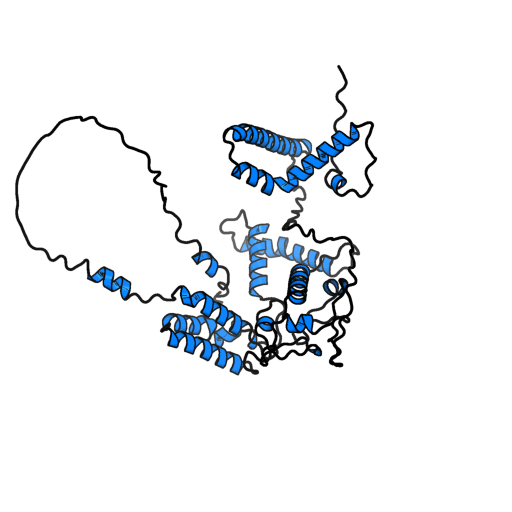. MET A 1 413 ? 17.817 17.349 -30.842 1.00 77.81 413 MET A N 1
ATOM 3416 C CA . MET A 1 413 ? 19.108 16.805 -31.296 1.00 77.81 413 MET A CA 1
ATOM 3417 C C . MET A 1 413 ? 19.050 16.303 -32.748 1.00 77.81 413 MET A C 1
ATOM 3419 O O . MET A 1 413 ? 19.852 16.740 -33.577 1.00 77.81 413 MET A O 1
ATOM 3423 N N . PHE A 1 414 ? 18.050 15.480 -33.076 1.00 80.31 414 PHE A N 1
ATOM 3424 C CA . PHE A 1 414 ? 17.893 14.844 -34.391 1.00 80.31 414 PHE A CA 1
ATOM 3425 C C . PHE A 1 414 ? 17.296 15.758 -35.480 1.00 80.31 414 PHE A C 1
ATOM 3427 O O . PHE A 1 414 ? 17.366 15.425 -36.662 1.00 80.31 414 PHE A O 1
ATOM 3434 N N . TYR A 1 415 ? 16.761 16.934 -35.123 1.00 82.38 415 TYR A N 1
ATOM 3435 C CA . TYR A 1 415 ? 16.212 17.884 -36.098 1.00 82.38 415 TYR A CA 1
ATOM 3436 C C . TYR A 1 415 ? 17.318 18.495 -36.970 1.00 82.38 415 TYR A C 1
ATOM 3438 O O . TYR A 1 415 ? 18.244 19.138 -36.459 1.00 82.38 415 TYR A O 1
ATOM 3446 N N . ARG A 1 416 ? 17.206 18.335 -38.292 1.00 82.75 416 ARG A N 1
ATOM 3447 C CA . ARG A 1 416 ? 18.077 18.985 -39.282 1.00 82.75 416 ARG A CA 1
ATOM 3448 C C . ARG A 1 416 ? 17.442 20.309 -39.704 1.00 82.75 416 ARG A C 1
ATOM 3450 O O . ARG A 1 416 ? 16.304 20.332 -40.160 1.00 82.75 416 ARG A O 1
ATOM 3457 N N . ALA A 1 417 ? 18.164 21.415 -39.536 1.00 80.56 417 ALA A N 1
ATOM 3458 C CA . ALA A 1 417 ? 17.648 22.729 -39.902 1.00 80.56 417 ALA A CA 1
ATOM 3459 C C . ALA A 1 417 ? 17.562 22.889 -41.426 1.00 80.56 417 ALA A C 1
ATOM 3461 O O . ALA A 1 417 ? 18.459 22.470 -42.158 1.00 80.56 417 ALA A O 1
ATOM 3462 N N . ARG A 1 418 ? 16.490 23.536 -41.892 1.00 83.12 418 ARG A N 1
ATOM 3463 C CA . ARG A 1 418 ? 16.318 23.892 -43.305 1.00 83.12 418 ARG A CA 1
ATOM 3464 C C . ARG A 1 418 ? 17.357 24.943 -43.721 1.00 83.12 418 ARG A C 1
ATOM 3466 O O . ARG A 1 418 ? 17.658 25.822 -42.904 1.00 83.12 418 ARG A O 1
ATOM 3473 N N . PRO A 1 419 ? 17.850 24.921 -44.975 1.00 76.75 419 PRO A N 1
ATOM 3474 C CA . PRO A 1 419 ? 18.722 25.974 -45.492 1.00 76.75 419 PRO A CA 1
ATOM 3475 C C . PRO A 1 419 ? 18.085 27.363 -45.326 1.00 76.75 419 PRO A C 1
ATOM 3477 O O . PRO A 1 419 ? 16.869 27.502 -45.146 1.00 76.75 419 PRO A O 1
ATOM 3480 N N . ALA A 1 420 ? 18.908 28.411 -45.328 1.00 71.12 420 ALA A N 1
ATOM 3481 C CA . ALA A 1 420 ? 18.387 29.768 -45.458 1.00 71.12 420 ALA A CA 1
ATOM 3482 C C . ALA A 1 420 ? 17.708 29.910 -46.833 1.00 71.12 420 ALA A C 1
ATOM 3484 O O . ALA A 1 420 ? 18.221 29.338 -47.798 1.00 71.12 420 ALA A O 1
ATOM 3485 N N . PRO A 1 421 ? 16.578 30.633 -46.946 1.00 67.25 421 PRO A N 1
ATOM 3486 C CA . PRO A 1 421 ? 16.068 31.001 -48.258 1.00 67.25 421 PRO A CA 1
ATOM 3487 C C . PRO A 1 421 ? 17.156 31.797 -48.984 1.00 67.25 421 PRO A C 1
ATOM 3489 O O . PRO A 1 421 ? 17.717 32.738 -48.416 1.00 67.25 421 PRO A O 1
ATOM 3492 N N . SER A 1 422 ? 17.475 31.400 -50.214 1.00 54.19 422 SER A N 1
ATOM 3493 C CA . SER A 1 422 ? 18.246 32.243 -51.122 1.00 54.19 422 SER A CA 1
ATOM 3494 C C . SER A 1 422 ? 17.501 33.562 -51.291 1.00 54.19 422 SER A C 1
ATOM 3496 O O . SER A 1 422 ? 16.290 33.555 -51.510 1.00 54.19 422 SER A O 1
ATOM 3498 N N . ALA A 1 423 ? 18.210 34.680 -51.155 1.00 49.78 423 ALA A N 1
ATOM 3499 C CA . ALA A 1 423 ? 17.654 35.974 -51.507 1.00 49.78 423 ALA A CA 1
ATOM 3500 C C . ALA A 1 423 ? 17.530 36.042 -53.036 1.00 49.78 423 ALA A C 1
ATOM 3502 O O . ALA A 1 423 ? 18.549 36.118 -53.724 1.00 49.78 423 ALA A O 1
ATOM 3503 N N . GLU A 1 424 ? 16.293 35.957 -53.524 1.00 39.47 424 GLU A N 1
ATOM 3504 C CA . GLU A 1 424 ? 15.873 36.525 -54.812 1.00 39.47 424 GLU A CA 1
ATOM 3505 C C . GLU A 1 424 ? 15.551 38.017 -54.627 1.00 39.47 424 GLU A C 1
ATOM 3507 O O . GLU A 1 424 ? 14.976 38.361 -53.564 1.00 39.47 424 GLU A O 1
#

Radius of gyration: 33.39 Å; Cα contacts (8 Å, |Δi|>4): 235; chains: 1; bounding box: 101×67×83 Å

Sequence (424 aa):
MRTGHLWCRPYIRACRQGHGGDRVAKATTTRKPRKRKRVAVASDDDLSEDVSDGDDSSGEEEDKEKETRRTFCPAEYRDHIVKMMEKHYCAHPLLPGYAHPSPEGIRRWAVLQMYKFCVEHDLREVWAYLWENWYRRSRWELWARSVHTNIAFLKTTMMLESHWRRIKHDFLHHFHMPRCDLLAWILVVKLAPNYYRKLDRLLTDTGRYRELPCWRKDFKRAWRKLEKTPITLPVNEAYRTDAKKGLCTCPSLATSRFLICKHVVQAAERVPPVFFLEVKRQRTAPFWIHPSLRPLSDENDTHTTSDGLQDTGPDWDNDEEDDDEDDLVDTRPGDDGVTFAEALDEEIEVIAEFAKGLKFQRQFRDQRMLQVLQREGASFLRLARACLEKEKRLRSTRGTPPSTWDRSAGSAMFYRARPAPSAE

pLDDT: mean 72.4, std 23.78, range [22.62, 96.88]